Protein AF-0000000070844452 (afdb_homodimer)

Radius of gyration: 25.7 Å; Cα contacts (8 Å, |Δi|>4): 1086; chains: 2; bounding box: 73×102×68 Å

Sequence (554 aa):
MKKVPPSKQSIVRKERKPLEFRSIHCEFDVVSEASASVYGQFGDTKIIVAMYVCENMLLLLYGPKQSATSTDKGEFECIFKYAKFSSAERYIDSKDSVKRSFGHQIEQAFGDVILLDKYPKSLIEAHVYVIQCDGNVVSHSINCVGLALMDAGIDMKDMVTSSQTIRFKTPPSENKEETDNSNSTQQNEFVDYLDPDLLEENNVNKECGITLAVMTHSQKITLLQMKGSLEISQSKHVFQLCIQSCLSLAEILKKQMFERFKEQNEQSKQISQIFNSMKKVPPSKQSIVRKERKPLEFRSIHCEFDVVSEASASVYGQFGDTKIIVAMYVCENMLLLLYGPKQSATSTDKGEFECIFKYAKFSSAERYIDSKDSVKRSFGHQIEQAFGDVILLDKYPKSLIEAHVYVIQCDGNVVSHSINCVGLALMDAGIDMKDMVTSSQTIRFKTPPSENKEETDNSNSTQQNEFVDYLDPDLLEENNVNKECGITLAVMTHSQKITL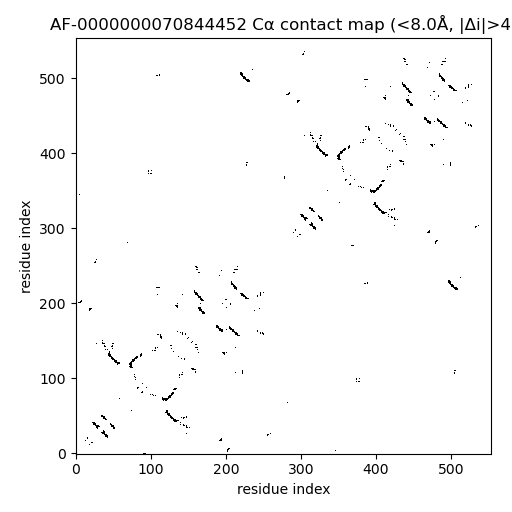LQMKGSLEISQSKHVFQLCIQSCLSLAEILKKQMFERFKEQNEQSKQISQIFNS

Secondary structure (DSSP, 8-state):
--------S----SSS-TT-PPPEEEEE---TTSSEEEEEEETTEEEEEEEEEETTHHHHHHHHHHHHHS-S--EEEEEEEE-TT-TTTTT----HHHHHHHHHHHHHHHHTTB-GGGSTT-EEEEEEEEEE--S-HHHHHHHHHHHHHHHHT--BSS-EEEEEEEEEEPP--TTS-S-----------EEEEES--HHHHT-TTEEEEEEEEEETTTTEEEEEEEEEEEEHHHHHHHHHHHHHHHHHHHHHHHHHHHHHHHHHHHHHHHHHHHHH-/--------S----SSS-TT-PPPEEEEE--STTSSEEEEEEETTEEEEEEEEEETTHHHHHHHHHHHHHS-S--EEEEEEEE-TT-TTTTT----HHHHHHHHHHHHHHHHTTB-GGGSTT-EEEEEEEEEE--S-HHHHHHHHHHHHHHHHT--BSS-EEEEEEEEEEPP--TTS-S-----------EEEEES--HHHHT-TTEEEEEEEEEETTTTEEEEEEEEEEEEHHHHHHHHHHHHHHHHHHHHHHHHHHHHHHHHHHHHHHHHHHHHH-

Nearest PDB structures (foldseek):
  2ba0-assembly1_E  TM=8.815E-01  e=3.893E-21  Archaeoglobus fulgidus
  4ba1-assembly1_B  TM=8.895E-01  e=1.825E-20  Saccharolobus solfataricus
  6d6r-assembly1_F  TM=8.662E-01  e=4.686E-21  Homo sapiens
  9g8n-assembly1_G  TM=8.925E-01  e=1.941E-20  Homo sapiens
  2c37-assembly3_P  TM=8.486E-01  e=1.492E-19  Saccharolobus solfataricus

Foldseek 3Di:
DDAPDADQDQPPPPPDDQLDFADWAKDKCPDVPALIKMWIDGPQWTKIKGKHKFALVQCVVQPDPRCVVVPQFEAEWEQFDEDPPAPCVVNCCPDPVVRVVLRVQLRQLCVQWFRRNVRGNMYMYMYMYTDYAFDPNSQVSSQRVQLRCVVSVGDTPAGKHKWKKWKFFRPDPPPPPPPDPDPPPPPGDIGMHIHHTNSRVSHPRTAKMWMWMARQPVGDTRDIDMDHDDDPVCVVVVVVSRSVSRNVVVVVSVVNSVVVVVVVVVVVVVVVVVVVD/DDQPPADQDQPPPPPDDQLDFADKAKDKCPDPPALIKMWIDGPQWTKIKGKHKFALVLCVVQPPPRCVVVPQFEAEWEQFDEDPPAPCVVNPCPDPVVRVVLRVQLRQLCVQWFRRNVRGNMYMYMYMYTDYAFDPNSQVSSQRVQLRCVVSVGDTPAGKHKWKKWKFFRPDPPPPPPPDPDPPPPPGDIGMHIHHTNSRVSHPRTAKMWMWMARQPVGDTRDIDMDHDDDPVCVVVVVVSRSVSRNVVVVVSVVNSVVVVVVVVVVVVVVVVVVVD

InterPro domains:
  IPR001247 Exoribonuclease, phosphorolytic domain 1 [PF01138] (20-154)
  IPR020568 Ribosomal protein uS5 domain 2-type superfamily [SSF54211] (15-201)
  IPR027408 PNPase/RNase PH domain superfamily [G3DSA:3.30.230.70] (2-261)
  IPR036345 Exoribonuclease, PH domain 2 superfamily [SSF55666] (193-264)
  IPR050080 Ribonuclease PH [PTHR11953] (15-255)

Structure (mmCIF, N/CA/C/O backbone):
data_AF-0000000070844452-model_v1
#
loop_
_entity.id
_entity.type
_entity.pdbx_description
1 polymer 'Exoribonuclease phosphorolytic domain-containing protein'
#
loop_
_atom_site.group_PDB
_atom_site.id
_atom_site.type_symbol
_atom_site.label_atom_id
_atom_site.label_alt_id
_atom_site.label_comp_id
_atom_site.label_asym_id
_atom_site.label_entity_id
_atom_site.label_seq_id
_atom_site.pdbx_PDB_ins_code
_atom_site.Cartn_x
_atom_site.Cartn_y
_atom_site.Cartn_z
_atom_site.occupancy
_atom_site.B_iso_or_equiv
_atom_site.auth_seq_id
_atom_site.auth_comp_id
_atom_site.auth_asym_id
_atom_site.auth_atom_id
_atom_site.pdbx_PDB_model_num
ATOM 1 N N . MET A 1 1 ? 12.68 8.555 -21.234 1 21.84 1 MET A N 1
ATOM 2 C CA . MET A 1 1 ? 12.57 8.992 -19.859 1 21.84 1 MET A CA 1
ATOM 3 C C . MET A 1 1 ? 13.688 8.398 -19 1 21.84 1 MET A C 1
ATOM 5 O O . MET A 1 1 ? 13.836 7.18 -18.922 1 21.84 1 MET A O 1
ATOM 9 N N . LYS A 1 2 ? 14.688 9.133 -18.688 1 25.28 2 LYS A N 1
ATOM 10 C CA . LYS A 1 2 ? 15.93 8.508 -18.25 1 25.28 2 LYS A CA 1
ATOM 11 C C . LYS A 1 2 ? 15.836 8.055 -16.797 1 25.28 2 LYS A C 1
ATOM 13 O O . LYS A 1 2 ? 15.461 8.844 -15.914 1 25.28 2 LYS A O 1
ATOM 18 N N . LYS A 1 3 ? 15.5 6.746 -16.562 1 35.06 3 LYS A N 1
ATOM 19 C CA . LYS A 1 3 ? 15.617 6.168 -15.227 1 35.06 3 LYS A CA 1
ATOM 20 C C . LYS A 1 3 ? 16.859 6.68 -14.508 1 35.06 3 LYS A C 1
ATOM 22 O O . LYS A 1 3 ? 17.922 6.789 -15.109 1 35.06 3 LYS A O 1
ATOM 27 N N . VAL A 1 4 ? 16.703 7.523 -13.414 1 40.47 4 VAL A N 1
ATOM 28 C CA . VAL A 1 4 ? 17.922 7.84 -12.68 1 40.47 4 VAL A CA 1
ATOM 29 C C . VAL A 1 4 ? 18.734 6.562 -12.453 1 40.47 4 VAL A C 1
ATOM 31 O O . VAL A 1 4 ? 18.203 5.555 -11.984 1 40.47 4 VAL A O 1
ATOM 34 N N . PRO A 1 5 ? 19.875 6.504 -12.906 1 45.31 5 PRO A N 1
ATOM 35 C CA . PRO A 1 5 ? 20.703 5.301 -12.75 1 45.31 5 PRO A CA 1
ATOM 36 C C . PRO A 1 5 ? 20.891 4.898 -11.297 1 45.31 5 PRO A C 1
ATOM 38 O O . PRO A 1 5 ? 20.922 5.758 -10.414 1 45.31 5 PRO A O 1
ATOM 41 N N . PRO A 1 6 ? 20.656 3.65 -10.922 1 47.19 6 PRO A N 1
ATOM 42 C CA . PRO A 1 6 ? 20.984 3.17 -9.578 1 47.19 6 PRO A CA 1
ATOM 43 C C . PRO A 1 6 ? 22.391 3.541 -9.148 1 47.19 6 PRO A C 1
ATOM 45 O O . PRO A 1 6 ? 23.328 3.486 -9.961 1 47.19 6 PRO A O 1
ATOM 48 N N . SER A 1 7 ? 22.594 4.414 -8.227 1 48.31 7 SER A N 1
ATOM 49 C CA . SER A 1 7 ? 23.906 4.809 -7.75 1 48.31 7 SER A CA 1
ATOM 50 C C . SER A 1 7 ? 24.562 3.697 -6.93 1 48.31 7 SER A C 1
ATOM 52 O O . SER A 1 7 ? 23.953 3.174 -5.996 1 48.31 7 SER A O 1
ATOM 54 N N . LYS A 1 8 ? 25.562 2.979 -7.395 1 48.38 8 LYS A N 1
ATOM 55 C CA . LYS A 1 8 ? 26.391 1.996 -6.715 1 48.38 8 LYS A CA 1
ATOM 56 C C . LYS A 1 8 ? 27.109 2.615 -5.512 1 48.38 8 LYS A C 1
ATOM 58 O O . LYS A 1 8 ? 27.984 1.99 -4.914 1 48.38 8 LYS A O 1
ATOM 63 N N . GLN A 1 9 ? 26.922 3.873 -5.203 1 49.78 9 GLN A N 1
ATOM 64 C CA . GLN A 1 9 ? 27.75 4.531 -4.195 1 49.78 9 GLN A CA 1
ATOM 65 C C . GLN A 1 9 ? 27.359 4.082 -2.789 1 49.78 9 GLN A C 1
ATOM 67 O O . GLN A 1 9 ? 26.203 3.715 -2.545 1 49.78 9 GLN A O 1
ATOM 72 N N . SER A 1 10 ? 28.391 3.693 -2.027 1 54.22 10 SER A N 1
ATOM 73 C CA . SER A 1 10 ? 28.25 3.459 -0.593 1 54.22 10 SER A CA 1
ATOM 74 C C . SER A 1 10 ? 27.266 4.43 0.039 1 54.22 10 SER A C 1
ATOM 76 O O . SER A 1 10 ? 27.328 5.637 -0.205 1 54.22 10 SER A O 1
ATOM 78 N N . ILE A 1 11 ? 26.062 4.051 0.306 1 59.22 11 ILE A N 1
ATOM 79 C CA . ILE A 1 11 ? 24.938 4.832 0.811 1 59.22 11 ILE A CA 1
ATOM 80 C C . ILE A 1 11 ? 25.312 5.488 2.135 1 59.22 11 ILE A C 1
ATOM 82 O O . ILE A 1 11 ? 25.016 4.957 3.207 1 59.22 11 ILE A O 1
ATOM 86 N N . VAL A 1 12 ? 26.609 5.879 2.283 1 62.62 12 VAL A N 1
ATOM 87 C CA . VAL A 1 12 ? 26.875 6.492 3.578 1 62.62 12 VAL A CA 1
ATOM 88 C C . VAL A 1 12 ? 26.344 7.922 3.596 1 62.62 12 VAL A C 1
ATOM 90 O O . VAL A 1 12 ? 26.734 8.758 2.779 1 62.62 12 VAL A O 1
ATOM 93 N N . ARG A 1 13 ? 25.156 7.949 4.32 1 74.81 13 ARG A N 1
ATOM 94 C CA . ARG A 1 13 ? 24.656 9.281 4.641 1 74.81 13 ARG A CA 1
ATOM 95 C C . ARG A 1 13 ? 25.766 10.148 5.25 1 74.81 13 ARG A C 1
ATOM 97 O O . ARG A 1 13 ? 26.469 9.711 6.164 1 74.81 13 ARG A O 1
ATOM 104 N N . LYS A 1 14 ? 26.266 11.141 4.594 1 64.25 14 LYS A N 1
ATOM 105 C CA . LYS A 1 14 ? 27.328 11.953 5.152 1 64.25 14 LYS A CA 1
ATOM 106 C C . LYS A 1 14 ? 26.781 13.023 6.094 1 64.25 14 LYS A C 1
ATOM 108 O O . LYS A 1 14 ? 27.391 13.32 7.121 1 64.25 14 LYS A O 1
ATOM 113 N N . GLU A 1 15 ? 25.656 13.43 5.918 1 77 15 GLU A N 1
ATOM 114 C CA . GLU A 1 15 ? 25.25 14.648 6.621 1 77 15 GLU A CA 1
ATOM 115 C C . GLU A 1 15 ? 24.234 14.336 7.707 1 77 15 GLU A C 1
ATOM 117 O O . GLU A 1 15 ? 23.844 15.219 8.477 1 77 15 GLU A O 1
ATOM 122 N N . ARG A 1 16 ? 23.906 13.078 7.797 1 86.19 16 ARG A N 1
ATOM 123 C CA . ARG A 1 16 ? 22.906 12.75 8.82 1 86.19 16 ARG A CA 1
ATOM 124 C C . ARG A 1 16 ? 23 11.273 9.211 1 86.19 16 ARG A C 1
ATOM 126 O O . ARG A 1 16 ? 23.391 10.438 8.398 1 86.19 16 ARG A O 1
ATOM 133 N N . LYS A 1 17 ? 22.703 11.086 10.539 1 90.75 17 LYS A N 1
ATOM 134 C CA . LYS A 1 17 ? 22.656 9.719 11.039 1 90.75 17 LYS A CA 1
ATOM 135 C C . LYS A 1 17 ? 21.484 8.953 10.43 1 90.75 17 LYS A C 1
ATOM 137 O O . LYS A 1 17 ? 20.531 9.555 9.938 1 90.75 17 LYS A O 1
ATOM 142 N N . PRO A 1 18 ? 21.531 7.637 10.5 1 91.38 18 PRO A N 1
ATOM 143 C CA . PRO A 1 18 ? 20.5 6.812 9.867 1 91.38 18 PRO A CA 1
ATOM 144 C C . PRO A 1 18 ? 19.109 7.094 10.406 1 91.38 18 PRO A C 1
ATOM 146 O O . PRO A 1 18 ? 18.141 7.098 9.641 1 91.38 18 PRO A O 1
ATOM 149 N N . LEU A 1 19 ? 19 7.457 11.672 1 92.12 19 LEU A N 1
ATOM 150 C CA . LEU A 1 19 ? 17.688 7.602 12.289 1 92.12 19 LEU A CA 1
ATOM 151 C C . LEU A 1 19 ? 17.344 9.07 12.508 1 92.12 19 LEU A C 1
ATOM 153 O O . LEU A 1 19 ? 16.5 9.398 13.344 1 92.12 19 LEU A O 1
ATOM 157 N N . GLU A 1 20 ? 17.953 9.961 11.688 1 93 20 GLU A N 1
ATOM 158 C CA . GLU A 1 20 ? 17.703 11.391 11.781 1 93 20 GLU A CA 1
ATOM 159 C C . GLU A 1 20 ? 16.859 11.883 10.609 1 93 20 GLU A C 1
ATOM 161 O O . GLU A 1 20 ? 17.062 11.453 9.469 1 93 20 GLU A O 1
ATOM 166 N N . PHE A 1 21 ? 15.992 12.734 11.016 1 94.69 21 PHE A N 1
ATOM 167 C CA . PHE A 1 21 ? 15.188 13.367 9.977 1 94.69 21 PHE A CA 1
ATOM 168 C C . PHE A 1 21 ? 15.969 14.477 9.281 1 94.69 21 PHE A C 1
ATOM 170 O O . PHE A 1 21 ? 16.891 15.055 9.867 1 94.69 21 PHE A O 1
ATOM 177 N N . ARG A 1 22 ? 15.547 14.727 8.086 1 94.81 22 ARG A N 1
ATOM 178 C CA . ARG A 1 22 ? 16.031 15.93 7.434 1 94.81 22 ARG A CA 1
ATOM 179 C C . ARG A 1 22 ? 15.453 17.188 8.078 1 94.81 22 ARG A C 1
ATOM 181 O O . ARG A 1 22 ? 14.531 17.094 8.898 1 94.81 22 ARG A O 1
ATOM 188 N N . SER A 1 23 ? 16.062 18.312 7.656 1 94.69 23 SER A N 1
ATOM 189 C CA . SER A 1 23 ? 15.547 19.578 8.195 1 94.69 23 SER A CA 1
ATOM 190 C C . SER A 1 23 ? 14.094 19.812 7.785 1 94.69 23 SER A C 1
ATOM 192 O O . SER A 1 23 ? 13.719 19.531 6.645 1 94.69 23 SER A O 1
ATOM 194 N N . ILE A 1 24 ? 13.336 20.328 8.742 1 95.94 24 ILE A N 1
ATOM 195 C CA . ILE A 1 24 ? 11.906 20.516 8.508 1 95.94 24 ILE A CA 1
ATOM 196 C C . ILE A 1 24 ? 11.531 21.969 8.766 1 95.94 24 ILE A C 1
ATOM 198 O O . ILE A 1 24 ? 11.93 22.562 9.773 1 95.94 24 ILE A O 1
ATOM 202 N N . HIS A 1 25 ? 10.82 22.547 7.789 1 94.94 25 HIS A N 1
ATOM 203 C CA . HIS A 1 25 ? 10.297 23.906 7.91 1 94.94 25 HIS A CA 1
ATOM 204 C C . HIS A 1 25 ? 8.891 24 7.332 1 94.94 25 HIS A C 1
ATOM 206 O O . HIS A 1 25 ? 8.633 23.531 6.223 1 94.94 25 HIS A O 1
ATOM 212 N N . CYS A 1 26 ? 8.031 24.547 8.102 1 95.75 26 CYS A N 1
ATOM 213 C CA . CYS A 1 26 ? 6.66 24.703 7.633 1 95.75 26 CYS A CA 1
ATOM 214 C C . CYS A 1 26 ? 6.203 26.156 7.746 1 95.75 26 CYS A C 1
ATOM 216 O O . CYS A 1 26 ? 6.574 26.859 8.688 1 95.75 26 CYS A O 1
ATOM 218 N N . GLU A 1 27 ? 5.469 26.594 6.73 1 94.44 27 GLU A N 1
ATOM 219 C CA . GLU A 1 27 ? 4.797 27.891 6.723 1 94.44 27 GLU A CA 1
ATOM 220 C C . GLU A 1 27 ? 3.305 27.734 6.445 1 94.44 27 GLU A C 1
ATOM 222 O O . GLU A 1 27 ? 2.896 26.844 5.688 1 94.44 27 GLU A O 1
ATOM 227 N N . PHE A 1 28 ? 2.566 28.562 7.004 1 93.94 28 PHE A N 1
ATOM 228 C CA . PHE A 1 28 ? 1.116 28.469 6.891 1 93.94 28 PHE A CA 1
ATOM 229 C C . PHE A 1 28 ? 0.552 29.672 6.133 1 93.94 28 PHE A C 1
ATOM 231 O O . PHE A 1 28 ? 1.218 30.703 6.004 1 93.94 28 PHE A O 1
ATOM 238 N N . ASP A 1 29 ? -0.672 29.438 5.559 1 93.44 29 ASP A N 1
ATOM 239 C CA . ASP A 1 29 ? -1.417 30.484 4.867 1 93.44 29 ASP A CA 1
ATOM 240 C C . ASP A 1 29 ? -0.622 31.047 3.686 1 93.44 29 ASP A C 1
ATOM 242 O O . ASP A 1 29 ? -0.46 32.25 3.551 1 93.44 29 ASP A O 1
ATOM 246 N N . VAL A 1 30 ? -0.102 30.172 2.938 1 94.12 30 VAL A N 1
ATOM 247 C CA . VAL A 1 30 ? 0.768 30.562 1.834 1 94.12 30 VAL A CA 1
ATOM 248 C C . VAL A 1 30 ? -0.059 30.75 0.564 1 94.12 30 VAL A C 1
ATOM 250 O O . VAL A 1 30 ? 0.428 31.297 -0.427 1 94.12 30 VAL A O 1
ATOM 253 N N . VAL A 1 31 ? -1.285 30.203 0.563 1 93.12 31 VAL A N 1
ATOM 254 C CA . VAL A 1 31 ? -2.232 30.406 -0.529 1 93.12 31 VAL A CA 1
ATOM 255 C C . VAL A 1 31 ? -3.455 31.172 -0.019 1 93.12 31 VAL A C 1
ATOM 257 O O . VAL A 1 31 ? -4.281 30.609 0.706 1 93.12 31 VAL A O 1
ATOM 260 N N . SER A 1 32 ? -3.682 32.281 -0.503 1 90.94 32 SER A N 1
ATOM 261 C CA . SER A 1 32 ? -4.668 33.219 0.055 1 90.94 32 SER A CA 1
ATOM 262 C C . SER A 1 32 ? -6.09 32.719 -0.212 1 90.94 32 SER A C 1
ATOM 264 O O . SER A 1 32 ? -6.977 32.906 0.625 1 90.94 32 SER A O 1
ATOM 266 N N . GLU A 1 33 ? -6.352 32.125 -1.32 1 91.5 33 GLU A N 1
ATOM 267 C CA . GLU A 1 33 ? -7.703 31.75 -1.724 1 91.5 33 GLU A CA 1
ATOM 268 C C . GLU A 1 33 ? -8.125 30.438 -1.074 1 91.5 33 GLU A C 1
ATOM 270 O O . GLU A 1 33 ? -9.305 30.078 -1.113 1 91.5 33 GLU A O 1
ATOM 275 N N . ALA A 1 34 ? -7.184 29.875 -0.4 1 93.69 34 ALA A N 1
ATOM 276 C CA . ALA A 1 34 ? -7.473 28.562 0.189 1 93.69 34 ALA A CA 1
ATOM 277 C C . ALA A 1 34 ? -8.016 28.719 1.608 1 93.69 34 ALA A C 1
ATOM 279 O O . ALA A 1 34 ? -7.75 29.719 2.279 1 93.69 34 ALA A O 1
ATOM 280 N N . SER A 1 35 ? -8.906 27.734 2.035 1 94.12 35 SER A N 1
ATOM 281 C CA . SER A 1 35 ? -9.344 27.703 3.426 1 94.12 35 SER A CA 1
ATOM 282 C C . SER A 1 35 ? -8.164 27.578 4.383 1 94.12 35 SER A C 1
ATOM 284 O O . SER A 1 35 ? -8.18 28.156 5.473 1 94.12 35 SER A O 1
ATOM 286 N N . ALA A 1 36 ? -7.207 26.875 3.977 1 95.56 36 ALA A N 1
ATOM 287 C CA . ALA A 1 36 ? -5.914 26.734 4.641 1 95.56 36 ALA A CA 1
ATOM 288 C C . ALA A 1 36 ? -4.828 26.328 3.65 1 95.56 36 ALA A C 1
ATOM 290 O O . ALA A 1 36 ? -5.129 25.766 2.59 1 95.56 36 ALA A O 1
ATOM 291 N N . SER A 1 37 ? -3.676 26.625 3.998 1 96.81 37 SER A N 1
ATOM 292 C CA . SER A 1 37 ? -2.564 26.25 3.133 1 96.81 37 SER A CA 1
ATOM 293 C C . SER A 1 37 ? -1.268 26.109 3.926 1 96.81 37 SER A C 1
ATOM 295 O O . SER A 1 37 ? -1.071 26.812 4.926 1 96.81 37 SER A O 1
ATOM 297 N N . VAL A 1 38 ? -0.458 25.219 3.434 1 97 38 VAL A N 1
ATOM 298 C CA . VAL A 1 38 ? 0.801 24.938 4.117 1 97 38 VAL A CA 1
ATOM 299 C C . VAL A 1 38 ? 1.923 24.781 3.094 1 97 38 VAL A C 1
ATOM 301 O O . VAL A 1 38 ? 1.743 24.125 2.062 1 97 38 VAL A O 1
ATOM 304 N N . TYR A 1 39 ? 2.977 25.5 3.387 1 96.88 39 TYR A N 1
ATOM 305 C CA . TYR A 1 39 ? 4.25 25.219 2.734 1 96.88 39 TYR A CA 1
ATOM 306 C C . TYR A 1 39 ? 5.141 24.359 3.625 1 96.88 39 TYR A C 1
ATOM 308 O O . TYR A 1 39 ? 5.422 24.719 4.77 1 96.88 39 TYR A O 1
ATOM 316 N N . GLY A 1 40 ? 5.527 23.203 3.145 1 97.25 40 GLY A N 1
ATOM 317 C CA . GLY A 1 40 ? 6.426 22.312 3.869 1 97.25 40 GLY A CA 1
ATOM 318 C C . GLY A 1 40 ? 7.73 22.062 3.137 1 97.25 40 GLY A C 1
ATOM 319 O O . GLY A 1 40 ? 7.727 21.781 1.937 1 97.25 40 GLY A O 1
ATOM 320 N N . GLN A 1 41 ? 8.742 22.188 3.922 1 97.44 41 GLN A N 1
ATOM 321 C CA . GLN A 1 41 ? 10.078 21.859 3.426 1 97.44 41 GLN A CA 1
ATOM 322 C C . GLN A 1 41 ? 10.727 20.766 4.262 1 97.44 41 GLN A C 1
ATOM 324 O O . GLN A 1 41 ? 10.883 20.906 5.477 1 97.44 41 GLN A O 1
ATOM 329 N N . PHE A 1 42 ? 11.07 19.688 3.68 1 96.69 42 PHE A N 1
ATOM 330 C CA . PHE A 1 42 ? 11.758 18.531 4.262 1 96.69 42 PHE A CA 1
ATOM 331 C C . PHE A 1 42 ? 13.047 18.234 3.512 1 96.69 42 PHE A C 1
ATOM 333 O O . PHE A 1 42 ? 13.039 17.516 2.52 1 96.69 42 PHE A O 1
ATOM 340 N N . GLY A 1 43 ? 14.133 18.734 4.129 1 95.12 43 GLY A N 1
ATOM 341 C CA . GLY A 1 43 ? 15.328 18.734 3.297 1 95.12 43 GLY A CA 1
ATOM 342 C C . GLY A 1 43 ? 15.141 19.5 1.997 1 95.12 43 GLY A C 1
ATOM 343 O O . GLY A 1 43 ? 14.773 20.672 2.004 1 95.12 43 GLY A O 1
ATOM 344 N N . ASP A 1 44 ? 15.266 18.812 0.867 1 94.44 44 ASP A N 1
ATOM 345 C CA . ASP A 1 44 ? 15.133 19.484 -0.424 1 94.44 44 ASP A CA 1
ATOM 346 C C . ASP A 1 44 ? 13.797 19.141 -1.083 1 94.44 44 ASP A C 1
ATOM 348 O O . ASP A 1 44 ? 13.555 19.5 -2.236 1 94.44 44 ASP A O 1
ATOM 352 N N . THR A 1 45 ? 13.008 18.422 -0.33 1 95.56 45 THR A N 1
ATOM 353 C CA . THR A 1 45 ? 11.641 18.203 -0.796 1 95.56 45 THR A CA 1
ATOM 354 C C . THR A 1 45 ? 10.734 19.359 -0.36 1 95.56 45 THR A C 1
ATOM 356 O O . THR A 1 45 ? 10.625 19.641 0.833 1 95.56 45 THR A O 1
ATOM 359 N N . LYS A 1 46 ? 10.094 20.031 -1.349 1 96.94 46 LYS A N 1
ATOM 360 C CA . LYS A 1 46 ? 9.234 21.172 -1.087 1 96.94 46 LYS A CA 1
ATOM 361 C C . LYS A 1 46 ? 7.824 20.938 -1.612 1 96.94 46 LYS A C 1
ATOM 363 O O . LYS A 1 46 ? 7.641 20.562 -2.771 1 96.94 46 LYS A O 1
ATOM 368 N N . ILE A 1 47 ? 6.883 21.156 -0.688 1 97.31 47 ILE A N 1
ATOM 369 C CA . ILE A 1 47 ? 5.496 20.844 -1.006 1 97.31 47 ILE A CA 1
ATOM 370 C C . ILE A 1 47 ? 4.594 22 -0.575 1 97.31 47 ILE A C 1
ATOM 372 O O . ILE A 1 47 ? 4.801 22.594 0.485 1 97.31 47 ILE A O 1
ATOM 376 N N . ILE A 1 48 ? 3.605 22.312 -1.459 1 97.31 48 ILE A N 1
ATOM 377 C CA . ILE A 1 48 ? 2.541 23.234 -1.081 1 97.31 48 ILE A CA 1
ATOM 378 C C . ILE A 1 48 ? 1.2 22.5 -1.082 1 97.31 48 ILE A C 1
ATOM 380 O O . ILE A 1 48 ? 0.874 21.781 -2.035 1 97.31 48 ILE A O 1
ATOM 384 N N . VAL A 1 49 ? 0.528 22.625 -0.002 1 97.94 49 VAL A N 1
ATOM 385 C CA . VAL A 1 49 ? -0.816 22.062 0.094 1 97.94 49 VAL A CA 1
ATOM 386 C C . VAL A 1 49 ? -1.836 23.188 0.246 1 97.94 49 VAL A C 1
ATOM 388 O O . VAL A 1 49 ? -1.66 24.078 1.073 1 97.94 49 VAL A O 1
ATOM 391 N N . ALA A 1 50 ? -2.848 23.203 -0.596 1 97.62 50 ALA A N 1
ATOM 392 C CA . ALA A 1 50 ? -3.994 24.094 -0.472 1 97.62 50 ALA A CA 1
ATOM 393 C C . ALA A 1 50 ? -5.273 23.312 -0.191 1 97.62 50 ALA A C 1
ATOM 395 O O . ALA A 1 50 ? -5.602 22.359 -0.911 1 97.62 50 ALA A O 1
ATOM 396 N N . MET A 1 51 ? -5.941 23.703 0.852 1 97.06 51 MET A N 1
ATOM 397 C CA . MET A 1 51 ? -7.164 23.031 1.264 1 97.06 51 MET A CA 1
ATOM 398 C C . MET A 1 51 ? -8.398 23.859 0.914 1 97.06 51 MET A C 1
ATOM 400 O O . MET A 1 51 ? -8.406 25.078 1.111 1 97.06 51 MET A O 1
ATOM 404 N N . TYR A 1 52 ? -9.43 23.141 0.366 1 95.25 52 TYR A N 1
ATOM 405 C CA . TYR A 1 52 ? -10.703 23.781 0.041 1 95.25 52 TYR A CA 1
ATOM 406 C C . TYR A 1 52 ? -11.867 23 0.639 1 95.25 52 TYR A C 1
ATOM 408 O O . TYR A 1 52 ? -11.93 21.781 0.535 1 95.25 52 TYR A O 1
ATOM 416 N N . VAL A 1 53 ? -12.648 23.719 1.279 1 93.06 53 VAL A N 1
ATOM 417 C CA . VAL A 1 53 ? -13.883 23.141 1.819 1 93.06 53 VAL A CA 1
ATOM 418 C C . VAL A 1 53 ? -15.086 23.719 1.078 1 93.06 53 VAL A C 1
ATOM 420 O O . VAL A 1 53 ? -15.398 24.891 1.209 1 93.06 53 VAL A O 1
ATOM 423 N N . CYS A 1 54 ? -15.703 22.828 0.327 1 89.5 54 CYS A N 1
ATOM 424 C CA . CYS A 1 54 ? -16.844 23.25 -0.47 1 89.5 54 CYS A CA 1
ATOM 425 C C . CYS A 1 54 ? -18.141 22.656 0.085 1 89.5 54 CYS A C 1
ATOM 427 O O . CYS A 1 54 ? -18.453 21.484 -0.137 1 89.5 54 CYS A O 1
ATOM 429 N N . GLU A 1 55 ? -18.875 23.516 0.586 1 85 55 GLU A N 1
ATOM 430 C CA . GLU A 1 55 ? -20.141 23.078 1.169 1 85 55 GLU A CA 1
ATOM 431 C C . GLU A 1 55 ? -21.172 22.75 0.086 1 85 55 GLU A C 1
ATOM 433 O O . GLU A 1 55 ? -21.25 23.453 -0.926 1 85 55 GLU A O 1
ATOM 438 N N . ASN A 1 56 ? -21.844 21.672 0.238 1 78.62 56 ASN A N 1
ATOM 439 C CA . ASN A 1 56 ? -22.953 21.25 -0.606 1 78.62 56 ASN A CA 1
ATOM 440 C C . ASN A 1 56 ? -22.484 20.922 -2.023 1 78.62 56 ASN A C 1
ATOM 442 O O . ASN A 1 56 ? -23.281 20.922 -2.959 1 78.62 56 ASN A O 1
ATOM 446 N N . MET A 1 57 ? -21.266 20.781 -2.139 1 80.12 57 MET A N 1
ATOM 447 C CA . MET A 1 57 ? -20.703 20.531 -3.463 1 80.12 57 MET A CA 1
ATOM 448 C C . MET A 1 57 ? -21.141 19.172 -3.994 1 80.12 57 MET A C 1
ATOM 450 O O . MET A 1 57 ? -21.328 19 -5.199 1 80.12 57 MET A O 1
ATOM 454 N N . LEU A 1 58 ? -21.375 18.281 -3.176 1 75.06 58 LEU A N 1
ATOM 455 C CA . LEU A 1 58 ? -21.719 16.938 -3.611 1 75.06 58 LEU A CA 1
ATOM 456 C C . LEU A 1 58 ? -23.141 16.906 -4.199 1 75.06 58 LEU A C 1
ATOM 458 O O . LEU A 1 58 ? -23.422 16.109 -5.094 1 75.06 58 LEU A O 1
ATOM 462 N N . LEU A 1 59 ? -23.906 17.797 -3.65 1 71.12 59 LEU A N 1
ATOM 463 C CA . LEU A 1 59 ? -25.25 17.938 -4.207 1 71.12 59 LEU A CA 1
ATOM 464 C C . LEU A 1 59 ? -25.188 18.422 -5.648 1 71.12 59 LEU A C 1
ATOM 466 O O . LEU A 1 59 ? -25.969 17.969 -6.496 1 71.12 59 LEU A O 1
ATOM 470 N N . LEU A 1 60 ? -24.281 19.25 -5.812 1 71.75 60 LEU A N 1
ATOM 471 C CA . LEU A 1 60 ? -24.125 19.828 -7.148 1 71.75 60 LEU A CA 1
ATOM 472 C C . LEU A 1 60 ? -23.531 18.812 -8.109 1 71.75 60 LEU A C 1
ATOM 474 O O . LEU A 1 60 ? -23.922 18.766 -9.281 1 71.75 60 LEU A O 1
ATOM 478 N N . LEU A 1 61 ? -22.672 17.984 -7.598 1 72.12 61 LEU A N 1
ATOM 479 C CA . LEU A 1 61 ? -21.938 17.031 -8.438 1 72.12 61 LEU A CA 1
ATOM 480 C C . LEU A 1 61 ? -22.797 15.812 -8.742 1 72.12 61 LEU A C 1
ATOM 482 O O . LEU A 1 61 ? -22.766 15.289 -9.859 1 72.12 61 LEU A O 1
ATOM 486 N N . TYR A 1 62 ? -23.5 15.289 -7.812 1 69.62 62 TYR A N 1
ATOM 487 C CA . TYR A 1 62 ? -24.188 14.016 -7.973 1 69.62 62 TYR A CA 1
ATOM 488 C C . TYR A 1 62 ? -25.688 14.219 -8.094 1 69.62 62 TYR A C 1
ATOM 490 O O . TYR A 1 62 ? -26.406 13.32 -8.523 1 69.62 62 TYR A O 1
ATOM 498 N N . GLY A 1 63 ? -26.188 15.367 -8.125 1 65.19 63 GLY A N 1
ATOM 499 C CA . GLY A 1 63 ? -27.609 15.648 -8.188 1 65.19 63 GLY A CA 1
ATOM 500 C C . GLY A 1 63 ? -28.359 15.227 -6.934 1 65.19 63 GLY A C 1
ATOM 501 O O . GLY A 1 63 ? -27.828 14.477 -6.113 1 65.19 63 GLY A O 1
ATOM 502 N N . PRO A 1 64 ? -29.562 15.781 -6.727 1 58.75 64 PRO A N 1
ATOM 503 C CA . PRO A 1 64 ? -30.359 15.531 -5.52 1 58.75 64 PRO A CA 1
ATOM 504 C C . PRO A 1 64 ? -30.734 14.062 -5.355 1 58.75 64 PRO A C 1
ATOM 506 O O . PRO A 1 64 ? -30.859 13.57 -4.23 1 58.75 64 PRO A O 1
ATOM 509 N N . LYS A 1 65 ? -31.047 13.406 -6.273 1 54.25 65 LYS A N 1
ATOM 510 C CA . LYS A 1 65 ? -31.578 12.047 -6.227 1 54.25 65 LYS A CA 1
ATOM 511 C C . LYS A 1 65 ? -30.484 11.039 -5.887 1 54.25 65 LYS A C 1
ATOM 513 O O . LYS A 1 65 ? -30.719 10.086 -5.145 1 54.25 65 LYS A O 1
ATOM 518 N N . GLN A 1 66 ? -29.5 11.156 -6.551 1 54.03 66 GLN A N 1
ATOM 519 C CA . GLN A 1 66 ? -28.422 10.195 -6.367 1 54.03 66 GLN A CA 1
ATOM 520 C C . GLN A 1 66 ? -27.656 10.453 -5.07 1 54.03 66 GLN A C 1
ATOM 522 O O . GLN A 1 66 ? -27 9.562 -4.539 1 54.03 66 GLN A O 1
ATOM 527 N N . SER A 1 67 ? -27.828 11.703 -4.594 1 50.62 67 SER A N 1
ATOM 528 C CA . SER A 1 67 ? -27.203 12.039 -3.318 1 50.62 67 SER A CA 1
ATOM 529 C C . SER A 1 67 ? -27.875 11.305 -2.16 1 50.62 67 SER A C 1
ATOM 531 O O . SER A 1 67 ? -27.344 11.281 -1.048 1 50.62 67 SER A O 1
ATOM 533 N N . ALA A 1 68 ? -29.094 10.906 -2.451 1 46.56 68 ALA A N 1
ATOM 534 C CA . ALA A 1 68 ? -29.844 10.234 -1.391 1 46.56 68 ALA A CA 1
ATOM 535 C C . ALA A 1 68 ? -29.141 8.953 -0.95 1 46.56 68 ALA A C 1
ATOM 537 O O . ALA A 1 68 ? -29.203 8.586 0.226 1 46.56 68 ALA A O 1
ATOM 538 N N . THR A 1 69 ? -28.875 8.227 -1.939 1 49.28 69 THR A N 1
ATOM 539 C CA . THR A 1 69 ? -28.234 6.965 -1.579 1 49.28 69 THR A CA 1
ATOM 540 C C . THR A 1 69 ? -26.844 7.211 -0.982 1 49.28 69 THR A C 1
ATOM 542 O O . THR A 1 69 ? -26.234 6.297 -0.42 1 49.28 69 THR A O 1
ATOM 545 N N . SER A 1 70 ? -26.172 8.258 -1.492 1 51.38 70 SER A N 1
ATOM 546 C CA . SER A 1 70 ? -24.891 8.711 -0.958 1 51.38 70 SER A CA 1
ATOM 547 C C . SER A 1 70 ? -25.031 9.172 0.49 1 51.38 70 SER A C 1
ATOM 549 O O . SER A 1 70 ? -25.984 9.875 0.838 1 51.38 70 SER A O 1
ATOM 551 N N . THR A 1 71 ? -24.484 8.477 1.396 1 56.22 71 THR A N 1
ATOM 552 C CA . THR A 1 71 ? -24.406 8.719 2.832 1 56.22 71 THR A CA 1
ATOM 553 C C . THR A 1 71 ? -24.281 10.219 3.117 1 56.22 71 THR A C 1
ATOM 555 O O . THR A 1 71 ? -23.672 10.953 2.342 1 56.22 71 THR A O 1
ATOM 558 N N . ASP A 1 72 ? -25.172 10.805 3.834 1 72.94 72 ASP A N 1
ATOM 559 C CA . ASP A 1 72 ? -25.219 12.07 4.562 1 72.94 72 ASP A CA 1
ATOM 560 C C . ASP A 1 72 ? -23.828 12.453 5.078 1 72.94 72 ASP A C 1
ATOM 562 O O . ASP A 1 72 ? -23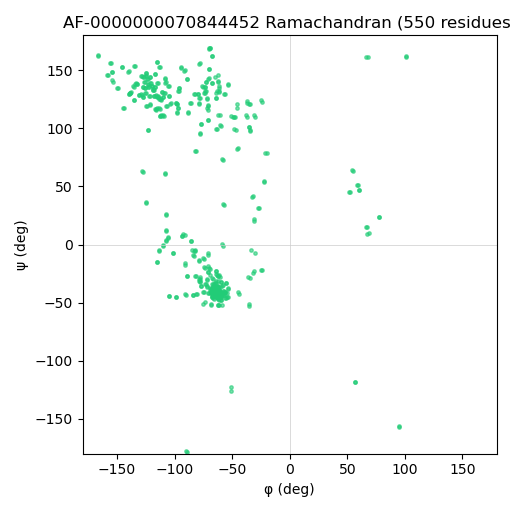.703 13.211 6.043 1 72.94 72 ASP A O 1
ATOM 566 N N . LYS A 1 73 ? -22.828 11.844 4.383 1 84.12 73 LYS A N 1
ATOM 567 C CA . LYS A 1 73 ? -21.5 12.188 4.879 1 84.12 73 LYS A CA 1
ATOM 568 C C . LYS A 1 73 ? -20.719 13.008 3.846 1 84.12 73 LYS A C 1
ATOM 570 O O . LYS A 1 73 ? -21.062 12.992 2.66 1 84.12 73 LYS A O 1
ATOM 575 N N . GLY A 1 74 ? -19.828 13.805 4.281 1 90.62 74 GLY A N 1
ATOM 576 C CA . GLY A 1 74 ? -18.906 14.508 3.414 1 90.62 74 GLY A CA 1
ATOM 577 C C . GLY A 1 74 ? -17.891 13.594 2.754 1 90.62 74 GLY A C 1
ATOM 578 O O . GLY A 1 74 ? -17.844 12.398 3.059 1 90.62 74 GLY A O 1
ATOM 579 N N . GLU A 1 75 ? -17.172 14.133 1.779 1 92 75 GLU A N 1
ATOM 580 C CA . GLU A 1 75 ? -16.125 13.391 1.095 1 92 75 GLU A CA 1
ATOM 581 C C . GLU A 1 75 ? -14.797 14.141 1.148 1 92 75 GLU A C 1
ATOM 583 O O . GLU A 1 75 ? -14.773 15.375 1.192 1 92 75 GLU A O 1
ATOM 588 N N . PHE A 1 76 ? -13.758 13.391 1.238 1 95.56 76 PHE A N 1
ATOM 589 C CA . PHE A 1 76 ? -12.398 13.93 1.19 1 95.56 76 PHE A CA 1
ATOM 590 C C . PHE A 1 76 ? -11.68 13.477 -0.072 1 95.56 76 PHE A C 1
ATOM 592 O O . PHE A 1 76 ? -11.641 12.281 -0.376 1 95.56 76 PHE A O 1
ATOM 599 N N . GLU A 1 77 ? -11.172 14.461 -0.83 1 94 77 GLU A N 1
ATOM 600 C CA . GLU A 1 77 ? -10.438 14.172 -2.059 1 94 77 GLU A CA 1
ATOM 601 C C . GLU A 1 77 ? -9.07 14.859 -2.059 1 94 77 GLU A C 1
ATOM 603 O O . GLU A 1 77 ? -8.922 15.953 -1.519 1 94 77 GLU A O 1
ATOM 608 N N . CYS A 1 78 ? -8.117 14.18 -2.619 1 96.31 78 CYS A N 1
ATOM 609 C CA . CYS A 1 78 ? -6.766 14.719 -2.709 1 96.31 78 CYS A CA 1
ATOM 610 C C . CYS A 1 78 ? -6.281 14.742 -4.152 1 96.31 78 CYS A C 1
ATOM 612 O O . CYS A 1 78 ? -6.25 13.703 -4.816 1 96.31 78 CYS A O 1
ATOM 614 N N . ILE A 1 79 ? -5.988 15.898 -4.633 1 93.81 79 ILE A N 1
ATOM 615 C CA . ILE A 1 79 ? -5.398 16.078 -5.953 1 93.81 79 ILE A CA 1
ATOM 616 C C . ILE A 1 79 ? -3.891 16.266 -5.824 1 93.81 79 ILE A C 1
ATOM 618 O O . ILE A 1 79 ? -3.436 17.219 -5.172 1 93.81 79 ILE A O 1
ATOM 622 N N . PHE A 1 80 ? -3.168 15.391 -6.473 1 93.62 80 PHE A N 1
ATOM 623 C CA . PHE A 1 80 ? -1.713 15.391 -6.379 1 93.62 80 PHE A CA 1
ATOM 624 C C . PHE A 1 80 ? -1.081 15.797 -7.703 1 93.62 80 PHE A C 1
ATOM 626 O O . PHE A 1 80 ? -1.324 15.164 -8.734 1 93.62 80 PHE A O 1
ATOM 633 N N . LYS A 1 81 ? -0.219 16.859 -7.598 1 89.38 81 LYS A N 1
ATOM 634 C CA . LYS A 1 81 ? 0.391 17.359 -8.82 1 89.38 81 LYS A CA 1
ATOM 635 C C . LYS A 1 81 ? 1.855 17.734 -8.594 1 89.38 81 LYS A C 1
ATOM 637 O O . LYS A 1 81 ? 2.246 18.094 -7.484 1 89.38 81 LYS A O 1
ATOM 642 N N . TYR A 1 82 ? 2.627 17.562 -9.664 1 86.69 82 TYR A N 1
ATOM 643 C CA . TYR A 1 82 ? 3.98 18.109 -9.68 1 86.69 82 TYR A CA 1
ATOM 644 C C . TYR A 1 82 ? 4.012 19.469 -10.375 1 86.69 82 TYR A C 1
ATOM 646 O O . TYR A 1 82 ? 3.346 19.656 -11.398 1 86.69 82 TYR A O 1
ATOM 654 N N . ALA A 1 83 ? 4.676 20.359 -9.758 1 80.12 83 ALA A N 1
ATOM 655 C CA . ALA A 1 83 ? 4.809 21.672 -10.391 1 80.12 83 ALA A CA 1
ATOM 656 C C . ALA A 1 83 ? 5.66 21.578 -11.648 1 80.12 83 ALA A C 1
ATOM 658 O O . ALA A 1 83 ? 6.523 20.703 -11.766 1 80.12 83 ALA A O 1
ATOM 659 N N . LYS A 1 84 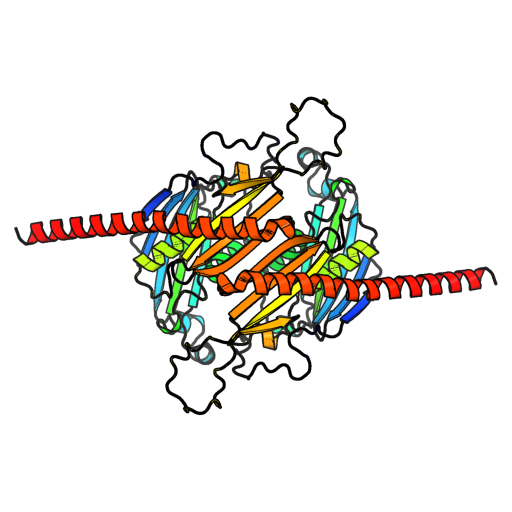? 5.262 22.312 -12.781 1 66.5 84 LYS A N 1
ATOM 660 C CA . LYS A 1 84 ? 5.914 22.344 -14.086 1 66.5 84 LYS A CA 1
ATOM 661 C C . LYS A 1 84 ? 7.426 22.484 -13.945 1 66.5 84 LYS A C 1
ATOM 663 O O . LYS A 1 84 ? 8.188 21.891 -14.719 1 66.5 84 LYS A O 1
ATOM 668 N N . PHE A 1 85 ? 7.949 23.234 -13.117 1 51.94 85 PHE A N 1
ATOM 669 C CA . PHE A 1 85 ? 9.375 23.484 -12.984 1 51.94 85 PHE A CA 1
ATOM 670 C C . PHE A 1 85 ? 10 22.531 -11.961 1 51.94 85 PHE A C 1
ATOM 672 O O . PHE A 1 85 ? 11.148 22.719 -11.555 1 51.94 85 PHE A O 1
ATOM 679 N N . SER A 1 86 ? 9.234 21.609 -11.57 1 52.25 86 SER A N 1
ATOM 680 C CA . SER A 1 86 ? 9.797 20.719 -10.562 1 52.25 86 SER A CA 1
ATOM 681 C C . SER A 1 86 ? 10.859 19.797 -11.156 1 52.25 86 SER A C 1
ATOM 683 O O . SER A 1 86 ? 10.789 19.453 -12.344 1 52.25 86 SER A O 1
ATOM 685 N N . SER A 1 87 ? 12.078 19.906 -10.703 1 49.53 87 SER A N 1
ATOM 686 C CA . SER A 1 87 ? 13.133 19.031 -11.18 1 49.53 87 SER A CA 1
ATOM 687 C C . SER A 1 87 ? 12.609 17.625 -11.445 1 49.53 87 SER A C 1
ATOM 689 O O . SER A 1 87 ? 13.219 16.859 -12.195 1 49.53 87 SER A O 1
ATOM 691 N N . ALA A 1 88 ? 11.617 17.266 -10.75 1 48.81 88 ALA A N 1
ATOM 692 C CA . ALA A 1 88 ? 11.164 15.875 -10.711 1 48.81 88 ALA A CA 1
ATOM 693 C C . ALA A 1 88 ? 10.359 15.523 -11.961 1 48.81 88 ALA A C 1
ATOM 695 O O . ALA A 1 88 ? 10.336 14.367 -12.383 1 48.81 88 ALA A O 1
ATOM 696 N N . GLU A 1 89 ? 9.633 16.562 -12.602 1 47.19 89 GLU A N 1
ATOM 697 C CA . GLU A 1 89 ? 8.844 16.234 -13.781 1 47.19 89 GLU A CA 1
ATOM 698 C C . GLU A 1 89 ? 9.695 15.516 -14.828 1 47.19 89 GLU A C 1
ATOM 700 O O . GLU A 1 89 ? 9.203 14.648 -15.547 1 47.19 89 GLU A O 1
ATOM 705 N N . ARG A 1 90 ? 10.805 15.992 -14.852 1 43.59 90 ARG A N 1
ATOM 706 C CA . ARG A 1 90 ? 11.664 15.414 -15.875 1 43.59 90 ARG A CA 1
ATOM 707 C C . ARG A 1 90 ? 11.945 13.945 -15.586 1 43.59 90 ARG A C 1
ATOM 709 O O . ARG A 1 90 ? 12.25 13.172 -16.5 1 43.59 90 ARG A O 1
ATOM 716 N N . TYR A 1 91 ? 12.148 13.773 -14.328 1 43.59 91 TYR A N 1
ATOM 717 C CA . TYR A 1 91 ? 12.672 12.43 -14.055 1 43.59 91 TYR A CA 1
ATOM 718 C C . TYR A 1 91 ? 11.531 11.445 -13.82 1 43.59 91 TYR A C 1
ATOM 720 O O . TYR A 1 91 ? 11.711 10.234 -13.984 1 43.59 91 TYR A O 1
ATOM 728 N N . ILE A 1 92 ? 10.414 12.023 -13.344 1 46.06 92 ILE A N 1
ATOM 729 C CA . ILE A 1 92 ? 9.344 11.062 -13.102 1 46.06 92 ILE A CA 1
ATOM 730 C C . ILE A 1 92 ? 8.242 11.242 -14.141 1 46.06 92 ILE A C 1
ATOM 732 O O . ILE A 1 92 ? 7.504 12.227 -14.117 1 46.06 92 ILE A O 1
ATOM 736 N N . ASP A 1 93 ? 8.555 11.055 -15.297 1 42.59 93 ASP A N 1
ATOM 737 C CA . ASP A 1 93 ? 7.379 10.867 -16.141 1 42.59 93 ASP A CA 1
ATOM 738 C C . ASP A 1 93 ? 6.254 10.18 -15.367 1 42.59 93 ASP A C 1
ATOM 740 O O . ASP A 1 93 ? 6.051 8.977 -15.5 1 42.59 93 ASP A O 1
ATOM 744 N N . SER A 1 94 ? 6.195 10.641 -14.25 1 50.97 94 SER A N 1
ATOM 745 C CA . SER A 1 94 ? 5.223 9.828 -13.531 1 50.97 94 SER A CA 1
ATOM 746 C C . SER A 1 94 ? 3.854 9.883 -14.195 1 50.97 94 SER A C 1
ATOM 748 O O . SER A 1 94 ? 3.283 10.961 -14.359 1 50.97 94 SER A O 1
ATOM 750 N N . LYS A 1 95 ? 3.627 8.859 -14.859 1 58.81 95 LYS A N 1
ATOM 751 C CA . LYS A 1 95 ? 2.332 8.578 -15.469 1 58.81 95 LYS A CA 1
ATOM 752 C C . LYS A 1 95 ? 1.188 9.031 -14.57 1 58.81 95 LYS A C 1
ATOM 754 O O . LYS A 1 95 ? 1.318 9.039 -13.344 1 58.81 95 LYS A O 1
ATOM 759 N N . ASP A 1 96 ? 0.362 9.859 -15.109 1 67.44 96 ASP A N 1
ATOM 760 C CA . ASP A 1 96 ? -0.875 10.266 -14.445 1 67.44 96 ASP A CA 1
ATOM 761 C C . ASP A 1 96 ? -1.345 9.203 -13.453 1 67.44 96 ASP A C 1
ATOM 763 O O . ASP A 1 96 ? -1.852 9.531 -12.383 1 67.44 96 ASP A O 1
ATOM 767 N N . SER A 1 97 ? -0.895 8.102 -13.703 1 70.5 97 SER A N 1
ATOM 768 C CA . SER A 1 97 ? -1.334 6.984 -12.867 1 70.5 97 SER A CA 1
ATOM 769 C C . SER A 1 97 ? -0.615 6.984 -11.523 1 70.5 97 SER A C 1
ATOM 771 O O . SER A 1 97 ? -1.222 6.695 -10.492 1 70.5 97 SER A O 1
ATOM 773 N N . VAL A 1 98 ? 0.585 7.422 -11.516 1 72 98 VAL A N 1
ATOM 774 C CA . VAL A 1 98 ? 1.367 7.426 -10.289 1 72 98 VAL A CA 1
ATOM 775 C C . VAL A 1 98 ? 0.889 8.547 -9.375 1 72 98 VAL A C 1
ATOM 777 O O . VAL A 1 98 ? 0.685 8.344 -8.172 1 72 98 VAL A O 1
ATOM 780 N N . LYS A 1 99 ? 0.625 9.641 -9.984 1 76.38 99 LYS A N 1
ATOM 781 C CA . LYS A 1 99 ? 0.12 10.781 -9.219 1 76.38 99 LYS A CA 1
ATOM 782 C C . LYS A 1 99 ? -1.217 10.453 -8.562 1 76.38 99 LYS A C 1
ATOM 784 O O . LYS A 1 99 ? -1.431 10.766 -7.387 1 76.38 99 LYS A O 1
ATOM 789 N N . ARG A 1 100 ? -1.984 9.828 -9.297 1 80 100 ARG A N 1
ATOM 790 C CA . ARG A 1 100 ? -3.291 9.438 -8.773 1 80 100 ARG A CA 1
ATOM 791 C C . ARG A 1 100 ? -3.146 8.453 -7.621 1 80 100 ARG A C 1
ATOM 793 O O . ARG A 1 100 ? -3.891 8.523 -6.641 1 80 100 ARG A O 1
ATOM 800 N N . SER A 1 101 ? -2.215 7.664 -7.832 1 83 101 SER A N 1
ATOM 801 C CA . SER A 1 101 ? -1.951 6.688 -6.777 1 83 101 SER A CA 1
ATOM 802 C C . SER A 1 101 ? -1.513 7.371 -5.488 1 83 101 SER A C 1
ATOM 804 O O . SER A 1 101 ? -1.947 6.992 -4.398 1 83 101 SER A O 1
ATOM 806 N N . PHE A 1 102 ? -0.739 8.391 -5.609 1 88.25 102 PHE A N 1
ATOM 807 C CA . PHE A 1 102 ? -0.292 9.133 -4.438 1 88.25 102 PHE A CA 1
ATOM 808 C C . PHE A 1 102 ? -1.461 9.844 -3.766 1 88.25 102 PHE A C 1
ATOM 810 O O . PHE A 1 102 ? -1.612 9.781 -2.543 1 88.25 102 PHE A O 1
ATOM 817 N N . GLY A 1 103 ? -2.246 10.438 -4.551 1 92.06 103 GLY A N 1
ATOM 818 C CA . GLY A 1 103 ? -3.451 11.055 -4.02 1 92.06 103 GLY A CA 1
ATOM 819 C C . GLY A 1 103 ? -4.332 10.086 -3.256 1 92.06 103 GLY A C 1
ATOM 820 O O . GLY A 1 103 ? -4.816 10.406 -2.168 1 92.06 103 GLY A O 1
ATOM 821 N N . HIS A 1 104 ? -4.418 8.961 -3.797 1 89.38 104 HIS A N 1
ATOM 822 C CA . HIS A 1 104 ? -5.23 7.93 -3.166 1 89.38 104 HIS A CA 1
ATOM 823 C C . HIS A 1 104 ? -4.637 7.504 -1.828 1 89.38 104 HIS A C 1
ATOM 825 O O . HIS A 1 104 ? -5.371 7.289 -0.859 1 89.38 104 HIS A O 1
ATOM 831 N N . GLN A 1 105 ? -3.391 7.375 -1.774 1 92.75 105 GLN A N 1
ATOM 832 C CA . GLN A 1 105 ? -2.734 7.008 -0.524 1 92.75 105 GLN A CA 1
ATOM 833 C C . GLN A 1 105 ? -2.996 8.047 0.561 1 92.75 105 GLN A C 1
ATOM 835 O O . GLN A 1 105 ? -3.264 7.699 1.713 1 92.75 105 GLN A O 1
ATOM 840 N N . ILE A 1 106 ? -2.922 9.25 0.137 1 96.69 106 ILE A N 1
ATOM 841 C CA . ILE A 1 106 ? -3.172 10.336 1.08 1 96.69 106 ILE A CA 1
ATOM 842 C C . ILE A 1 106 ? -4.625 10.289 1.548 1 96.69 106 ILE A C 1
ATOM 844 O O . ILE A 1 106 ? -4.902 10.43 2.74 1 96.69 106 ILE A O 1
ATOM 848 N N . GLU A 1 107 ? -5.488 10.078 0.623 1 95.56 107 GLU A N 1
ATOM 849 C CA . GLU A 1 107 ? -6.898 9.938 0.973 1 95.56 107 GLU A CA 1
ATOM 850 C C . GLU A 1 107 ? -7.109 8.797 1.963 1 95.56 107 GLU A C 1
ATOM 852 O O . GLU A 1 107 ? -7.895 8.922 2.906 1 95.56 107 GLU A O 1
ATOM 857 N N . GLN A 1 108 ? -6.41 7.773 1.733 1 92.62 108 GLN A N 1
ATOM 858 C CA . GLN A 1 108 ? -6.52 6.617 2.613 1 92.62 108 GLN A CA 1
ATOM 859 C C . GLN A 1 108 ? -6.012 6.941 4.016 1 92.62 108 GLN A C 1
ATOM 861 O O . GLN A 1 108 ? -6.617 6.535 5.008 1 92.62 108 GLN A O 1
ATOM 866 N N . ALA A 1 109 ? -4.984 7.633 4.094 1 96.75 109 ALA A N 1
ATOM 867 C CA . ALA A 1 109 ? -4.371 7.969 5.375 1 96.75 109 ALA A CA 1
ATOM 868 C C . ALA A 1 109 ? -5.324 8.773 6.25 1 96.75 109 ALA A C 1
ATOM 870 O O . ALA A 1 109 ? -5.27 8.695 7.477 1 96.75 109 ALA A O 1
ATOM 871 N N . PHE A 1 110 ? -6.238 9.484 5.594 1 97.12 110 PHE A N 1
ATOM 872 C CA . PHE A 1 110 ? -7.082 10.391 6.367 1 97.12 110 PHE A CA 1
ATOM 873 C C . PHE A 1 110 ? -8.531 9.922 6.348 1 97.12 110 PHE A C 1
ATOM 875 O O . PHE A 1 110 ? -9.383 10.508 7.016 1 97.12 110 PHE A O 1
ATOM 882 N N . GLY A 1 111 ? -8.812 8.898 5.598 1 90.62 111 GLY A N 1
ATOM 883 C CA . GLY A 1 111 ? -10.18 8.438 5.418 1 90.62 111 GLY A CA 1
ATOM 884 C C . GLY A 1 111 ? -10.898 8.164 6.727 1 90.62 111 GLY A C 1
ATOM 885 O O . GLY A 1 111 ? -12.023 8.617 6.93 1 90.62 111 GLY A O 1
ATOM 886 N N . ASP A 1 112 ? -10.203 7.496 7.59 1 89.12 112 ASP A N 1
ATOM 887 C CA . ASP A 1 112 ? -10.789 7.133 8.875 1 89.12 112 ASP A CA 1
ATOM 888 C C . ASP A 1 112 ? -10.453 8.164 9.945 1 89.12 112 ASP A C 1
ATOM 890 O O . ASP A 1 112 ? -10.711 7.945 11.133 1 89.12 112 ASP A O 1
ATOM 894 N N . VAL A 1 113 ? -9.883 9.195 9.547 1 96.38 113 VAL A N 1
ATOM 895 C CA . VAL A 1 113 ? -9.398 10.172 10.516 1 96.38 113 VAL A CA 1
ATOM 896 C C . VAL A 1 113 ? -10.312 11.391 10.531 1 96.38 113 VAL A C 1
ATOM 898 O O . VAL A 1 113 ? -10.688 11.883 11.59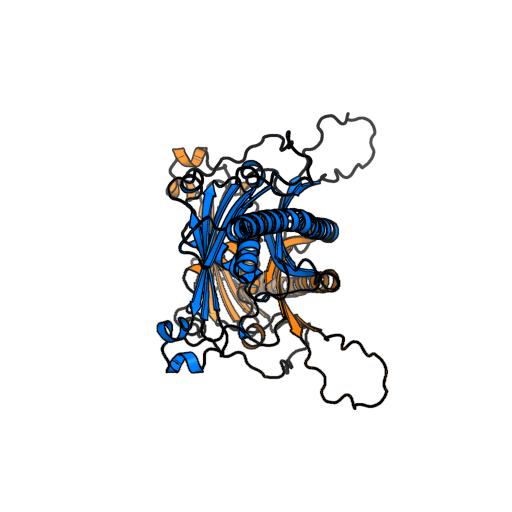4 1 96.38 113 VAL A O 1
ATOM 901 N N . ILE A 1 114 ? -10.68 11.844 9.344 1 96.69 114 ILE A N 1
ATOM 902 C CA . ILE A 1 114 ? -11.547 13.008 9.219 1 96.69 114 ILE A CA 1
ATOM 903 C C . ILE A 1 114 ? -12.977 12.641 9.617 1 96.69 114 ILE A C 1
ATOM 905 O O . ILE A 1 114 ? -13.484 11.594 9.211 1 96.69 114 ILE A O 1
ATOM 909 N N . LEU A 1 115 ? -13.602 13.422 10.438 1 95.56 115 LEU A N 1
ATOM 910 C CA . LEU A 1 115 ? -14.992 13.195 10.812 1 95.56 115 LEU A CA 1
ATOM 911 C C . LEU A 1 115 ? -15.938 13.742 9.75 1 95.56 115 LEU A C 1
ATOM 913 O O . LEU A 1 115 ? -16.609 14.75 9.977 1 95.56 115 LEU A O 1
ATOM 917 N N . LEU A 1 116 ? -16.078 12.961 8.75 1 92.94 116 LEU A N 1
ATOM 918 C CA . LEU A 1 116 ? -16.797 13.406 7.555 1 92.94 116 LEU A CA 1
ATOM 919 C C . LEU A 1 116 ? -18.297 13.531 7.836 1 92.94 116 LEU A C 1
ATOM 921 O O . LEU A 1 116 ? -19.016 14.211 7.098 1 92.94 116 LEU A O 1
ATOM 925 N N . ASP A 1 117 ? -18.812 12.891 8.914 1 91.25 117 ASP A N 1
ATOM 926 C CA . ASP A 1 117 ? -20.219 12.992 9.312 1 91.25 117 ASP A CA 1
ATOM 927 C C . ASP A 1 117 ? -20.562 14.422 9.719 1 91.25 117 ASP A C 1
ATOM 929 O O . ASP A 1 117 ? -21.719 14.828 9.656 1 91.25 117 ASP A O 1
ATOM 933 N N . LYS A 1 118 ? -19.578 15.148 10.094 1 92.69 118 LYS A N 1
ATOM 934 C CA . LYS A 1 118 ? -19.781 16.516 10.547 1 92.69 118 LYS A CA 1
ATOM 935 C C . LYS A 1 118 ? -19.828 17.484 9.367 1 92.69 118 LYS A C 1
ATOM 937 O O . LYS A 1 118 ? -20.156 18.656 9.531 1 92.69 118 LYS A O 1
ATOM 942 N N . TYR A 1 119 ? -19.594 17 8.188 1 92.25 119 TYR A N 1
ATOM 943 C CA . TYR A 1 119 ? -19.594 17.828 6.996 1 92.25 119 TYR A CA 1
ATOM 944 C C . TYR A 1 119 ? -20.5 17.25 5.918 1 92.25 119 TYR A C 1
ATOM 946 O O . TYR A 1 119 ? -20.047 16.969 4.805 1 92.25 119 TYR A O 1
ATOM 954 N N . PRO A 1 120 ? -21.719 17.203 6.238 1 88.56 120 PRO A N 1
ATOM 955 C CA . PRO A 1 120 ? -22.641 16.547 5.301 1 88.56 120 PRO A CA 1
ATOM 956 C C . PRO A 1 120 ? -22.688 17.25 3.943 1 88.56 120 PRO A C 1
ATOM 958 O O . PRO A 1 120 ? -22.703 18.469 3.877 1 88.56 120 PRO A O 1
ATOM 961 N N . LYS A 1 121 ? -22.562 16.484 2.893 1 87.94 121 LYS A N 1
ATOM 962 C CA . LYS A 1 121 ? -22.703 16.891 1.499 1 87.94 121 LYS A CA 1
ATOM 963 C C . LYS A 1 121 ? -21.562 17.812 1.087 1 87.94 121 LYS A C 1
ATOM 965 O O . LYS A 1 121 ? -21.625 18.469 0.046 1 87.94 121 LYS A O 1
ATOM 970 N N . SER A 1 122 ? -20.594 17.922 1.925 1 91 122 SER A N 1
ATOM 971 C CA . SER A 1 122 ? -19.453 18.797 1.636 1 91 122 SER A CA 1
ATOM 972 C C . SER A 1 122 ? -18.312 18.016 0.988 1 91 122 SER A C 1
ATOM 974 O O . SER A 1 122 ? -18.203 16.812 1.159 1 91 122 SER A O 1
ATOM 976 N N . LEU A 1 123 ? -17.641 18.781 0.246 1 93.69 123 LEU A N 1
ATOM 977 C CA . LEU A 1 123 ? -16.406 18.25 -0.328 1 93.69 123 LEU A CA 1
ATOM 978 C C . LEU A 1 123 ? -15.188 18.953 0.252 1 93.69 123 LEU A C 1
ATOM 980 O O . LEU A 1 123 ? -15.086 20.172 0.2 1 93.69 123 LEU A O 1
ATOM 984 N N . ILE A 1 124 ? -14.383 18.188 0.922 1 95.44 124 ILE A N 1
ATOM 985 C CA . ILE A 1 124 ? -13.086 18.672 1.389 1 95.44 124 ILE A CA 1
ATOM 986 C C . ILE A 1 124 ? -12 18.25 0.408 1 95.44 124 ILE A C 1
ATOM 988 O O . ILE A 1 124 ? -11.773 17.062 0.193 1 95.44 124 ILE A O 1
ATOM 992 N N . GLU A 1 125 ? -11.375 19.25 -0.163 1 96 125 GLU A N 1
ATOM 993 C CA . GLU A 1 125 ? -10.383 18.969 -1.199 1 96 125 GLU A CA 1
ATOM 994 C C . GLU A 1 125 ? -9 19.453 -0.792 1 96 125 GLU A C 1
ATOM 996 O O . GLU A 1 125 ? -8.836 20.609 -0.393 1 96 125 GLU A O 1
ATOM 1001 N N . ALA A 1 126 ? -8.047 18.578 -0.87 1 97.56 126 ALA A N 1
ATOM 1002 C CA . ALA A 1 126 ? -6.641 18.938 -0.677 1 97.56 126 ALA A CA 1
ATOM 1003 C C . ALA A 1 126 ? -5.883 18.922 -2.002 1 97.56 126 ALA A C 1
ATOM 1005 O O . ALA A 1 126 ? -5.848 17.906 -2.693 1 97.56 126 ALA A O 1
ATOM 1006 N N . HIS A 1 127 ? -5.359 20.078 -2.361 1 96.69 127 HIS A N 1
ATOM 1007 C CA . HIS A 1 127 ? -4.488 20.188 -3.525 1 96.69 127 HIS A CA 1
ATOM 1008 C C . HIS A 1 127 ? -3.018 20.172 -3.117 1 96.69 127 HIS A C 1
ATOM 1010 O O . HIS A 1 127 ? -2.533 21.109 -2.486 1 96.69 127 HIS A O 1
ATOM 1016 N N . VAL A 1 128 ? -2.344 19.109 -3.508 1 97.06 128 VAL A N 1
ATOM 1017 C CA . VAL A 1 128 ? -0.935 18.938 -3.164 1 97.06 128 VAL A CA 1
ATOM 1018 C C . VAL A 1 128 ? -0.065 19.266 -4.375 1 97.06 128 VAL A C 1
ATOM 1020 O O . VAL A 1 128 ? -0.192 18.625 -5.426 1 97.06 128 VAL A O 1
ATOM 1023 N N . TYR A 1 129 ? 0.807 20.219 -4.184 1 94.38 129 TYR A N 1
ATOM 1024 C CA . TYR A 1 129 ? 1.751 20.609 -5.223 1 94.38 129 TYR A CA 1
ATOM 1025 C C . TYR A 1 129 ? 3.188 20.359 -4.785 1 94.38 129 TYR A C 1
ATOM 1027 O O . TYR A 1 129 ? 3.68 20.984 -3.846 1 94.38 129 TYR A O 1
ATOM 1035 N N . VAL A 1 130 ? 3.822 19.469 -5.508 1 94.88 130 VAL A N 1
ATOM 1036 C CA . VAL A 1 130 ? 5.238 19.234 -5.242 1 94.88 130 VAL A CA 1
ATOM 1037 C C . VAL A 1 130 ? 6.086 20.203 -6.062 1 94.88 130 VAL A C 1
ATOM 1039 O O . VAL A 1 130 ? 6.141 20.109 -7.289 1 94.88 130 VAL A O 1
ATOM 1042 N N . ILE A 1 131 ? 6.734 21.062 -5.375 1 93.31 131 ILE A N 1
ATOM 1043 C CA . ILE A 1 131 ? 7.551 22.094 -6.008 1 93.31 131 ILE A CA 1
ATOM 1044 C C . ILE A 1 131 ? 8.93 21.531 -6.328 1 93.31 131 ILE A C 1
ATOM 1046 O O . ILE A 1 131 ? 9.5 21.828 -7.383 1 93.31 131 ILE A O 1
ATOM 1050 N N . GLN A 1 132 ? 9.461 20.828 -5.422 1 93.38 132 GLN A N 1
ATOM 1051 C CA . GLN A 1 132 ? 10.758 20.172 -5.531 1 93.38 132 GLN A CA 1
ATOM 1052 C C . GLN A 1 132 ? 10.719 18.766 -4.926 1 93.38 132 GLN A C 1
ATOM 1054 O O . GLN A 1 132 ? 10.234 18.578 -3.805 1 93.38 132 GLN A O 1
ATOM 1059 N N . CYS A 1 133 ? 11.211 17.859 -5.691 1 92.06 133 CYS A N 1
ATOM 1060 C CA . CYS A 1 133 ? 11.164 16.484 -5.238 1 92.06 133 CYS A CA 1
ATOM 1061 C C . CYS A 1 133 ? 12.562 15.953 -4.953 1 92.06 133 CYS A C 1
ATOM 1063 O O . CYS A 1 133 ? 13.375 15.789 -5.871 1 92.06 133 CYS A O 1
ATOM 1065 N N . ASP A 1 134 ? 12.797 15.758 -3.736 1 93.25 134 ASP A N 1
ATOM 1066 C CA . ASP A 1 134 ? 14.031 15.102 -3.324 1 93.25 134 ASP A CA 1
ATOM 1067 C C . ASP A 1 134 ? 13.75 13.875 -2.459 1 93.25 134 ASP A C 1
ATOM 1069 O O . ASP A 1 134 ? 14.375 13.688 -1.414 1 93.25 134 ASP A O 1
ATOM 1073 N N . GLY A 1 135 ? 12.672 13.141 -2.779 1 93.25 135 GLY A N 1
ATOM 1074 C CA . GLY A 1 135 ? 12.383 11.891 -2.09 1 93.25 135 GLY A CA 1
ATOM 1075 C C . GLY A 1 135 ? 11.312 12.031 -1.023 1 93.25 135 GLY A C 1
ATOM 1076 O O . GLY A 1 135 ? 10.969 13.148 -0.629 1 93.25 135 GLY A O 1
ATOM 1077 N N . ASN A 1 136 ? 10.758 10.852 -0.639 1 95.62 136 ASN A N 1
ATOM 1078 C CA . ASN A 1 136 ? 9.789 10.742 0.446 1 95.62 136 ASN A CA 1
ATOM 1079 C C . ASN A 1 136 ? 8.633 11.719 0.269 1 95.62 136 ASN A C 1
ATOM 1081 O O . ASN A 1 136 ? 8.18 12.328 1.237 1 95.62 136 ASN A O 1
ATOM 1085 N N . VAL A 1 137 ? 8.109 11.82 -0.844 1 94.69 137 VAL A N 1
ATOM 1086 C CA . VAL A 1 137 ? 7.133 12.852 -1.191 1 94.69 137 VAL A CA 1
ATOM 1087 C C . VAL A 1 137 ? 5.77 12.484 -0.61 1 94.69 137 VAL A C 1
ATOM 1089 O O . VAL A 1 137 ? 5.047 13.352 -0.115 1 94.69 137 VAL A O 1
ATOM 1092 N N . VAL A 1 138 ? 5.473 11.219 -0.598 1 95.5 138 VAL A N 1
ATOM 1093 C CA . VAL A 1 138 ? 4.148 10.789 -0.164 1 95.5 138 VAL A CA 1
ATOM 1094 C C . VAL A 1 138 ? 3.982 11.055 1.331 1 95.5 138 VAL A C 1
ATOM 1096 O O . VAL A 1 138 ? 3.018 11.695 1.752 1 95.5 138 VAL A O 1
ATOM 1099 N N . SER A 1 139 ? 4.902 10.609 2.092 1 97.75 139 SER A N 1
ATOM 1100 C CA . SER A 1 139 ? 4.824 10.797 3.537 1 97.75 139 SER A CA 1
ATOM 1101 C C . SER A 1 139 ? 4.797 12.281 3.902 1 97.75 139 SER A C 1
ATOM 1103 O O . SER A 1 139 ? 4.004 12.703 4.746 1 97.75 139 SER A O 1
ATOM 1105 N N . HIS A 1 140 ? 5.637 13.023 3.271 1 97.88 140 HIS A N 1
ATOM 1106 C CA . HIS A 1 140 ? 5.688 14.445 3.57 1 97.88 140 HIS A CA 1
ATOM 1107 C C . HIS A 1 140 ? 4.402 15.148 3.135 1 97.88 140 HIS A C 1
ATOM 1109 O O . HIS A 1 140 ? 3.961 16.094 3.781 1 97.88 140 HIS A O 1
ATOM 1115 N N . SER A 1 141 ? 3.857 14.68 2.076 1 98 141 SER A N 1
ATOM 1116 C CA . SER A 1 141 ? 2.566 15.211 1.658 1 98 141 SER A CA 1
ATOM 1117 C C . SER A 1 141 ? 1.486 14.922 2.697 1 98 141 SER A C 1
ATOM 1119 O O . SER A 1 141 ? 0.659 15.789 2.996 1 98 141 SER A O 1
ATOM 1121 N N . ILE A 1 142 ? 1.498 13.719 3.197 1 98.38 142 ILE A N 1
ATOM 1122 C CA . ILE A 1 142 ? 0.548 13.359 4.242 1 98.38 142 ILE A CA 1
ATOM 1123 C C . ILE A 1 142 ? 0.709 14.297 5.438 1 98.38 142 ILE A C 1
ATOM 1125 O O . ILE A 1 142 ? -0.28 14.789 5.98 1 98.38 142 ILE A O 1
ATOM 1129 N N . ASN A 1 143 ? 1.903 14.562 5.793 1 98.12 143 ASN A N 1
ATOM 1130 C CA . ASN A 1 143 ? 2.176 15.453 6.918 1 98.12 143 ASN A CA 1
ATOM 1131 C C . ASN A 1 143 ? 1.663 16.859 6.66 1 98.12 143 ASN A C 1
ATOM 1133 O O . ASN A 1 143 ? 1.022 17.469 7.523 1 98.12 143 ASN A O 1
ATOM 1137 N N . CYS A 1 144 ? 1.917 17.375 5.477 1 97.94 144 CYS A N 1
ATOM 1138 C CA . CYS A 1 144 ? 1.468 18.719 5.129 1 97.94 144 CYS A CA 1
ATOM 1139 C C . CYS A 1 144 ? -0.054 18.797 5.086 1 97.94 144 CYS A C 1
ATOM 1141 O O . CYS A 1 144 ? -0.645 19.781 5.535 1 97.94 144 CYS A O 1
ATOM 1143 N N . VAL A 1 145 ? -0.626 17.781 4.543 1 98.12 145 VAL A N 1
ATOM 1144 C CA . VAL A 1 145 ? -2.084 17.734 4.496 1 98.12 145 VAL A CA 1
ATOM 1145 C C . VAL A 1 145 ? -2.646 17.719 5.918 1 98.12 145 VAL A C 1
ATOM 1147 O O . VAL A 1 145 ? -3.619 18.422 6.211 1 98.12 145 VAL A O 1
ATOM 1150 N N . GLY A 1 146 ? -2.035 16.922 6.758 1 97.25 146 GLY A N 1
ATOM 1151 C CA . GLY A 1 146 ? -2.439 16.906 8.156 1 97.25 146 GLY A CA 1
ATOM 1152 C C . GLY A 1 146 ? -2.379 18.266 8.812 1 97.25 146 GLY A C 1
ATOM 1153 O O . GLY A 1 146 ? -3.32 18.672 9.5 1 97.25 146 GLY A O 1
ATOM 1154 N N . LEU A 1 147 ? -1.337 18.953 8.602 1 96.12 147 LEU A N 1
ATOM 1155 C CA . LEU A 1 147 ? -1.175 20.297 9.141 1 96.12 147 LEU A CA 1
ATOM 1156 C C . LEU A 1 147 ? -2.234 21.25 8.586 1 96.12 147 LEU A C 1
ATOM 1158 O O . LEU A 1 147 ? -2.805 22.047 9.32 1 96.12 147 LEU A O 1
ATOM 1162 N N . ALA A 1 148 ? -2.463 21.141 7.281 1 96.38 148 ALA A N 1
ATOM 1163 C CA . ALA A 1 148 ? -3.451 22 6.637 1 96.38 148 ALA A CA 1
ATOM 1164 C C . ALA A 1 148 ? -4.852 21.734 7.184 1 96.38 148 ALA A C 1
ATOM 1166 O O . ALA A 1 148 ? -5.621 22.672 7.418 1 96.38 148 ALA A O 1
ATOM 1167 N N . LEU A 1 149 ? -5.164 20.5 7.371 1 96.25 149 LEU A N 1
ATOM 1168 C CA . LEU A 1 149 ? -6.457 20.125 7.945 1 96.25 149 LEU A CA 1
ATOM 1169 C C . LEU A 1 149 ? -6.621 20.734 9.336 1 96.25 149 LEU A C 1
ATOM 1171 O O . LEU A 1 149 ? -7.672 21.297 9.656 1 96.25 149 LEU A O 1
ATOM 1175 N N . MET A 1 150 ? -5.617 20.641 10.094 1 94.25 150 MET A N 1
ATOM 1176 C CA . MET A 1 150 ? -5.637 21.188 11.445 1 94.25 150 MET A CA 1
ATOM 1177 C C . MET A 1 150 ? -5.781 22.703 11.406 1 94.25 150 MET A C 1
ATOM 1179 O O . MET A 1 150 ? -6.578 23.281 12.148 1 94.25 150 MET A O 1
ATOM 1183 N N . ASP A 1 151 ? -5.02 23.297 10.555 1 92.56 151 ASP A N 1
ATOM 1184 C CA . ASP A 1 151 ? -5.055 24.75 10.422 1 92.56 151 ASP A CA 1
ATOM 1185 C C . ASP A 1 151 ? -6.43 25.219 9.961 1 92.56 151 ASP A C 1
ATOM 1187 O O . ASP A 1 151 ? -6.875 26.297 10.336 1 92.56 151 ASP A O 1
ATOM 1191 N N . ALA A 1 152 ? -7.078 24.453 9.109 1 93.62 152 ALA A N 1
ATOM 1192 C CA . ALA A 1 152 ? -8.398 24.781 8.578 1 93.62 152 ALA A CA 1
ATOM 1193 C C . ALA A 1 152 ? -9.484 24.562 9.633 1 93.62 152 ALA A C 1
ATOM 1195 O O . ALA A 1 152 ? -10.641 24.953 9.43 1 93.62 152 ALA A O 1
ATOM 1196 N N . GLY A 1 153 ? -9.133 23.922 10.664 1 93 153 GLY A N 1
ATOM 1197 C CA . GLY A 1 153 ? -10.102 23.641 11.711 1 93 153 GLY A CA 1
ATOM 1198 C C . GLY A 1 153 ? -11.039 22.5 11.375 1 93 153 GLY A C 1
ATOM 1199 O O . GLY A 1 153 ? -12.18 22.469 11.836 1 93 153 GLY A O 1
ATOM 1200 N N . ILE A 1 154 ? -10.625 21.672 10.539 1 95.25 154 ILE A N 1
ATOM 1201 C CA . ILE A 1 154 ? -11.43 20.516 10.195 1 95.25 154 ILE A CA 1
ATOM 1202 C C . ILE A 1 154 ? -11.398 19.5 11.344 1 95.25 154 ILE A C 1
ATOM 1204 O O . ILE A 1 154 ? -10.336 19.219 11.906 1 95.25 154 ILE A O 1
ATOM 1208 N N . ASP A 1 155 ? -12.539 18.953 11.68 1 96.06 155 ASP A N 1
ATOM 1209 C CA . ASP A 1 155 ? -12.633 17.984 12.781 1 96.06 155 ASP A CA 1
ATOM 1210 C C . ASP A 1 155 ? -12 16.656 12.398 1 96.06 155 ASP A C 1
ATOM 1212 O O . ASP A 1 155 ? -12.383 16.047 11.398 1 96.06 155 ASP A O 1
ATOM 1216 N N . MET A 1 156 ? -11.094 16.219 13.211 1 96.56 156 MET A N 1
ATOM 1217 C CA . MET A 1 156 ? -10.383 14.961 13.023 1 96.56 156 MET A CA 1
ATOM 1218 C C . MET A 1 156 ? -10.305 14.18 14.336 1 96.56 156 MET A C 1
ATOM 1220 O O . MET A 1 156 ? -10.344 14.766 15.414 1 96.56 156 MET A O 1
ATOM 1224 N N . LYS A 1 157 ? -10.195 12.859 14.211 1 96.12 157 LYS A N 1
ATOM 1225 C CA . LYS A 1 157 ? -10.047 12.023 15.398 1 96.12 157 LYS A CA 1
ATOM 1226 C C . LYS A 1 157 ? -8.719 12.281 16.094 1 96.12 157 LYS A C 1
ATOM 1228 O O . LYS A 1 157 ? -8.641 12.219 17.328 1 96.12 157 LYS A O 1
ATOM 1233 N N . ASP A 1 158 ? -7.734 12.531 15.328 1 96.25 158 ASP A N 1
ATOM 1234 C CA . ASP A 1 158 ? -6.363 12.641 15.828 1 96.25 158 ASP A CA 1
ATOM 1235 C C . ASP A 1 158 ? -5.449 13.258 14.773 1 96.25 158 ASP A C 1
ATOM 1237 O O . ASP A 1 158 ? -5.836 13.414 13.617 1 96.25 158 ASP A O 1
ATOM 1241 N N . MET A 1 159 ? -4.297 13.727 15.273 1 95.5 159 MET A N 1
ATOM 1242 C CA . MET A 1 159 ? -3.262 14.141 14.328 1 95.5 159 MET A CA 1
ATOM 1243 C C . MET A 1 159 ? -2.619 12.93 13.664 1 95.5 159 MET A C 1
ATOM 1245 O O . MET A 1 159 ? -2.398 11.898 14.312 1 95.5 159 MET A O 1
ATOM 1249 N N . VAL A 1 160 ? -2.367 13.094 12.367 1 97.62 160 VAL A N 1
ATOM 1250 C CA . VAL A 1 160 ? -1.737 12.008 11.625 1 97.62 160 VAL A CA 1
ATOM 1251 C C . VAL A 1 160 ? -0.315 12.398 11.234 1 97.62 160 VAL A C 1
ATOM 1253 O O . VAL A 1 160 ? -0.08 13.523 10.773 1 97.62 160 VAL A O 1
ATOM 1256 N N . THR A 1 161 ? 0.603 11.555 11.484 1 98 161 THR A N 1
ATOM 1257 C CA . THR A 1 161 ? 1.979 11.727 11.031 1 98 161 THR A CA 1
ATOM 1258 C C . THR A 1 161 ? 2.428 10.531 10.195 1 98 161 THR A C 1
ATOM 1260 O O . THR A 1 161 ? 2.039 9.391 10.469 1 98 161 THR A O 1
ATOM 1263 N N . SER A 1 162 ? 3.186 10.805 9.195 1 98.44 162 SER A N 1
ATOM 1264 C CA . SER A 1 162 ? 3.66 9.766 8.289 1 98.44 162 SER A CA 1
ATOM 1265 C C . SER A 1 162 ? 5.172 9.836 8.109 1 98.44 162 SER A C 1
ATOM 1267 O O . SER A 1 162 ? 5.75 10.922 8.086 1 98.44 162 SER A O 1
ATOM 1269 N N . SER A 1 163 ? 5.75 8.734 7.973 1 97.19 163 SER A N 1
ATOM 1270 C CA . SER A 1 163 ? 7.188 8.641 7.742 1 97.19 163 SER A CA 1
ATOM 1271 C C . SER A 1 163 ? 7.527 7.473 6.828 1 97.19 163 SER A C 1
ATOM 1273 O O . SER A 1 163 ? 6.77 6.5 6.746 1 97.19 163 SER A O 1
ATOM 1275 N N . GLN A 1 164 ? 8.586 7.617 6.156 1 97.31 164 GLN A N 1
ATOM 1276 C CA . GLN A 1 164 ? 9.117 6.547 5.32 1 97.31 164 GLN A CA 1
ATOM 1277 C C . GLN A 1 164 ? 10.469 6.059 5.844 1 97.31 164 GLN A C 1
ATOM 1279 O O . GLN A 1 164 ? 11.297 6.863 6.281 1 97.31 164 GLN A O 1
ATOM 1284 N N . THR A 1 165 ? 10.656 4.805 5.828 1 97.31 165 THR A N 1
ATOM 1285 C CA . THR A 1 165 ? 11.914 4.152 6.195 1 97.31 165 THR A CA 1
ATOM 1286 C C . THR A 1 165 ? 12.375 3.211 5.09 1 97.31 165 THR A C 1
ATOM 1288 O O . THR A 1 165 ? 11.57 2.492 4.5 1 97.31 165 THR A O 1
ATOM 1291 N N . ILE A 1 166 ? 13.656 3.285 4.793 1 96.44 166 ILE A N 1
ATOM 1292 C CA . ILE A 1 166 ? 14.219 2.359 3.814 1 96.44 166 ILE A CA 1
ATOM 1293 C C . ILE A 1 166 ? 15.305 1.511 4.469 1 96.44 166 ILE A C 1
ATOM 1295 O O . ILE A 1 166 ? 16.156 2.033 5.191 1 96.44 166 ILE A O 1
ATOM 1299 N N . ARG A 1 167 ? 15.227 0.283 4.223 1 95.5 167 ARG A N 1
ATOM 1300 C CA . ARG A 1 167 ? 16.234 -0.661 4.68 1 95.5 167 ARG A CA 1
ATOM 1301 C C . ARG A 1 167 ? 17.25 -0.944 3.576 1 95.5 167 ARG A C 1
ATOM 1303 O O . ARG A 1 167 ? 16.875 -1.249 2.443 1 95.5 167 ARG A O 1
ATOM 1310 N N . PHE A 1 168 ? 18.484 -0.876 3.965 1 93.44 168 PHE A N 1
ATOM 1311 C CA . PHE A 1 168 ? 19.578 -1.14 3.025 1 93.44 168 PHE A CA 1
ATOM 1312 C C . PHE A 1 168 ? 20.391 -2.355 3.461 1 93.44 168 PHE A C 1
ATOM 1314 O O . PHE A 1 168 ? 20.578 -2.58 4.656 1 93.44 168 PHE A O 1
ATOM 1321 N N . LYS A 1 169 ? 20.875 -3.057 2.438 1 89.19 169 LYS A N 1
ATOM 1322 C CA . LYS A 1 169 ? 21.859 -4.094 2.689 1 89.19 169 LYS A CA 1
ATOM 1323 C C . LYS A 1 169 ? 23.25 -3.488 2.896 1 89.19 169 LYS A C 1
ATOM 1325 O O . LYS A 1 169 ? 23.672 -2.607 2.141 1 89.19 169 LYS A O 1
ATOM 1330 N N . THR A 1 170 ? 23.891 -3.828 4.027 1 81.25 170 THR A N 1
ATOM 1331 C CA . THR A 1 170 ? 25.234 -3.322 4.254 1 81.25 170 THR A CA 1
ATOM 1332 C C . THR A 1 170 ? 26.266 -4.125 3.451 1 81.25 170 THR A C 1
ATOM 1334 O O . THR A 1 170 ? 26.203 -5.359 3.426 1 81.25 170 THR A O 1
ATOM 1337 N N . PRO A 1 171 ? 26.984 -3.428 2.611 1 65.12 171 PRO A N 1
ATOM 1338 C CA . PRO A 1 171 ? 28 -4.172 1.874 1 65.12 171 PRO A CA 1
ATOM 1339 C C . PRO A 1 171 ? 28.938 -4.957 2.791 1 65.12 171 PRO A C 1
ATOM 1341 O O . PRO A 1 171 ? 29.156 -4.559 3.938 1 65.12 171 PRO A O 1
ATOM 1344 N N . PRO A 1 172 ? 29.281 -6.215 2.408 1 56.31 172 PRO A N 1
ATOM 1345 C CA . PRO A 1 172 ? 30.234 -6.984 3.203 1 56.31 172 PRO A CA 1
ATOM 1346 C C . PRO A 1 172 ? 31.484 -6.184 3.549 1 56.31 172 PRO A C 1
ATOM 1348 O O . PRO A 1 172 ? 31.953 -5.383 2.736 1 56.31 172 PRO A O 1
ATOM 1351 N N . SER A 1 173 ? 31.547 -5.664 4.676 1 49.25 173 SER A N 1
ATOM 1352 C CA . SER A 1 173 ? 32.812 -5.008 5.039 1 49.25 173 SER A CA 1
ATOM 1353 C C . SER A 1 173 ? 34 -5.734 4.434 1 49.25 173 SER A C 1
ATOM 1355 O O . SER A 1 173 ? 34.156 -6.945 4.605 1 49.25 173 SER A O 1
ATOM 1357 N N . GLU A 1 174 ? 34.469 -5.258 3.342 1 43.38 174 GLU A N 1
ATOM 1358 C CA . GLU A 1 174 ? 35.719 -5.789 2.807 1 43.38 174 GLU A CA 1
ATOM 1359 C C . GLU A 1 174 ? 36.688 -6.156 3.928 1 43.38 174 GLU A C 1
ATOM 1361 O O . GLU A 1 174 ? 37.562 -7.031 3.76 1 43.38 174 GLU A O 1
ATOM 1366 N N . ASN A 1 175 ? 36.938 -5.195 4.836 1 41.34 175 ASN A N 1
ATOM 1367 C CA . ASN A 1 175 ? 38.125 -5.297 5.684 1 41.34 175 ASN A CA 1
ATOM 1368 C C . ASN A 1 175 ? 37.969 -6.41 6.715 1 41.34 175 ASN A C 1
ATOM 1370 O O . ASN A 1 175 ? 38.719 -6.469 7.684 1 41.34 175 ASN A O 1
ATOM 1374 N N . LYS A 1 176 ? 37 -7.051 6.953 1 38.5 176 LYS A N 1
ATOM 1375 C CA . LYS A 1 176 ? 37.344 -8.047 7.965 1 38.5 176 LYS A CA 1
ATOM 1376 C C . LYS A 1 176 ? 38.375 -9.039 7.438 1 38.5 176 LYS A C 1
ATOM 1378 O O . LYS A 1 176 ? 38.125 -9.688 6.418 1 38.5 176 LYS A O 1
ATOM 1383 N N . GLU A 1 177 ? 39.531 -8.922 7.699 1 37.03 177 GLU A N 1
ATOM 1384 C CA . GLU A 1 177 ? 40.625 -9.898 7.617 1 37.03 177 GLU A CA 1
ATOM 1385 C C . GLU A 1 177 ? 40.094 -11.32 7.719 1 37.03 177 GLU A C 1
ATOM 1387 O O . GLU A 1 177 ? 39.219 -11.609 8.531 1 37.03 177 GLU A O 1
ATOM 1392 N N . GLU A 1 178 ? 40.344 -12.195 6.793 1 37.41 178 GLU A N 1
ATOM 1393 C CA . GLU A 1 178 ? 40.25 -13.648 6.723 1 37.41 178 GLU A CA 1
ATOM 1394 C C . GLU A 1 178 ? 40.562 -14.281 8.078 1 37.41 178 GLU A C 1
ATOM 1396 O O . GLU A 1 178 ? 40.938 -15.445 8.156 1 37.41 178 GLU A O 1
ATOM 1401 N N . THR A 1 179 ? 40.969 -13.617 9.164 1 34.53 179 THR A N 1
ATOM 1402 C CA . THR A 1 179 ? 41.531 -14.57 10.109 1 34.53 179 THR A CA 1
ATOM 1403 C C . THR A 1 179 ? 40.562 -15.734 10.344 1 34.53 179 THR A C 1
ATOM 1405 O O . THR A 1 179 ? 40.969 -16.906 10.258 1 34.53 179 THR A O 1
ATOM 1408 N N . ASP A 1 180 ? 40.156 -16.094 11.703 1 34.94 180 ASP A N 1
ATOM 1409 C CA . ASP A 1 180 ? 39.812 -17.438 12.172 1 34.94 180 ASP A CA 1
ATOM 1410 C C . ASP A 1 180 ? 38.594 -17.984 11.445 1 34.94 180 ASP A C 1
ATOM 1412 O O . ASP A 1 180 ? 37.75 -17.219 10.945 1 34.94 180 ASP A O 1
ATOM 1416 N N . ASN A 1 181 ? 38.438 -19.391 11.133 1 35.03 181 ASN A N 1
ATOM 1417 C CA . ASN A 1 181 ? 37.656 -20.531 10.656 1 35.03 181 ASN A CA 1
ATOM 1418 C C . ASN A 1 181 ? 36.188 -20.359 10.984 1 35.03 181 ASN A C 1
ATOM 1420 O O . ASN A 1 181 ? 35.406 -21.328 10.938 1 35.03 181 ASN A O 1
ATOM 1424 N N . SER A 1 182 ? 35.844 -19.594 11.977 1 35.06 182 SER A N 1
ATOM 1425 C CA . SER A 1 182 ? 34.531 -19.875 12.516 1 35.06 182 SER A CA 1
ATOM 1426 C C . SER A 1 182 ? 33.438 -19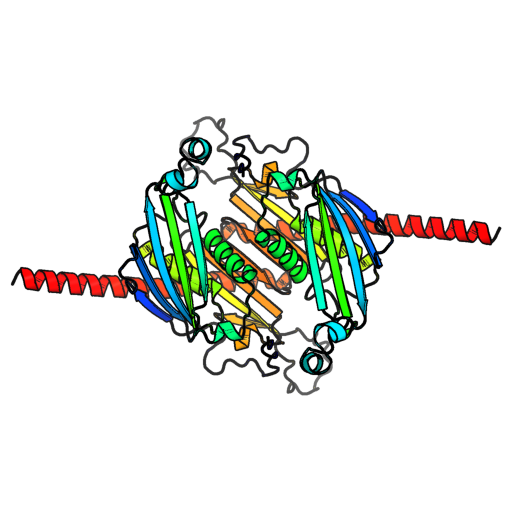.609 11.492 1 35.06 182 SER A C 1
ATOM 1428 O O . SER A 1 182 ? 33.625 -18.797 10.578 1 35.06 182 SER A O 1
ATOM 1430 N N . ASN A 1 183 ? 32.438 -20.531 11.211 1 36.25 183 ASN A N 1
ATOM 1431 C CA . ASN A 1 183 ? 31.125 -20.641 10.555 1 36.25 183 ASN A CA 1
ATOM 1432 C C . ASN A 1 183 ? 30.391 -19.297 10.562 1 36.25 183 ASN A C 1
ATOM 1434 O O . ASN A 1 183 ? 29.516 -19.078 11.398 1 36.25 183 ASN A O 1
ATOM 1438 N N . SER A 1 184 ? 31.047 -18.219 10.516 1 36.62 184 SER A N 1
ATOM 1439 C CA . SER A 1 184 ? 30.328 -16.953 10.609 1 36.62 184 SER A CA 1
ATOM 1440 C C . SER A 1 184 ? 29.281 -16.828 9.492 1 36.62 184 SER A C 1
ATOM 1442 O O . SER A 1 184 ? 29.641 -16.766 8.32 1 36.62 184 SER A O 1
ATOM 1444 N N . THR A 1 185 ? 28.172 -17.5 9.477 1 39.66 185 THR A N 1
ATOM 1445 C CA . THR A 1 185 ? 26.938 -17.203 8.758 1 39.66 185 THR A CA 1
ATOM 1446 C C . THR A 1 185 ? 26.875 -15.734 8.367 1 39.66 185 THR A C 1
ATOM 1448 O O . THR A 1 185 ? 26.906 -14.859 9.234 1 39.66 185 THR A O 1
ATOM 1451 N N . GLN A 1 186 ? 27.531 -15.281 7.348 1 43.19 186 GLN A N 1
ATOM 1452 C CA . GLN A 1 186 ? 27.469 -13.969 6.715 1 43.19 186 GLN A CA 1
ATOM 1453 C C . GLN A 1 186 ? 26.141 -13.273 7.02 1 43.19 186 GLN A C 1
ATOM 1455 O O . GLN A 1 186 ? 25.125 -13.57 6.387 1 43.19 186 GLN A O 1
ATOM 1460 N N . GLN A 1 187 ? 25.734 -13.117 8.188 1 49.53 187 GLN A N 1
ATOM 1461 C CA . GLN A 1 187 ? 24.531 -12.375 8.555 1 49.53 187 GLN A CA 1
ATOM 1462 C C . GLN A 1 187 ? 24.438 -11.055 7.805 1 49.53 187 GLN A C 1
ATOM 1464 O O . GLN A 1 187 ? 25.344 -10.211 7.91 1 49.53 187 GLN A O 1
ATOM 1469 N N . ASN A 1 188 ? 23.953 -11.008 6.578 1 58.19 188 ASN A N 1
ATOM 1470 C CA . ASN A 1 188 ? 23.656 -9.742 5.914 1 58.19 188 ASN A CA 1
ATOM 1471 C C . ASN A 1 188 ? 23.234 -8.672 6.918 1 58.19 188 ASN A C 1
ATOM 1473 O O . ASN A 1 188 ? 22.344 -8.898 7.734 1 58.19 188 ASN A O 1
ATOM 1477 N N . GLU A 1 189 ? 24.125 -7.68 7.066 1 81.06 189 GLU A N 1
ATOM 1478 C CA . GLU A 1 189 ? 23.812 -6.566 7.953 1 81.06 189 GLU A CA 1
ATOM 1479 C C . GLU A 1 189 ? 22.953 -5.527 7.25 1 81.06 189 GLU A C 1
ATOM 1481 O O . GLU A 1 189 ? 23.047 -5.352 6.031 1 81.06 189 GLU A O 1
ATOM 1486 N N . PHE A 1 190 ? 21.891 -5.18 7.895 1 90.12 190 PHE A N 1
ATOM 1487 C CA . PHE A 1 190 ? 20.953 -4.188 7.387 1 90.12 190 PHE A CA 1
ATOM 1488 C C . PHE A 1 190 ? 21.047 -2.891 8.18 1 90.12 190 PHE A C 1
ATOM 1490 O O . PHE A 1 190 ? 21.453 -2.896 9.344 1 90.12 190 PHE A O 1
ATOM 1497 N N . VAL A 1 191 ? 20.906 -1.824 7.426 1 91.62 191 VAL A N 1
ATOM 1498 C CA . VAL A 1 191 ? 20.781 -0.522 8.07 1 91.62 191 VAL A CA 1
ATOM 1499 C C . VAL A 1 191 ? 19.484 0.149 7.625 1 91.62 191 VAL A C 1
ATOM 1501 O O . VAL A 1 191 ? 19.109 0.075 6.453 1 91.62 191 VAL A O 1
ATOM 1504 N N . ASP A 1 192 ? 18.812 0.746 8.586 1 94.62 192 ASP A N 1
ATOM 1505 C CA . ASP A 1 192 ? 17.547 1.424 8.297 1 94.62 192 ASP A CA 1
ATOM 1506 C C . ASP A 1 192 ? 17.734 2.939 8.289 1 94.62 192 ASP A C 1
ATOM 1508 O O . ASP A 1 192 ? 18.297 3.508 9.219 1 94.62 192 ASP A O 1
ATOM 1512 N N . TYR A 1 193 ? 17.281 3.574 7.199 1 94.81 193 TYR A N 1
ATOM 1513 C CA . TYR A 1 193 ? 17.328 5.027 7.086 1 94.81 193 TYR A CA 1
ATOM 1514 C C . TYR A 1 193 ? 15.945 5.641 7.184 1 94.81 193 TYR A C 1
ATOM 1516 O O . TYR A 1 193 ? 15.016 5.191 6.512 1 94.81 193 TYR A O 1
ATOM 1524 N N . LEU A 1 194 ? 15.883 6.621 8.047 1 95.5 194 LEU A N 1
ATOM 1525 C CA . LEU A 1 194 ? 14.641 7.391 8.148 1 95.5 194 LEU A CA 1
ATOM 1526 C C . LEU A 1 194 ? 14.656 8.562 7.172 1 95.5 194 LEU A C 1
ATOM 1528 O O . LEU A 1 194 ? 15.703 9.164 6.926 1 95.5 194 LEU A O 1
ATOM 1532 N N . ASP A 1 195 ? 13.492 8.867 6.57 1 95.94 195 ASP A N 1
ATOM 1533 C CA . ASP A 1 195 ? 13.305 10.047 5.738 1 95.94 195 ASP A CA 1
ATOM 1534 C C . ASP A 1 195 ? 14.344 10.102 4.617 1 95.94 195 ASP A C 1
ATOM 1536 O O . ASP A 1 195 ? 15.102 11.062 4.516 1 95.94 195 ASP A O 1
ATOM 1540 N N . PRO A 1 196 ? 14.258 9.125 3.779 1 95.44 196 PRO A N 1
ATOM 1541 C CA . PRO A 1 196 ? 15.266 9.047 2.713 1 95.44 196 PRO A CA 1
ATOM 1542 C C . PRO A 1 196 ? 15.109 10.156 1.674 1 95.44 196 PRO A C 1
ATOM 1544 O O . PRO A 1 196 ? 14 10.648 1.449 1 95.44 196 PRO A O 1
ATOM 1547 N N . ASP A 1 197 ? 16.234 10.539 1.073 1 93.56 197 ASP A N 1
ATOM 1548 C CA . ASP A 1 197 ? 16.188 11.438 -0.08 1 93.56 197 ASP A CA 1
ATOM 1549 C C . ASP A 1 197 ? 16.078 10.648 -1.383 1 93.56 197 ASP A C 1
ATOM 1551 O O . ASP A 1 197 ? 15.961 9.414 -1.362 1 93.56 197 ASP A O 1
ATOM 1555 N N . LEU A 1 198 ? 16.062 11.375 -2.43 1 91.38 198 LEU A N 1
ATOM 1556 C CA . LEU A 1 198 ? 15.812 10.758 -3.729 1 91.38 198 LEU A CA 1
ATOM 1557 C C . LEU A 1 198 ? 16.938 9.789 -4.094 1 91.38 198 LEU A C 1
ATOM 1559 O O . LEU A 1 198 ? 16.688 8.711 -4.633 1 91.38 198 LEU A O 1
ATOM 1563 N N . LEU A 1 199 ? 18.156 10.117 -3.828 1 89.56 199 LEU A N 1
ATOM 1564 C CA . LEU A 1 199 ? 19.297 9.266 -4.121 1 89.56 199 LEU A CA 1
ATOM 1565 C C . LEU A 1 199 ? 19.234 7.969 -3.326 1 89.56 199 LEU A C 1
ATOM 1567 O O . LEU A 1 199 ? 19.5 6.891 -3.861 1 89.56 199 LEU A O 1
ATOM 1571 N N . GLU A 1 200 ? 18.859 8.125 -2.127 1 91.12 200 GLU A N 1
ATOM 1572 C CA . GLU A 1 200 ? 18.703 6.953 -1.266 1 91.12 200 GLU A CA 1
ATOM 1573 C C . GLU A 1 200 ? 17.562 6.062 -1.734 1 91.12 200 GLU A C 1
ATOM 1575 O O . GLU A 1 200 ? 17.672 4.832 -1.722 1 91.12 200 GLU A O 1
ATOM 1580 N N . GLU A 1 201 ? 16.484 6.633 -2.148 1 90.44 201 GLU A N 1
ATOM 1581 C CA . GLU A 1 201 ? 15.32 5.898 -2.629 1 90.44 201 GLU A CA 1
ATOM 1582 C C . GLU A 1 201 ? 15.656 5.07 -3.865 1 90.44 201 GLU A C 1
ATOM 1584 O O . GLU A 1 201 ? 15.062 4.02 -4.098 1 90.44 201 GLU A O 1
ATOM 1589 N N . ASN A 1 202 ? 16.609 5.504 -4.582 1 87.25 202 ASN A N 1
ATOM 1590 C CA . ASN A 1 202 ? 16.938 4.848 -5.844 1 87.25 202 ASN A CA 1
ATOM 1591 C C . ASN A 1 202 ? 18.234 4.059 -5.742 1 87.25 202 ASN A C 1
ATOM 1593 O O . ASN A 1 202 ? 18.781 3.611 -6.758 1 87.25 202 ASN A O 1
ATOM 1597 N N . ASN A 1 203 ? 18.656 3.926 -4.57 1 88.25 203 ASN A N 1
ATOM 1598 C CA . ASN A 1 203 ? 19.922 3.213 -4.375 1 88.25 203 ASN A CA 1
ATOM 1599 C C . ASN A 1 203 ? 19.766 1.722 -4.668 1 88.25 203 ASN A C 1
ATOM 1601 O O . ASN A 1 203 ? 18.766 1.11 -4.297 1 88.25 203 ASN A O 1
ATOM 1605 N N . VAL A 1 204 ? 20.75 1.093 -5.246 1 83 204 VAL A N 1
ATOM 1606 C CA . VAL A 1 204 ? 20.703 -0.292 -5.703 1 83 204 VAL A CA 1
ATOM 1607 C C . VAL A 1 204 ? 20.703 -1.233 -4.504 1 83 204 VAL A C 1
ATOM 1609 O O . VAL A 1 204 ? 20.234 -2.371 -4.598 1 83 204 VAL A O 1
ATOM 1612 N N . ASN A 1 205 ? 21.219 -0.772 -3.377 1 88.25 205 ASN A N 1
ATOM 1613 C CA . ASN A 1 205 ? 21.312 -1.622 -2.195 1 88.25 205 ASN A CA 1
ATOM 1614 C C . ASN A 1 205 ? 20.016 -1.599 -1.379 1 88.25 205 ASN A C 1
ATOM 1616 O O . ASN A 1 205 ? 19.938 -2.211 -0.312 1 88.25 205 ASN A O 1
ATOM 1620 N N . LYS A 1 206 ? 19.078 -0.893 -1.905 1 91.38 206 LYS A N 1
ATOM 1621 C CA . LYS A 1 206 ? 17.781 -0.837 -1.235 1 91.38 206 LYS A CA 1
ATOM 1622 C C . LYS A 1 206 ? 17.125 -2.213 -1.199 1 91.38 206 LYS A C 1
ATOM 1624 O O . LYS A 1 206 ? 17.016 -2.881 -2.229 1 91.38 206 LYS A O 1
ATOM 1629 N N . GLU A 1 207 ? 16.766 -2.615 0.024 1 91.62 207 GLU A N 1
ATOM 1630 C CA . GLU A 1 207 ? 16.109 -3.908 0.2 1 91.62 207 GLU A CA 1
ATOM 1631 C C . GLU A 1 207 ? 14.594 -3.746 0.322 1 91.62 207 GLU A C 1
ATOM 1633 O O . GLU A 1 207 ? 13.836 -4.504 -0.283 1 91.62 207 GLU A O 1
ATOM 1638 N N . CYS A 1 208 ? 14.25 -2.791 1.117 1 94.56 208 CYS A N 1
ATOM 1639 C CA . CYS A 1 208 ? 12.828 -2.627 1.405 1 94.56 208 CYS A CA 1
ATOM 1640 C C . CYS A 1 208 ? 12.508 -1.184 1.781 1 94.56 208 CYS A C 1
ATOM 1642 O O . CYS A 1 208 ? 13.328 -0.507 2.408 1 94.56 208 CYS A O 1
ATOM 1644 N N . GLY A 1 209 ? 11.391 -0.665 1.316 1 96 209 GLY A N 1
ATOM 1645 C CA . GLY A 1 209 ? 10.859 0.622 1.734 1 96 209 GLY A CA 1
ATOM 1646 C C . GLY A 1 209 ? 9.484 0.521 2.373 1 96 209 GLY A C 1
ATOM 1647 O O . GLY A 1 209 ? 8.625 -0.214 1.89 1 96 209 GLY A O 1
ATOM 1648 N N . ILE A 1 210 ? 9.312 1.263 3.498 1 97.5 210 ILE A N 1
ATOM 1649 C CA . ILE A 1 210 ? 8.047 1.223 4.223 1 97.5 210 ILE A CA 1
ATOM 1650 C C . ILE A 1 210 ? 7.535 2.645 4.438 1 97.5 210 ILE A C 1
ATOM 1652 O O . ILE A 1 210 ? 8.281 3.52 4.887 1 97.5 210 ILE A O 1
ATOM 1656 N N . THR A 1 211 ? 6.34 2.881 4.043 1 97.44 211 THR A N 1
ATOM 1657 C CA . THR A 1 211 ? 5.629 4.117 4.348 1 97.44 211 THR A CA 1
ATOM 1658 C C . THR A 1 211 ? 4.5 3.861 5.34 1 97.44 211 THR A C 1
ATOM 1660 O O . THR A 1 211 ? 3.654 2.992 5.117 1 97.44 211 THR A O 1
ATOM 1663 N N . LEU A 1 212 ? 4.543 4.617 6.371 1 97.69 212 LEU A N 1
ATOM 1664 C CA . LEU A 1 212 ? 3.596 4.41 7.461 1 97.69 212 LEU A CA 1
ATOM 1665 C C . LEU A 1 212 ? 2.965 5.73 7.891 1 97.69 212 LEU A C 1
ATOM 1667 O O . LEU A 1 212 ? 3.631 6.766 7.906 1 97.69 212 LEU A O 1
ATOM 1671 N N . ALA A 1 213 ? 1.677 5.715 8.141 1 98.19 213 ALA A N 1
ATOM 1672 C CA . ALA A 1 213 ? 0.986 6.832 8.773 1 98.19 213 ALA A CA 1
ATOM 1673 C C . ALA A 1 213 ? 0.307 6.391 10.07 1 98.19 213 ALA A C 1
ATOM 1675 O O . ALA A 1 213 ? -0.274 5.305 10.133 1 98.19 213 ALA A O 1
ATOM 1676 N N . VAL A 1 214 ? 0.398 7.238 11.078 1 97.75 214 VAL A N 1
ATOM 1677 C CA . VAL A 1 214 ? -0.1 6.879 12.398 1 97.75 214 VAL A CA 1
ATOM 1678 C C . VAL A 1 214 ? -0.879 8.055 12.992 1 97.75 214 VAL A C 1
ATOM 1680 O O . VAL A 1 214 ? -0.482 9.211 12.836 1 97.75 214 VAL A O 1
ATOM 1683 N N . MET A 1 215 ? -2.006 7.676 13.57 1 97.06 215 MET A N 1
ATOM 1684 C CA . MET A 1 215 ? -2.629 8.625 14.484 1 97.06 215 MET A CA 1
ATOM 1685 C C . MET A 1 215 ? -1.811 8.758 15.766 1 97.06 215 MET A C 1
ATOM 1687 O O . MET A 1 215 ? -1.678 7.797 16.531 1 97.06 215 MET A O 1
ATOM 1691 N N . THR A 1 216 ? -1.35 9.922 16.016 1 93.69 216 THR A N 1
ATOM 1692 C CA . THR A 1 216 ? -0.268 10.156 16.969 1 93.69 216 THR A CA 1
ATOM 1693 C C . THR A 1 216 ? -0.719 9.852 18.391 1 93.69 216 THR A C 1
ATOM 1695 O O . THR A 1 216 ? 0.017 9.227 19.156 1 93.69 216 THR A O 1
ATOM 1698 N N . HIS A 1 217 ? -1.85 10.195 18.766 1 93.81 217 HIS A N 1
ATOM 1699 C CA . HIS A 1 217 ? -2.307 10.023 20.141 1 93.81 217 HIS A CA 1
ATOM 1700 C C . HIS A 1 217 ? -2.992 8.68 20.328 1 93.81 217 HIS A C 1
ATOM 1702 O O . HIS A 1 217 ? -2.709 7.961 21.281 1 93.81 217 HIS A O 1
ATOM 1708 N N . SER A 1 218 ? -3.818 8.289 19.391 1 94.69 218 SER A N 1
ATOM 1709 C CA . SER A 1 218 ? -4.594 7.059 19.516 1 94.69 218 SER A CA 1
ATOM 1710 C C . SER A 1 218 ? -3.742 5.836 19.188 1 94.69 218 SER A C 1
ATOM 1712 O O . SER A 1 218 ? -4.145 4.703 19.469 1 94.69 218 SER A O 1
ATOM 1714 N N . GLN A 1 219 ? -2.637 6.086 18.625 1 94.75 219 GLN A N 1
ATOM 1715 C CA . GLN A 1 219 ? -1.695 5.02 18.297 1 94.75 219 GLN A CA 1
ATOM 1716 C C . GLN A 1 219 ? -2.332 3.988 17.375 1 94.75 219 GLN A C 1
ATOM 1718 O O . GLN A 1 219 ? -2.293 2.789 17.641 1 94.75 219 GLN A O 1
ATOM 1723 N N . LYS A 1 220 ? -2.9 4.449 16.328 1 96.81 220 LYS A N 1
ATOM 1724 C CA . LYS A 1 220 ? -3.486 3.621 15.281 1 96.81 220 LYS A CA 1
ATOM 1725 C C . LYS A 1 220 ? -2.764 3.826 13.953 1 96.81 220 LYS A C 1
ATOM 1727 O O . LYS A 1 220 ? -2.416 4.953 13.602 1 96.81 220 LYS A O 1
ATOM 1732 N N . ILE A 1 221 ? -2.504 2.744 13.312 1 97.56 221 ILE A N 1
ATOM 1733 C CA . ILE A 1 221 ? -1.96 2.807 11.961 1 97.56 221 ILE A CA 1
ATOM 1734 C C . ILE A 1 221 ? -3.084 3.084 10.961 1 97.56 221 ILE A C 1
ATOM 1736 O O . ILE A 1 221 ? -4.121 2.418 10.984 1 97.56 221 ILE A O 1
ATOM 1740 N N . THR A 1 222 ? -2.889 4.086 10.094 1 97.38 222 THR A N 1
ATOM 1741 C CA . THR A 1 222 ? -3.941 4.426 9.141 1 97.38 222 THR A CA 1
ATOM 1742 C C . THR A 1 222 ? -3.477 4.172 7.711 1 97.38 222 THR A C 1
ATOM 1744 O O . THR A 1 222 ? -4.289 4.148 6.785 1 97.38 222 THR A O 1
ATOM 1747 N N . LEU A 1 223 ? -2.229 4.004 7.535 1 97 223 LEU A N 1
ATOM 1748 C CA . LEU A 1 223 ? -1.648 3.625 6.25 1 97 223 LEU A CA 1
ATOM 1749 C C . LEU A 1 223 ? -0.377 2.805 6.449 1 97 223 LEU A C 1
ATOM 1751 O O . LEU A 1 223 ? 0.456 3.139 7.293 1 97 223 LEU A O 1
ATOM 1755 N N . LEU A 1 224 ? -0.235 1.763 5.746 1 97 224 LEU A N 1
ATOM 1756 C CA . LEU A 1 224 ? 0.98 0.956 5.727 1 97 224 LEU A CA 1
ATOM 1757 C C . LEU A 1 224 ? 1.236 0.39 4.336 1 97 224 LEU A C 1
ATOM 1759 O O . LEU A 1 224 ? 0.412 -0.355 3.801 1 97 224 LEU A O 1
ATOM 1763 N N . GLN A 1 225 ? 2.316 0.79 3.781 1 95.5 225 GLN A N 1
ATOM 1764 C CA . GLN A 1 225 ? 2.736 0.309 2.471 1 95.5 225 GLN A CA 1
ATOM 1765 C C . GLN A 1 225 ? 4.195 -0.142 2.49 1 95.5 225 GLN A C 1
ATOM 1767 O O . GLN A 1 225 ? 5.07 0.597 2.939 1 95.5 225 GLN A O 1
ATOM 1772 N N . MET A 1 226 ? 4.375 -1.305 2.018 1 95.81 226 MET A N 1
ATOM 1773 C CA . MET A 1 226 ? 5.742 -1.813 1.938 1 95.81 226 MET A CA 1
ATOM 1774 C C . MET A 1 226 ? 6.07 -2.273 0.522 1 95.81 226 MET A C 1
ATOM 1776 O O . MET A 1 226 ? 5.266 -2.955 -0.116 1 95.81 226 MET A O 1
ATOM 1780 N N . LYS A 1 227 ? 7.219 -1.882 0.081 1 91.12 227 LYS A N 1
ATOM 1781 C CA . LYS A 1 227 ? 7.773 -2.338 -1.191 1 91.12 227 LYS A CA 1
ATOM 1782 C C . LYS A 1 227 ? 9.117 -3.027 -0.988 1 91.12 227 LYS A C 1
ATOM 1784 O O . LYS A 1 227 ? 9.914 -2.615 -0.14 1 91.12 227 LYS A O 1
ATOM 1789 N N . GLY A 1 228 ? 9.375 -4.047 -1.778 1 93.69 228 GLY A N 1
ATOM 1790 C CA . GLY A 1 228 ? 10.594 -4.824 -1.612 1 93.69 228 GLY A CA 1
ATOM 1791 C C . GLY A 1 228 ? 10.406 -6.059 -0.753 1 93.69 228 GLY A C 1
ATOM 1792 O O . GLY A 1 228 ? 9.297 -6.602 -0.672 1 93.69 228 GLY A O 1
ATOM 1793 N N . SER A 1 229 ? 11.523 -6.516 -0.181 1 94.69 229 SER A N 1
ATOM 1794 C CA . SER A 1 229 ? 11.469 -7.754 0.591 1 94.69 229 SER A CA 1
ATOM 1795 C C . SER A 1 229 ? 11.945 -7.535 2.021 1 94.69 229 SER A C 1
ATOM 1797 O O . SER A 1 229 ? 12.906 -6.797 2.254 1 94.69 229 SER A O 1
ATOM 1799 N N . LEU A 1 230 ? 11.211 -8.094 2.91 1 96.31 230 LEU A N 1
ATOM 1800 C CA . LEU A 1 230 ? 11.539 -7.98 4.328 1 96.31 230 LEU A CA 1
ATOM 1801 C C . LEU A 1 230 ? 11.398 -9.328 5.023 1 96.31 230 LEU A C 1
ATOM 1803 O O . LEU A 1 230 ? 10.336 -9.961 4.965 1 96.31 230 LEU A O 1
ATOM 1807 N N . GLU A 1 231 ? 12.477 -9.742 5.652 1 95.56 231 GLU A N 1
ATOM 1808 C CA . GLU A 1 231 ? 12.414 -10.984 6.422 1 95.56 231 GLU A CA 1
ATOM 1809 C C . GLU A 1 231 ? 11.398 -10.883 7.555 1 95.56 231 GLU A C 1
ATOM 1811 O O . GLU A 1 231 ? 11.406 -9.914 8.32 1 95.56 231 GLU A O 1
ATOM 1816 N N . ILE A 1 232 ? 10.656 -11.922 7.68 1 95.5 232 ILE A N 1
ATOM 1817 C CA . ILE A 1 232 ? 9.617 -11.953 8.711 1 95.5 232 ILE A CA 1
ATOM 1818 C C . ILE A 1 232 ? 10.266 -11.836 10.086 1 95.5 232 ILE A C 1
ATOM 1820 O O . ILE A 1 232 ? 9.742 -11.141 10.969 1 95.5 232 ILE A O 1
ATOM 1824 N N . SER A 1 233 ? 11.367 -12.398 10.305 1 94.38 233 SER A N 1
ATOM 1825 C CA . SER A 1 233 ? 12.062 -12.391 11.586 1 94.38 233 SER A CA 1
ATOM 1826 C C . SER A 1 233 ? 12.469 -10.977 11.984 1 94.38 233 SER A C 1
ATOM 1828 O O . SER A 1 233 ? 12.602 -10.672 13.172 1 94.38 233 SER A O 1
ATOM 1830 N N . GLN A 1 234 ? 12.648 -10.109 11.016 1 94.62 234 GLN A N 1
ATOM 1831 C CA . GLN A 1 234 ? 13.102 -8.75 11.266 1 94.62 234 GLN A CA 1
ATOM 1832 C C . GLN A 1 234 ? 11.938 -7.762 11.219 1 94.62 234 GLN A C 1
ATOM 1834 O O . GLN A 1 234 ? 12.109 -6.578 11.531 1 94.62 234 GLN A O 1
ATOM 1839 N N . SER A 1 235 ? 10.844 -8.211 10.844 1 94.69 235 SER A N 1
ATOM 1840 C CA . SER A 1 235 ? 9.727 -7.328 10.531 1 94.69 235 SER A CA 1
ATOM 1841 C C . SER A 1 235 ? 9.266 -6.559 11.766 1 94.69 235 SER A C 1
ATOM 1843 O O . SER A 1 235 ? 8.953 -5.371 11.688 1 94.69 235 SER A O 1
ATOM 1845 N N . LYS A 1 236 ? 9.25 -7.242 12.891 1 92.5 236 LYS A N 1
ATOM 1846 C CA . LYS A 1 236 ? 8.805 -6.602 14.125 1 92.5 236 LYS A CA 1
ATOM 1847 C C . LYS A 1 236 ? 9.672 -5.395 14.461 1 92.5 236 LYS A C 1
ATOM 1849 O O . LYS A 1 236 ? 9.148 -4.316 14.758 1 92.5 236 LYS A O 1
ATOM 1854 N N . HIS A 1 237 ? 10.867 -5.609 14.391 1 93.56 237 HIS A N 1
ATOM 1855 C CA . HIS A 1 237 ? 11.812 -4.547 14.711 1 93.56 237 HIS A CA 1
ATOM 1856 C C . HIS A 1 237 ? 11.664 -3.367 13.758 1 93.56 237 HIS A C 1
ATOM 1858 O O . HIS A 1 237 ? 11.609 -2.215 14.195 1 93.56 237 HIS A O 1
ATOM 1864 N N . VAL A 1 238 ? 11.602 -3.639 12.547 1 94.94 238 VAL A N 1
ATOM 1865 C CA . VAL A 1 238 ? 11.523 -2.59 11.539 1 94.94 238 VAL A CA 1
ATOM 1866 C C . VAL A 1 238 ? 10.219 -1.815 11.695 1 94.94 238 VAL A C 1
ATOM 1868 O O . VAL A 1 238 ? 10.203 -0.585 11.625 1 94.94 238 VAL A O 1
ATOM 1871 N N . PHE A 1 239 ? 9.164 -2.508 11.969 1 94.94 239 PHE A N 1
ATOM 1872 C CA . PHE A 1 239 ? 7.871 -1.858 12.133 1 94.94 239 PHE A CA 1
ATOM 1873 C C . PHE A 1 239 ? 7.871 -0.961 13.367 1 94.94 239 PHE A C 1
ATOM 1875 O O . PHE A 1 239 ? 7.32 0.14 13.336 1 94.94 239 PHE A O 1
ATOM 1882 N N . GLN A 1 240 ? 8.461 -1.436 14.352 1 94.69 240 GLN A N 1
ATOM 1883 C CA . GLN A 1 240 ? 8.562 -0.623 15.562 1 94.69 240 GLN A CA 1
ATOM 1884 C C . GLN A 1 240 ? 9.359 0.652 15.305 1 94.69 240 GLN A C 1
ATOM 1886 O O . GLN A 1 240 ? 9.008 1.723 15.805 1 94.69 240 GLN A O 1
ATOM 1891 N N . LEU A 1 241 ? 10.383 0.5 14.57 1 95.81 241 LEU A N 1
ATOM 1892 C CA . LEU A 1 241 ? 11.188 1.66 14.195 1 95.81 241 LEU A CA 1
ATOM 1893 C C . LEU A 1 241 ? 10.352 2.664 13.406 1 95.81 241 LEU A C 1
ATOM 1895 O O . LEU A 1 241 ? 10.438 3.871 13.641 1 95.81 241 LEU A O 1
ATOM 1899 N N . CYS A 1 242 ? 9.57 2.158 12.508 1 96.31 242 CYS A N 1
ATOM 1900 C CA . CYS A 1 242 ? 8.711 3.012 11.695 1 96.31 242 CYS A CA 1
ATOM 1901 C C . CYS A 1 242 ? 7.707 3.758 12.57 1 96.31 242 CYS A C 1
ATOM 1903 O O . CYS A 1 242 ? 7.484 4.957 12.383 1 96.31 242 CYS A O 1
ATOM 1905 N N . ILE A 1 243 ? 7.121 3.047 13.477 1 96 243 ILE A N 1
A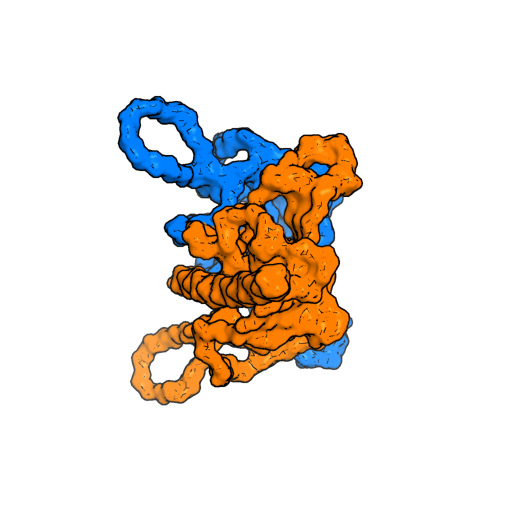TOM 1906 C CA . ILE A 1 243 ? 6.133 3.637 14.375 1 96 243 ILE A CA 1
ATOM 1907 C C . ILE A 1 243 ? 6.789 4.734 15.211 1 96 243 ILE A C 1
ATOM 1909 O O . ILE A 1 243 ? 6.262 5.844 15.312 1 96 243 ILE A O 1
ATOM 1913 N N . GLN A 1 244 ? 7.879 4.434 15.711 1 95.5 244 GLN A N 1
ATOM 1914 C CA . GLN A 1 244 ? 8.594 5.402 16.531 1 95.5 244 GLN A CA 1
ATOM 1915 C C . GLN A 1 244 ? 8.977 6.637 15.719 1 95.5 244 GLN A C 1
ATOM 1917 O O . GLN A 1 244 ? 8.969 7.754 16.234 1 95.5 244 GLN A O 1
ATOM 1922 N N . SER A 1 245 ? 9.367 6.406 14.547 1 96.44 245 SER A N 1
ATOM 1923 C CA . SER A 1 245 ? 9.703 7.516 13.656 1 96.44 245 SER A CA 1
ATOM 1924 C C . SER A 1 245 ? 8.516 8.453 13.477 1 96.44 245 SER A C 1
ATOM 1926 O O . SER A 1 245 ? 8.68 9.68 13.469 1 96.44 245 SER A O 1
ATOM 1928 N N . CYS A 1 246 ? 7.391 7.934 13.328 1 96.94 246 CYS A N 1
ATOM 1929 C CA . CYS A 1 246 ? 6.184 8.742 13.18 1 96.94 246 CYS A CA 1
ATOM 1930 C C . CYS A 1 246 ? 5.91 9.547 14.445 1 96.94 246 CYS A C 1
ATOM 1932 O O . CYS A 1 246 ? 5.574 10.734 14.375 1 96.94 246 CYS A O 1
ATOM 1934 N N . LEU A 1 247 ? 6.055 8.914 15.562 1 95 247 LEU A N 1
ATOM 1935 C CA . LEU A 1 247 ? 5.789 9.57 16.828 1 95 247 LEU A CA 1
ATOM 1936 C C . LEU A 1 247 ? 6.793 10.695 17.078 1 95 247 LEU A C 1
ATOM 1938 O O . LEU A 1 247 ? 6.422 11.773 17.547 1 95 247 LEU A O 1
ATOM 1942 N N . SER A 1 248 ? 8.031 10.438 16.766 1 95.25 248 SER A N 1
ATOM 1943 C CA . SER A 1 248 ? 9.055 11.469 16.891 1 95.25 248 SER A CA 1
ATOM 1944 C C . SER A 1 248 ? 8.781 12.641 15.961 1 95.25 248 SER A C 1
ATOM 1946 O O . SER A 1 248 ? 8.961 13.797 16.344 1 95.25 248 SER A O 1
ATOM 1948 N N . LEU A 1 249 ? 8.383 12.336 14.781 1 96.56 249 LEU A N 1
ATOM 1949 C CA . LEU A 1 249 ? 8.062 13.375 13.805 1 96.56 249 LEU A CA 1
ATOM 1950 C C . LEU A 1 249 ? 6.887 14.219 14.273 1 96.56 249 LEU A C 1
ATOM 1952 O O . LEU A 1 249 ? 6.852 15.43 14.023 1 96.56 249 LEU A O 1
ATOM 1956 N N . ALA A 1 250 ? 5.957 13.602 14.898 1 95.5 250 ALA A N 1
ATOM 1957 C CA . ALA A 1 250 ? 4.793 14.312 15.422 1 95.5 250 ALA A CA 1
ATOM 1958 C C . ALA A 1 250 ? 5.219 15.445 16.359 1 95.5 250 ALA A C 1
ATOM 1960 O O . ALA A 1 250 ? 4.672 16.547 16.281 1 95.5 250 ALA A O 1
ATOM 1961 N N . GLU A 1 251 ? 6.141 15.172 17.125 1 93.56 251 GLU A N 1
ATOM 1962 C CA . GLU A 1 251 ? 6.633 16.188 18.047 1 93.56 251 GLU A CA 1
ATOM 1963 C C . GLU A 1 251 ? 7.258 17.359 17.297 1 93.56 251 GLU A C 1
ATOM 1965 O O . GLU A 1 251 ? 7.062 18.516 17.672 1 93.56 251 GLU A O 1
ATOM 1970 N N . ILE A 1 252 ? 7.934 17.062 16.328 1 92.75 252 ILE A N 1
ATOM 1971 C CA . ILE A 1 252 ? 8.586 18.078 15.531 1 92.75 252 ILE A CA 1
ATOM 1972 C C . ILE A 1 252 ? 7.535 18.938 14.836 1 92.75 252 ILE A C 1
ATOM 1974 O O . ILE A 1 252 ? 7.617 20.172 14.859 1 92.75 252 ILE A O 1
ATOM 1978 N N . LEU A 1 253 ? 6.555 18.312 14.227 1 93.62 253 LEU A N 1
ATOM 1979 C CA . LEU A 1 253 ? 5.523 19.016 13.477 1 93.62 253 LEU A CA 1
ATOM 1980 C C . LEU A 1 253 ? 4.645 19.844 14.406 1 93.62 253 LEU A C 1
ATOM 1982 O O . LEU A 1 253 ? 4.223 20.953 14.055 1 93.62 253 LEU A O 1
ATOM 1986 N N . LYS A 1 254 ? 4.363 19.344 15.555 1 90.62 254 LYS A N 1
ATOM 1987 C CA . LYS A 1 254 ? 3.598 20.094 16.547 1 90.62 254 LYS A CA 1
ATOM 1988 C C . LYS A 1 254 ? 4.312 21.391 16.938 1 90.62 254 LYS A C 1
ATOM 1990 O O . LYS A 1 254 ? 3.676 22.438 17.078 1 90.62 254 LYS A O 1
ATOM 1995 N N . LYS A 1 255 ? 5.559 21.234 17.094 1 88.69 255 LYS A N 1
ATOM 1996 C CA . LYS A 1 255 ? 6.355 22.422 17.422 1 88.69 255 LYS A CA 1
ATOM 1997 C C . LYS A 1 255 ? 6.262 23.469 16.312 1 88.69 255 LYS A C 1
ATOM 1999 O O . LYS A 1 255 ? 6.164 24.656 16.594 1 88.69 255 LYS A O 1
ATOM 2004 N N . GLN A 1 256 ? 6.266 22.984 15.125 1 84.88 256 GLN A N 1
ATOM 2005 C CA . GLN A 1 256 ? 6.129 23.891 13.992 1 84.88 256 GLN A CA 1
ATOM 2006 C C . GLN A 1 256 ? 4.77 24.594 14.008 1 84.88 256 GLN A C 1
ATOM 2008 O O . GLN A 1 256 ? 4.672 25.781 13.688 1 84.88 256 GLN A O 1
ATOM 2013 N N . MET A 1 257 ? 3.773 23.891 14.297 1 86.25 257 MET A N 1
ATOM 2014 C CA . MET A 1 257 ? 2.412 24.422 14.336 1 86.25 257 MET A CA 1
ATOM 2015 C C . MET A 1 257 ? 2.242 25.422 15.469 1 86.25 257 MET A C 1
ATOM 2017 O O . MET A 1 257 ? 1.564 26.438 15.312 1 86.25 257 MET A O 1
ATOM 2021 N N . PHE A 1 258 ? 2.818 25.094 16.594 1 83.25 258 PHE A N 1
ATOM 2022 C CA . PHE A 1 258 ? 2.701 25.969 17.75 1 83.25 258 PHE A CA 1
ATOM 2023 C C . PHE A 1 258 ? 3.424 27.281 17.516 1 83.25 258 PHE A C 1
ATOM 2025 O O . PHE A 1 258 ? 2.963 28.344 17.969 1 83.25 258 PHE A O 1
ATOM 2032 N N . GLU A 1 259 ? 4.551 27.188 16.938 1 77.81 259 GLU A N 1
ATOM 2033 C CA . GLU A 1 259 ? 5.281 28.406 16.625 1 77.81 259 GLU A CA 1
ATOM 2034 C C . GLU A 1 259 ? 4.43 29.359 15.797 1 77.81 259 GLU A C 1
ATOM 2036 O O . GLU A 1 259 ? 4.5 30.578 15.977 1 77.81 259 GLU A O 1
ATOM 2041 N N . ARG A 1 260 ? 3.6 28.875 14.969 1 71.38 260 ARG A N 1
ATOM 2042 C CA . ARG A 1 260 ? 2.635 29.656 14.203 1 71.38 260 ARG A CA 1
ATOM 2043 C C . ARG A 1 260 ? 1.65 30.359 15.125 1 71.38 260 ARG A C 1
ATOM 2045 O O . ARG A 1 260 ? 1.393 31.562 14.961 1 71.38 260 ARG A O 1
ATOM 2052 N N . PHE A 1 261 ? 1.08 29.531 15.984 1 65.12 261 PHE A N 1
ATOM 2053 C CA . PHE A 1 261 ? 0.039 30.078 16.844 1 65.12 261 PHE A CA 1
ATOM 2054 C C . PHE A 1 261 ? 0.604 31.172 17.75 1 65.12 261 PHE A C 1
ATOM 2056 O O . PHE A 1 261 ? -0.084 32.156 18.062 1 65.12 261 PHE A O 1
ATOM 2063 N N . LYS A 1 262 ? 1.825 30.969 18.062 1 62.59 262 LYS A N 1
ATOM 2064 C CA . LYS A 1 262 ? 2.469 32 18.859 1 62.59 262 LYS A CA 1
ATOM 2065 C C . LYS A 1 262 ? 2.664 33.281 18.062 1 62.59 262 LYS A C 1
ATOM 2067 O O . LYS A 1 262 ? 2.443 34.375 18.578 1 62.59 262 LYS A O 1
ATOM 2072 N N . GLU A 1 263 ? 3.053 33.094 16.891 1 60.66 263 GLU A N 1
ATOM 2073 C CA . GLU A 1 263 ? 3.271 34.25 16.031 1 60.66 263 GLU A CA 1
ATOM 2074 C C . GLU A 1 263 ? 1.958 34.938 15.703 1 60.66 263 GLU A C 1
ATOM 2076 O O . GLU A 1 263 ? 1.901 36.156 15.648 1 60.66 263 GLU A O 1
ATOM 2081 N N . GLN A 1 264 ? 0.935 34.188 15.484 1 61.38 264 GLN A N 1
ATOM 2082 C CA . GLN A 1 264 ? -0.372 34.75 15.188 1 61.38 264 GLN A CA 1
ATOM 2083 C C . GLN A 1 264 ? -0.942 35.5 16.406 1 61.38 264 GLN A C 1
ATOM 2085 O O . GLN A 1 264 ? -1.57 36.531 16.266 1 61.38 264 GLN A O 1
ATOM 2090 N N . ASN A 1 265 ? -0.73 34.781 17.562 1 56.19 265 ASN A N 1
ATOM 2091 C CA . ASN A 1 265 ? -1.179 35.438 18.797 1 56.19 265 ASN A CA 1
ATOM 2092 C C . ASN A 1 265 ? -0.377 36.688 19.078 1 56.19 265 ASN A C 1
ATOM 2094 O O . ASN A 1 265 ? -0.929 37.688 19.547 1 56.19 265 ASN A O 1
ATOM 2098 N N . GLU A 1 266 ? 0.889 36.531 18.797 1 52.47 266 GLU A N 1
ATOM 2099 C CA . GLU A 1 266 ? 1.697 37.719 19 1 52.47 266 GLU A CA 1
ATOM 2100 C C . GLU A 1 266 ? 1.303 38.812 18 1 52.47 266 GLU A C 1
ATOM 2102 O O . GLU A 1 266 ? 1.259 40 18.359 1 52.47 266 GLU A O 1
ATOM 2107 N N . GLN A 1 267 ? 1.022 38.25 16.859 1 48.22 267 GLN A N 1
ATOM 2108 C CA . GLN A 1 267 ? 0.577 39.25 15.883 1 48.22 267 GLN A CA 1
ATOM 2109 C C . GLN A 1 267 ? -0.805 39.781 16.234 1 48.22 267 GLN A C 1
ATOM 2111 O O . GLN A 1 267 ? -1.079 40.969 16.047 1 48.22 267 GLN A O 1
ATOM 2116 N N . SER A 1 268 ? -1.612 38.875 16.625 1 47.78 268 SER A N 1
ATOM 2117 C CA . SER A 1 268 ? -2.926 39.344 17.062 1 47.78 268 SER A CA 1
ATOM 2118 C C . SER A 1 268 ? -2.814 40.25 18.266 1 47.78 268 SER A C 1
ATOM 2120 O O . SER A 1 268 ? -3.57 41.219 18.391 1 47.78 268 SER A O 1
ATOM 2122 N N . LYS A 1 269 ? -1.969 40 19.219 1 50.62 269 LYS A N 1
ATOM 2123 C CA . LYS A 1 269 ? -1.75 40.906 20.359 1 50.62 269 LYS A CA 1
ATOM 2124 C C . LYS A 1 269 ? -1.219 42.25 19.906 1 50.62 269 LYS A C 1
ATOM 2126 O O . LYS A 1 269 ? -1.6 43.281 20.453 1 50.62 269 LYS A O 1
ATOM 2131 N N . GLN A 1 270 ? -0.332 42.062 19.031 1 45.16 270 GLN A N 1
ATOM 2132 C CA . GLN A 1 270 ? 0.191 43.344 18.531 1 45.16 270 GLN A CA 1
ATOM 2133 C C . GLN A 1 270 ? -0.901 44.156 17.859 1 45.16 270 GLN A C 1
ATOM 2135 O O . GLN A 1 270 ? -0.959 45.375 18.016 1 45.16 270 GLN A O 1
ATOM 2140 N N . ILE A 1 271 ? -1.689 43.406 17.203 1 42.53 271 ILE A N 1
ATOM 2141 C CA . ILE A 1 271 ? -2.793 44.094 16.547 1 42.53 271 ILE A CA 1
ATOM 2142 C C . ILE A 1 271 ? -3.748 44.656 17.609 1 42.53 271 ILE A C 1
ATOM 2144 O O . ILE A 1 271 ? -4.215 45.781 17.516 1 42.53 271 ILE A O 1
ATOM 2148 N N . SER A 1 272 ? -3.986 43.812 18.516 1 45.78 272 SER A N 1
ATOM 2149 C CA . SER A 1 272 ? -4.836 44.281 19.594 1 45.78 272 SER A CA 1
ATOM 2150 C C . SER A 1 272 ? -4.199 45.469 20.312 1 45.78 272 SER A C 1
ATOM 2152 O O . SER A 1 272 ? -4.895 46.375 20.766 1 45.78 272 SER A O 1
ATOM 2154 N N . GLN A 1 273 ? -2.943 45.406 20.516 1 48.72 273 GLN A N 1
ATOM 2155 C CA . GLN A 1 273 ? -2.264 46.5 21.172 1 48.72 273 GLN A CA 1
ATOM 2156 C C . GLN A 1 273 ? -2.32 47.781 20.312 1 48.72 273 GLN A C 1
ATOM 2158 O O . GLN A 1 273 ? -2.41 48.875 20.828 1 48.72 273 GLN A O 1
ATOM 2163 N N . ILE A 1 274 ? -2.293 47.531 19.078 1 42.19 274 ILE A N 1
ATOM 2164 C CA . ILE A 1 274 ? -2.361 48.656 18.188 1 42.19 274 ILE A CA 1
ATOM 2165 C C . ILE A 1 274 ? -3.75 49.312 18.25 1 42.19 274 ILE A C 1
ATOM 2167 O O . ILE A 1 274 ? -3.881 50.531 18.25 1 42.19 274 ILE A O 1
ATOM 2171 N N . PHE A 1 275 ? -4.68 48.438 18.359 1 42.75 275 PHE A N 1
ATOM 2172 C CA . PHE A 1 275 ? -6.02 49 18.422 1 42.75 275 PHE A CA 1
ATOM 2173 C C . PHE A 1 275 ? -6.324 49.531 19.812 1 42.75 275 PHE A C 1
ATOM 2175 O O . PHE A 1 275 ? -7.18 50.406 19.984 1 42.75 275 PHE A O 1
ATOM 2182 N N . ASN A 1 276 ? -5.746 48.906 20.766 1 44.31 276 ASN A N 1
ATOM 2183 C CA . ASN A 1 276 ? -5.996 49.406 22.109 1 44.31 276 ASN A CA 1
ATOM 2184 C C . ASN A 1 276 ? -5.074 50.594 22.453 1 44.31 276 ASN A C 1
ATOM 2186 O O . ASN A 1 276 ? -5.125 51.125 23.562 1 44.31 276 ASN A O 1
ATOM 2190 N N . SER A 1 277 ? -4.148 50.781 21.578 1 35.66 277 SER A N 1
ATOM 2191 C CA . SER A 1 277 ? -3.436 52.031 21.781 1 35.66 277 SER A CA 1
ATOM 2192 C C . SER A 1 277 ? -4.141 53.188 21.078 1 35.66 277 SER A C 1
ATOM 2194 O O . SER A 1 277 ? -4.688 53.031 20 1 35.66 277 SER A O 1
ATOM 2196 N N . MET B 1 1 ? -22.703 5.516 -11.352 1 22.28 1 MET B N 1
ATOM 2197 C CA . MET B 1 1 ? -22 4.277 -11 1 22.28 1 MET B CA 1
ATOM 2198 C C . MET B 1 1 ? -22.359 3.83 -9.594 1 22.28 1 MET B C 1
ATOM 2200 O O . MET B 1 1 ? -22.156 4.57 -8.625 1 22.28 1 MET B O 1
ATOM 2204 N N . LYS B 1 2 ? -23.203 2.898 -9.414 1 25.98 2 LYS B N 1
ATOM 2205 C CA . LYS B 1 2 ? -23.891 2.752 -8.133 1 25.98 2 LYS B CA 1
ATOM 2206 C C . LYS B 1 2 ? -22.969 2.102 -7.098 1 25.98 2 LYS B C 1
ATOM 2208 O O . LYS B 1 2 ? -22.391 1.041 -7.352 1 25.98 2 LYS B O 1
ATOM 2213 N N . LYS B 1 3 ? -22.266 2.93 -6.254 1 35.06 3 LYS B N 1
ATOM 2214 C CA . LYS B 1 3 ? -21.578 2.408 -5.074 1 35.06 3 LYS B CA 1
ATOM 2215 C C . LYS B 1 3 ? -22.391 1.295 -4.418 1 35.06 3 LYS B C 1
ATOM 2217 O O . LYS B 1 3 ? -23.594 1.418 -4.254 1 35.06 3 LYS B O 1
ATOM 2222 N N . VAL B 1 4 ? -21.906 -0.029 -4.508 1 40.5 4 VAL B N 1
ATOM 2223 C CA . VAL B 1 4 ? -22.641 -1.026 -3.729 1 40.5 4 VAL B CA 1
ATOM 2224 C C . VAL B 1 4 ? -22.906 -0.492 -2.322 1 40.5 4 VAL B C 1
ATOM 2226 O O . VAL B 1 4 ? -21.984 -0.002 -1.656 1 40.5 4 VAL B O 1
ATOM 2229 N N . PRO B 1 5 ? -24.047 -0.336 -1.953 1 46.31 5 PRO B N 1
ATOM 2230 C CA . PRO B 1 5 ? -24.375 0.2 -0.631 1 46.31 5 PRO B CA 1
ATOM 2231 C C . PRO B 1 5 ? -23.75 -0.596 0.504 1 46.31 5 PRO B C 1
ATOM 2233 O O . PRO B 1 5 ? -23.531 -1.805 0.374 1 46.31 5 PRO B O 1
ATOM 2236 N N . PRO B 1 6 ? -23.062 0.035 1.445 1 47.5 6 PRO B N 1
ATOM 2237 C CA . PRO B 1 6 ? -22.562 -0.648 2.643 1 47.5 6 PRO B CA 1
ATOM 2238 C C . PRO B 1 6 ? -23.625 -1.517 3.309 1 47.5 6 PRO B C 1
ATOM 2240 O O . PRO B 1 6 ? -24.797 -1.122 3.383 1 47.5 6 PRO B O 1
ATOM 2243 N N . SER B 1 7 ? -23.531 -2.793 3.27 1 48.22 7 SER B N 1
ATOM 2244 C CA . SER B 1 7 ? -24.5 -3.693 3.891 1 48.22 7 SER B CA 1
ATOM 2245 C C . SER B 1 7 ? -24.391 -3.656 5.41 1 48.22 7 SER B C 1
ATOM 2247 O O . SER B 1 7 ? -23.297 -3.814 5.965 1 48.22 7 SER B O 1
ATOM 2249 N N . LYS B 1 8 ? -25.297 -3.066 6.129 1 49.16 8 LYS B N 1
ATOM 2250 C CA . LYS B 1 8 ? -25.453 -3.055 7.582 1 49.16 8 LYS B CA 1
ATOM 2251 C C . LYS B 1 8 ? -25.594 -4.473 8.133 1 49.16 8 LYS B C 1
ATOM 2253 O O . LYS B 1 8 ? -25.875 -4.656 9.312 1 49.16 8 LYS B O 1
ATOM 2258 N N . GLN B 1 9 ? -25.594 -5.5 7.332 1 50.09 9 GLN B N 1
ATOM 2259 C CA . GLN B 1 9 ? -25.938 -6.836 7.812 1 50.09 9 GLN B CA 1
ATOM 2260 C C . GLN B 1 9 ? -24.812 -7.426 8.664 1 50.09 9 GLN B C 1
ATOM 2262 O O . GLN B 1 9 ? -23.641 -7.098 8.461 1 50.09 9 GLN B O 1
ATOM 2267 N N . SER B 1 10 ? -25.219 -7.926 9.828 1 54.53 10 SER B N 1
ATOM 2268 C CA . SER B 1 10 ? -24.359 -8.734 10.68 1 54.53 10 SER B CA 1
ATOM 2269 C C . SER B 1 10 ? -23.438 -9.617 9.852 1 54.53 10 SER B C 1
ATOM 2271 O O . SER B 1 10 ? -23.875 -10.273 8.906 1 54.53 10 SER B O 1
ATOM 2273 N N . ILE B 1 11 ? -22.203 -9.281 9.672 1 59.47 11 ILE B N 1
ATOM 2274 C CA . ILE B 1 11 ? -21.188 -9.93 8.836 1 59.47 11 ILE B CA 1
ATOM 2275 C C . ILE B 1 11 ? -21.016 -11.383 9.266 1 59.47 11 ILE B C 1
ATOM 2277 O O . ILE B 1 11 ? -20.125 -11.703 10.055 1 59.47 11 ILE B O 1
ATOM 2281 N N . VAL B 1 12 ? -22.125 -12.039 9.703 1 62.66 12 VAL B N 1
ATOM 2282 C CA . VAL B 1 12 ? -21.859 -13.43 10.086 1 62.66 12 VAL B CA 1
ATOM 2283 C C . VAL B 1 12 ? -21.734 -14.289 8.828 1 62.66 12 VAL B C 1
ATOM 2285 O O . VAL B 1 12 ? -22.656 -14.367 8.023 1 62.66 12 VAL B O 1
ATOM 2288 N N . ARG B 1 13 ? -20.406 -14.562 8.602 1 74.62 13 ARG B N 1
ATOM 2289 C CA . ARG B 1 13 ? -20.141 -15.57 7.578 1 74.62 13 ARG B CA 1
ATOM 2290 C C . ARG B 1 13 ? -20.953 -16.828 7.828 1 74.62 13 ARG B C 1
ATOM 2292 O O . ARG B 1 13 ? -21 -17.344 8.953 1 74.62 13 ARG B O 1
ATOM 2299 N N . LYS B 1 14 ? -21.922 -17.141 7.035 1 64.19 14 LYS B N 1
ATOM 2300 C CA . LYS B 1 14 ? -22.734 -18.328 7.277 1 64.19 14 LYS B CA 1
ATOM 2301 C C . LYS B 1 14 ? -22.047 -19.594 6.762 1 64.19 14 LYS B C 1
ATOM 2303 O O . LYS B 1 14 ? -22.141 -20.656 7.379 1 64.19 14 LYS B O 1
ATOM 2308 N N . GLU B 1 15 ? -21.266 -19.5 5.836 1 76.81 15 GLU B N 1
ATOM 2309 C CA . GLU B 1 15 ? -20.844 -20.719 5.156 1 76.81 15 GLU B CA 1
ATOM 2310 C C . GLU B 1 15 ? -19.391 -21.031 5.441 1 76.81 15 GLU B C 1
ATOM 2312 O O . GLU B 1 15 ? -18.875 -22.078 5.027 1 76.81 15 GLU B O 1
ATOM 2317 N N . ARG B 1 16 ? -18.797 -20.172 6.215 1 86 16 ARG B N 1
ATOM 2318 C CA . ARG B 1 16 ? -17.391 -20.438 6.496 1 86 16 ARG B CA 1
ATOM 2319 C C . ARG B 1 16 ? -16.938 -19.734 7.773 1 86 16 ARG B C 1
ATOM 2321 O O . ARG B 1 16 ? -17.484 -18.688 8.133 1 86 16 ARG B O 1
ATOM 2328 N N . LYS B 1 17 ? -16 -20.453 8.461 1 90.62 17 LYS B N 1
ATOM 2329 C CA . LYS B 1 17 ? -15.414 -19.859 9.656 1 90.62 17 LYS B CA 1
ATOM 2330 C C . LYS B 1 17 ? -14.547 -18.656 9.305 1 90.62 17 LYS B C 1
ATOM 2332 O O . LYS B 1 17 ? -14.117 -18.516 8.156 1 90.62 17 LYS B O 1
ATOM 2337 N N . PRO B 1 18 ? -14.258 -17.828 10.273 1 91.31 18 PRO B N 1
ATOM 2338 C CA . PRO B 1 18 ? -13.516 -16.594 10.016 1 91.31 18 PRO B CA 1
ATOM 2339 C C . PRO B 1 18 ? -12.133 -16.844 9.406 1 91.31 18 PRO B C 1
ATOM 2341 O O . PRO B 1 18 ? -11.688 -16.094 8.539 1 91.31 18 PRO B O 1
ATOM 2344 N N . LEU B 1 19 ? -11.516 -17.969 9.773 1 92.06 19 LEU B N 1
ATOM 2345 C CA . LEU B 1 19 ? -10.141 -18.203 9.352 1 92.06 19 LEU B CA 1
ATOM 2346 C C . LEU B 1 19 ? -10.078 -19.281 8.273 1 92.06 19 LEU B C 1
ATOM 2348 O O . LEU B 1 19 ? -9.031 -19.906 8.07 1 92.06 19 LEU B O 1
ATOM 2352 N N . GLU B 1 20 ? -11.18 -19.438 7.523 1 92.94 20 GLU B N 1
ATOM 2353 C CA . GLU B 1 20 ? -11.242 -20.438 6.449 1 92.94 20 GLU B CA 1
ATOM 2354 C C . GLU B 1 20 ? -11.211 -19.75 5.078 1 92.94 20 GLU B C 1
ATOM 2356 O O . GLU B 1 20 ? -11.844 -18.719 4.883 1 92.94 20 GLU B O 1
ATOM 2361 N N . PHE B 1 21 ? -10.461 -20.422 4.281 1 94.69 21 PHE B N 1
ATOM 2362 C CA . PHE B 1 21 ? -10.422 -19.938 2.904 1 94.69 21 PHE B CA 1
ATOM 2363 C C . PHE B 1 21 ? -11.672 -20.375 2.145 1 94.69 21 PHE B C 1
ATOM 2365 O O . PHE B 1 21 ? -12.297 -21.391 2.494 1 94.69 21 PHE B O 1
ATOM 2372 N N . ARG B 1 22 ? -11.969 -19.625 1.128 1 94.69 22 ARG B N 1
ATOM 2373 C CA . ARG B 1 22 ? -12.969 -20.094 0.178 1 94.69 22 ARG B CA 1
ATOM 2374 C C . ARG B 1 22 ? -12.438 -21.266 -0.642 1 94.69 22 ARG B C 1
ATOM 2376 O O . ARG B 1 22 ? -11.242 -21.578 -0.599 1 94.69 22 ARG B O 1
ATOM 2383 N N . SER B 1 23 ? -13.398 -21.891 -1.352 1 94.69 23 SER B N 1
ATOM 2384 C CA . SER B 1 23 ? -12.992 -23 -2.197 1 94.69 23 SER B CA 1
ATOM 2385 C C . SER B 1 23 ? -12.016 -22.547 -3.281 1 94.69 23 SER B C 1
ATOM 2387 O O . SER B 1 23 ? -12.195 -21.484 -3.873 1 94.69 23 SER B O 1
ATOM 2389 N N . ILE B 1 24 ? -11.039 -23.406 -3.518 1 95.88 24 ILE B N 1
ATOM 2390 C CA . ILE B 1 24 ? -9.992 -23.047 -4.469 1 95.88 24 ILE B CA 1
ATOM 2391 C C . ILE B 1 24 ? -9.867 -24.125 -5.539 1 95.88 24 ILE B C 1
ATOM 2393 O O . ILE B 1 24 ? -9.852 -25.312 -5.223 1 95.88 24 ILE B O 1
ATOM 2397 N N . HIS B 1 25 ? -9.867 -23.688 -6.797 1 94.94 25 HIS B N 1
ATOM 2398 C CA . HIS B 1 25 ? -9.672 -24.578 -7.938 1 94.94 25 HIS B CA 1
ATOM 2399 C C . HIS B 1 25 ? -8.781 -23.922 -8.992 1 94.94 25 HIS B C 1
ATOM 2401 O O . HIS B 1 25 ? -9.008 -22.766 -9.367 1 94.94 25 HIS B O 1
ATOM 2407 N N . CYS B 1 26 ? -7.809 -24.641 -9.391 1 95.69 26 CYS B N 1
ATOM 2408 C CA . CYS B 1 26 ? -6.91 -24.109 -10.414 1 95.69 26 CYS B CA 1
ATOM 2409 C C . CYS B 1 26 ? -6.797 -25.078 -11.594 1 95.69 26 CYS B C 1
ATOM 2411 O O . CYS B 1 26 ? -6.805 -26.297 -11.406 1 95.69 26 CYS B O 1
ATOM 2413 N N . GLU B 1 27 ? -6.77 -24.5 -12.781 1 94.38 27 GLU B N 1
ATOM 2414 C CA . GLU B 1 27 ? -6.496 -25.219 -14.023 1 94.38 27 GLU B CA 1
ATOM 2415 C C . GLU B 1 27 ? -5.336 -24.594 -14.781 1 94.38 27 GLU B C 1
ATOM 2417 O O . GLU B 1 27 ? -5.164 -23.375 -14.766 1 94.38 27 GLU B O 1
ATOM 2422 N N . PHE B 1 28 ? -4.633 -25.375 -15.43 1 93.88 28 PHE B N 1
ATOM 2423 C CA . PHE B 1 28 ? -3.443 -24.906 -16.125 1 93.88 28 PHE B CA 1
ATOM 2424 C C . PHE B 1 28 ? -3.605 -25.062 -17.641 1 93.88 28 PHE B C 1
ATOM 2426 O O . PHE B 1 28 ? -4.461 -25.828 -18.094 1 93.88 28 PHE B O 1
ATOM 2433 N N . ASP B 1 29 ? -2.805 -24.234 -18.391 1 93.38 29 ASP B N 1
ATOM 2434 C CA . ASP B 1 29 ? -2.748 -24.297 -19.844 1 93.38 29 ASP B CA 1
ATOM 2435 C C . ASP B 1 29 ? -4.117 -24.031 -20.453 1 93.38 29 ASP B C 1
ATOM 2437 O O . ASP B 1 29 ? -4.594 -24.797 -21.297 1 93.38 29 ASP B O 1
ATOM 2441 N N . VAL B 1 30 ? -4.727 -23.031 -19.984 1 94.19 30 VAL B N 1
ATOM 2442 C CA . VAL B 1 30 ? -6.086 -22.719 -20.422 1 94.19 30 VAL B CA 1
ATOM 2443 C C . VAL B 1 30 ? -6.047 -21.766 -21.609 1 94.19 30 VAL B C 1
ATOM 2445 O O . VAL B 1 30 ? -7.062 -21.562 -22.281 1 94.19 30 VAL B O 1
ATOM 2448 N N . VAL B 1 31 ? -4.883 -21.125 -21.828 1 93.12 31 VAL B N 1
ATOM 2449 C CA . VAL B 1 31 ? -4.66 -20.297 -23 1 93.12 31 VAL B CA 1
ATOM 2450 C C . VAL B 1 31 ? -3.547 -20.891 -23.859 1 93.12 31 VAL B C 1
ATOM 2452 O O . VAL B 1 31 ? -2.371 -20.844 -23.5 1 93.12 31 VAL B O 1
ATOM 2455 N N . SER B 1 32 ? -3.85 -21.266 -25 1 90.81 32 SER B N 1
ATOM 2456 C CA . SER B 1 32 ? -2.951 -22.062 -25.828 1 90.81 32 SER B CA 1
ATOM 2457 C C . SER B 1 32 ? -1.771 -21.234 -26.328 1 90.81 32 SER B C 1
ATOM 2459 O O . SER B 1 32 ? -0.653 -21.734 -26.438 1 90.81 32 SER B O 1
ATOM 2461 N N . GLU B 1 33 ? -1.954 -20 -26.625 1 91.56 33 GLU B N 1
ATOM 2462 C CA . GLU B 1 33 ? -0.922 -19.172 -27.234 1 91.56 33 GLU B CA 1
ATOM 2463 C C . GLU B 1 33 ? 0.043 -18.625 -26.172 1 91.56 33 GLU B C 1
ATOM 2465 O O . GLU B 1 33 ? 1.096 -18.078 -26.516 1 91.56 33 GLU B O 1
ATOM 2470 N N . ALA B 1 34 ? -0.298 -18.922 -24.969 1 93.81 34 ALA B N 1
ATOM 2471 C CA . ALA B 1 34 ? 0.523 -18.391 -23.891 1 93.81 34 ALA B CA 1
ATOM 2472 C C . ALA B 1 34 ? 1.639 -19.359 -23.516 1 93.81 34 ALA B C 1
ATOM 2474 O O . ALA B 1 34 ? 1.524 -20.562 -23.734 1 93.81 34 ALA B O 1
ATOM 2475 N N . SER B 1 35 ? 2.811 -18.781 -23.031 1 94.12 35 SER B N 1
ATOM 2476 C CA . SER B 1 35 ? 3.869 -19.641 -22.5 1 94.12 35 SER B CA 1
ATOM 2477 C C . SER B 1 35 ? 3.365 -20.484 -21.344 1 94.12 35 SER B C 1
ATOM 2479 O O . SER B 1 35 ? 3.779 -21.6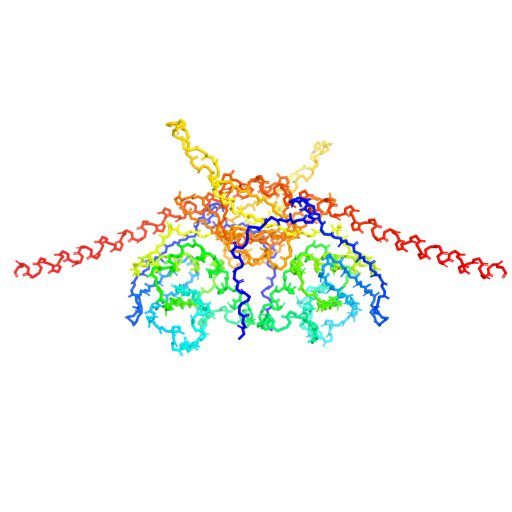41 -21.188 1 94.12 35 SER B O 1
ATOM 2481 N N . ALA B 1 36 ? 2.521 -19.938 -20.578 1 95.5 36 ALA B N 1
ATOM 2482 C CA . ALA B 1 36 ? 1.78 -20.594 -19.516 1 95.5 36 ALA B CA 1
ATOM 2483 C C . ALA B 1 36 ? 0.476 -19.859 -19.219 1 95.5 36 ALA B C 1
ATOM 2485 O O . ALA B 1 36 ? 0.336 -18.688 -19.531 1 95.5 36 ALA B O 1
ATOM 2486 N N . SER B 1 37 ? -0.404 -20.578 -18.688 1 96.81 37 SER B N 1
ATOM 2487 C CA . SER B 1 37 ? -1.677 -19.953 -18.328 1 96.81 37 SER B CA 1
ATOM 2488 C C . SER B 1 37 ? -2.357 -20.703 -17.203 1 96.81 37 SER B C 1
ATOM 2490 O O . SER B 1 37 ? -2.201 -21.922 -17.062 1 96.81 37 SER B O 1
ATOM 2492 N N . VAL B 1 38 ? -3.07 -19.938 -16.422 1 97 38 VAL B N 1
ATOM 2493 C CA . VAL B 1 38 ? -3.736 -20.516 -15.258 1 97 38 VAL B CA 1
ATOM 2494 C C . VAL B 1 38 ? -5.148 -19.938 -15.141 1 97 38 VAL B C 1
ATOM 2496 O O . VAL B 1 38 ? -5.352 -18.734 -15.305 1 97 38 VAL B O 1
ATOM 2499 N N . TYR B 1 39 ? -6.062 -20.844 -14.977 1 96.81 39 TYR B N 1
ATOM 2500 C CA . TYR B 1 39 ? -7.391 -20.484 -14.5 1 96.81 39 TYR B CA 1
ATOM 2501 C C . TYR B 1 39 ? -7.52 -20.734 -13 1 96.81 39 TYR B C 1
ATOM 2503 O O . TYR B 1 39 ? -7.273 -21.844 -12.523 1 96.81 39 TYR B O 1
ATOM 2511 N N . GLY B 1 40 ? -7.824 -19.703 -12.25 1 97.25 40 GLY B N 1
ATOM 2512 C CA . GLY B 1 40 ? -8.031 -19.812 -10.82 1 97.25 40 GLY B CA 1
ATOM 2513 C C . GLY B 1 40 ? -9.43 -19.422 -10.383 1 97.25 40 GLY B C 1
ATOM 2514 O O . GLY B 1 40 ? -9.945 -18.391 -10.82 1 97.25 40 GLY B O 1
ATOM 2515 N N . GLN B 1 41 ? -9.93 -20.266 -9.57 1 97.44 41 GLN B N 1
ATOM 2516 C CA . GLN B 1 41 ? -11.219 -20 -8.953 1 97.44 41 GLN B CA 1
ATOM 2517 C C . GLN B 1 41 ? -11.117 -19.984 -7.43 1 97.44 41 GLN B C 1
ATOM 2519 O O . GLN B 1 41 ? -10.68 -20.969 -6.82 1 97.44 41 GLN B O 1
ATOM 2524 N N . PHE B 1 42 ? -11.445 -18.922 -6.805 1 96.69 42 PHE B N 1
ATOM 2525 C CA . PHE B 1 42 ? -11.477 -18.703 -5.363 1 96.69 42 PHE B CA 1
ATOM 2526 C C . PHE B 1 42 ? -12.867 -18.266 -4.922 1 96.69 42 PHE B C 1
ATOM 2528 O O . PHE B 1 42 ? -13.18 -17.062 -4.934 1 96.69 42 PHE B O 1
ATOM 2535 N N . GLY B 1 43 ? -13.602 -19.266 -4.422 1 95.12 43 GLY B N 1
ATOM 2536 C CA . GLY B 1 43 ? -15.016 -18.953 -4.281 1 95.12 43 GLY B CA 1
ATOM 2537 C C . GLY B 1 43 ? -15.664 -18.516 -5.582 1 95.12 43 GLY B C 1
ATOM 2538 O O . GLY B 1 43 ? -15.609 -19.234 -6.582 1 95.12 43 GLY B O 1
ATOM 2539 N N . ASP B 1 44 ? -16.172 -17.297 -5.637 1 94.44 44 ASP B N 1
ATOM 2540 C CA . ASP B 1 44 ? -16.828 -16.828 -6.844 1 94.44 44 ASP B CA 1
ATOM 2541 C C . ASP B 1 44 ? -15.945 -15.828 -7.598 1 94.44 44 ASP B C 1
ATOM 2543 O O . ASP B 1 44 ? -16.391 -15.219 -8.57 1 94.44 44 ASP B O 1
ATOM 2547 N N . THR B 1 45 ? -14.75 -15.695 -7.098 1 95.5 45 THR B N 1
ATOM 2548 C CA . THR B 1 45 ? -13.773 -14.922 -7.859 1 95.5 45 THR B CA 1
ATOM 2549 C C . THR B 1 45 ? -13.055 -15.805 -8.875 1 95.5 45 THR B C 1
ATOM 2551 O O . THR B 1 45 ? -12.445 -16.812 -8.508 1 95.5 45 THR B O 1
ATOM 2554 N N . LYS B 1 46 ? -13.141 -15.438 -10.164 1 96.94 46 LYS B N 1
ATOM 2555 C CA . LYS B 1 46 ? -12.539 -16.203 -11.25 1 96.94 46 LYS B CA 1
ATOM 2556 C C . LYS B 1 46 ? -11.555 -15.359 -12.039 1 96.94 46 LYS B C 1
ATOM 2558 O O . LYS B 1 46 ? -11.883 -14.25 -12.477 1 96.94 46 LYS B O 1
ATOM 2563 N N . ILE B 1 47 ? -10.359 -15.938 -12.172 1 97.25 47 ILE B N 1
ATOM 2564 C CA . ILE B 1 47 ? -9.273 -15.188 -12.797 1 97.25 47 ILE B CA 1
ATOM 2565 C C . ILE B 1 47 ? -8.555 -16.078 -13.812 1 97.25 47 ILE B C 1
ATOM 2567 O O . ILE B 1 47 ? -8.352 -17.266 -13.57 1 97.25 47 ILE B O 1
ATOM 2571 N N . ILE B 1 48 ? -8.227 -15.453 -14.977 1 97.31 48 ILE B N 1
ATOM 2572 C CA . ILE B 1 48 ? -7.348 -16.109 -15.938 1 97.31 48 ILE B CA 1
ATOM 2573 C C . ILE B 1 48 ? -6.055 -15.305 -16.078 1 97.31 48 ILE B C 1
ATOM 2575 O O . ILE B 1 48 ? -6.086 -14.086 -16.25 1 97.31 48 ILE B O 1
ATOM 2579 N N . VAL B 1 49 ? -4.992 -15.992 -15.938 1 97.94 49 VAL B N 1
ATOM 2580 C CA . VAL B 1 49 ? -3.688 -15.375 -16.141 1 97.94 49 VAL B CA 1
ATOM 2581 C C . VAL B 1 49 ? -3.002 -16.016 -17.359 1 97.94 49 VAL B C 1
ATOM 2583 O O . VAL B 1 49 ? -2.951 -17.25 -17.469 1 97.94 49 VAL B O 1
ATOM 2586 N N . ALA B 1 50 ? -2.559 -15.211 -18.281 1 97.69 50 ALA B N 1
ATOM 2587 C CA . ALA B 1 50 ? -1.73 -15.648 -19.406 1 97.69 50 ALA B CA 1
ATOM 2588 C C . ALA B 1 50 ? -0.339 -15.023 -19.344 1 97.69 50 ALA B C 1
ATOM 2590 O O . ALA B 1 50 ? -0.202 -13.805 -19.219 1 97.69 50 ALA B O 1
ATOM 2591 N N . MET B 1 51 ? 0.643 -15.883 -19.406 1 97.06 51 MET B N 1
ATOM 2592 C CA . MET B 1 51 ? 2.029 -15.43 -19.312 1 97.06 51 MET B CA 1
ATOM 2593 C C . MET B 1 51 ? 2.711 -15.469 -20.672 1 97.06 51 MET B C 1
ATOM 2595 O O . MET B 1 51 ? 2.543 -16.438 -21.422 1 97.06 51 MET B O 1
ATOM 2599 N N . TYR B 1 52 ? 3.471 -14.375 -20.969 1 95.25 52 TYR B N 1
ATOM 2600 C CA . TYR B 1 52 ? 4.238 -14.297 -22.203 1 95.25 52 TYR B CA 1
ATOM 2601 C C . TYR B 1 52 ? 5.691 -13.93 -21.922 1 95.25 52 TYR B C 1
ATOM 2603 O O . TYR B 1 52 ? 5.965 -13 -21.156 1 95.25 52 TYR B O 1
ATOM 2611 N N . VAL B 1 53 ? 6.508 -14.688 -22.453 1 93 53 VAL B N 1
ATOM 2612 C CA . VAL B 1 53 ? 7.938 -14.406 -22.359 1 93 53 VAL B CA 1
ATOM 2613 C C . VAL B 1 53 ? 8.469 -14.008 -23.734 1 93 53 VAL B C 1
ATOM 2615 O O . VAL B 1 53 ? 8.531 -14.828 -24.656 1 93 53 VAL B O 1
ATOM 2618 N N . CYS B 1 54 ? 8.82 -12.734 -23.812 1 89.56 54 CYS B N 1
ATOM 2619 C CA . CYS B 1 54 ? 9.312 -12.211 -25.078 1 89.56 54 CYS B CA 1
ATOM 2620 C C . CYS B 1 54 ? 10.805 -11.914 -25.016 1 89.56 54 CYS B C 1
ATOM 2622 O O . CYS B 1 54 ? 11.211 -10.891 -24.453 1 89.56 54 CYS B O 1
ATOM 2624 N N . GLU B 1 55 ? 11.484 -12.688 -25.703 1 85 55 GLU B N 1
ATOM 2625 C CA . GLU B 1 55 ? 12.938 -12.508 -25.688 1 85 55 GLU B CA 1
ATOM 2626 C C . GLU B 1 55 ? 13.344 -11.305 -26.547 1 85 55 GLU B C 1
ATOM 2628 O O . GLU B 1 55 ? 12.766 -11.062 -27.594 1 85 55 GLU B O 1
ATOM 2633 N N . ASN B 1 56 ? 14.219 -10.531 -26.047 1 78.75 56 ASN B N 1
ATOM 2634 C CA . ASN B 1 56 ? 14.836 -9.398 -26.734 1 78.75 56 ASN B CA 1
ATOM 2635 C C . ASN B 1 56 ? 13.828 -8.297 -27.016 1 78.75 56 ASN B C 1
ATOM 2637 O O . ASN B 1 56 ? 14.047 -7.457 -27.891 1 78.75 56 ASN B O 1
ATOM 2641 N N . MET B 1 57 ? 12.781 -8.383 -26.391 1 80.38 57 MET B N 1
ATOM 2642 C CA . MET B 1 57 ? 11.711 -7.414 -26.641 1 80.38 57 MET B CA 1
ATOM 2643 C C . MET B 1 57 ? 12.125 -6.02 -26.172 1 80.38 57 MET B C 1
ATOM 2645 O O . MET B 1 57 ? 11.727 -5.02 -26.781 1 80.38 57 MET B O 1
ATOM 2649 N N . LEU B 1 58 ? 12.922 -5.945 -25.234 1 75.44 58 LEU B N 1
ATOM 2650 C CA . LEU B 1 58 ? 13.312 -4.645 -24.703 1 75.44 58 LEU B CA 1
ATOM 2651 C C . LEU B 1 58 ? 14.219 -3.9 -25.672 1 75.44 58 LEU B C 1
ATOM 2653 O O . LEU B 1 58 ? 14.203 -2.668 -25.734 1 75.44 58 LEU B O 1
ATOM 2657 N N . LEU B 1 59 ? 14.93 -4.723 -26.391 1 71.56 59 LEU B N 1
ATOM 2658 C CA . LEU B 1 59 ? 15.758 -4.129 -27.438 1 71.56 59 LEU B CA 1
ATOM 2659 C C . LEU B 1 59 ? 14.891 -3.463 -28.5 1 71.56 59 LEU B C 1
ATOM 2661 O O . LEU B 1 59 ? 15.234 -2.391 -29.016 1 71.56 59 LEU B O 1
ATOM 2665 N N . LEU B 1 60 ? 13.852 -4.109 -28.719 1 72.25 60 LEU B N 1
ATOM 2666 C CA . LEU B 1 60 ? 12.945 -3.598 -29.75 1 72.25 60 LEU B CA 1
ATOM 2667 C C . LEU B 1 60 ? 12.203 -2.365 -29.25 1 72.25 60 LEU B C 1
ATOM 2669 O O . LEU B 1 60 ? 11.969 -1.424 -30.016 1 72.25 60 LEU B O 1
ATOM 2673 N N . LEU B 1 61 ? 11.906 -2.357 -27.984 1 72.5 61 LEU B N 1
ATOM 2674 C CA . LEU B 1 61 ? 11.102 -1.291 -27.406 1 72.5 61 LEU B CA 1
ATOM 2675 C C . LEU B 1 61 ? 11.945 -0.056 -27.125 1 72.5 61 LEU B C 1
ATOM 2677 O O . LEU B 1 61 ? 11.5 1.072 -27.328 1 72.5 61 LEU B O 1
ATOM 2681 N N . TYR B 1 62 ? 13.125 -0.194 -26.609 1 69.94 62 TYR B N 1
ATOM 2682 C CA . TYR B 1 62 ? 13.914 0.939 -26.141 1 69.94 62 TYR B CA 1
ATOM 2683 C C . TYR B 1 62 ? 15.078 1.219 -27.094 1 69.94 62 TYR B C 1
ATOM 2685 O O . TYR B 1 62 ? 15.68 2.291 -27.031 1 69.94 62 TYR B O 1
ATOM 2693 N N . GLY B 1 63 ? 15.227 0.562 -28.141 1 65.75 63 GLY B N 1
ATOM 2694 C CA . GLY B 1 63 ? 16.328 0.731 -29.078 1 65.75 63 GLY B CA 1
ATOM 2695 C C . GLY B 1 63 ? 17.672 0.303 -28.5 1 65.75 63 GLY B C 1
ATOM 2696 O O . GLY B 1 63 ? 17.797 0.115 -27.281 1 65.75 63 GLY B O 1
ATOM 2697 N N . PRO B 1 64 ? 18.688 0.049 -29.344 1 58.97 64 PRO B N 1
ATOM 2698 C CA . PRO B 1 64 ? 20 -0.441 -28.922 1 58.97 64 PRO B CA 1
ATOM 2699 C C . PRO B 1 64 ? 20.719 0.538 -28.016 1 58.97 64 PRO B C 1
ATOM 2701 O O . PRO B 1 64 ? 21.484 0.118 -27.125 1 58.97 64 PRO B O 1
ATOM 2704 N N . LYS B 1 65 ? 20.656 1.711 -28.172 1 54.72 65 LYS B N 1
ATOM 2705 C CA . LYS B 1 65 ? 21.422 2.723 -27.453 1 54.72 65 LYS B CA 1
ATOM 2706 C C . LYS B 1 65 ? 20.891 2.916 -26.047 1 54.72 65 LYS B C 1
ATOM 2708 O O . LYS B 1 65 ? 21.672 3.111 -25.094 1 54.72 65 LYS B O 1
ATOM 2713 N N . GLN B 1 66 ? 19.719 3.098 -25.969 1 53.28 66 GLN B N 1
ATOM 2714 C CA . GLN B 1 66 ? 19.094 3.373 -24.688 1 53.28 66 GLN B CA 1
ATOM 2715 C C . GLN B 1 66 ? 19.016 2.113 -23.828 1 53.28 66 GLN B C 1
ATOM 2717 O O . GLN B 1 66 ? 18.938 2.193 -22.594 1 53.28 66 GLN B O 1
ATOM 2722 N N . SER B 1 67 ? 19.109 0.946 -24.484 1 50.38 67 SER B N 1
ATOM 2723 C CA . SER B 1 67 ? 19.125 -0.338 -23.797 1 50.38 67 SER B CA 1
ATOM 2724 C C . SER B 1 67 ? 20.406 -0.536 -23.016 1 50.38 67 SER B C 1
ATOM 2726 O O . SER B 1 67 ? 20.484 -1.383 -22.109 1 50.38 67 SER B O 1
ATOM 2728 N N . ALA B 1 68 ? 21.438 0.157 -23.531 1 46.34 68 ALA B N 1
ATOM 2729 C CA . ALA B 1 68 ? 22.734 0.032 -22.875 1 46.34 68 ALA B CA 1
ATOM 2730 C C . ALA B 1 68 ? 22.672 0.461 -21.406 1 46.34 68 ALA B C 1
ATOM 2732 O O . ALA B 1 68 ? 23.375 -0.086 -20.562 1 46.34 68 ALA B O 1
ATOM 2733 N N . THR B 1 69 ? 22.156 1.601 -21.297 1 48.22 69 THR B N 1
ATOM 2734 C CA . THR B 1 69 ? 22.078 2.09 -19.922 1 48.22 69 THR B CA 1
ATOM 2735 C C . THR B 1 69 ? 21.141 1.225 -19.094 1 48.22 69 THR B C 1
ATOM 2737 O O . THR B 1 69 ? 21.125 1.318 -17.859 1 48.22 69 THR B O 1
ATOM 2740 N N . SER B 1 70 ? 20.047 0.772 -19.75 1 51.12 70 SER B N 1
ATOM 2741 C CA . SER B 1 70 ? 19.094 -0.167 -19.156 1 51.12 70 SER B CA 1
ATOM 2742 C C . SER B 1 70 ? 19.781 -1.481 -18.781 1 51.12 70 SER B C 1
ATOM 2744 O O . SER B 1 70 ? 20.578 -2.014 -19.562 1 51.12 70 SER B O 1
ATOM 2746 N N . THR B 1 71 ? 19.906 -1.764 -17.547 1 56.09 71 THR B N 1
ATOM 2747 C CA . THR B 1 71 ? 20.484 -2.949 -16.922 1 56.09 71 THR B CA 1
ATOM 2748 C C . THR B 1 71 ? 20.203 -4.195 -17.75 1 56.09 71 THR B C 1
ATOM 2750 O O . THR B 1 71 ? 19.156 -4.293 -18.391 1 56.09 71 THR B O 1
ATOM 2753 N N . ASP B 1 72 ? 21.188 -4.91 -18.203 1 72.88 72 ASP B N 1
ATOM 2754 C CA . ASP B 1 72 ? 21.312 -6.27 -18.719 1 72.88 72 ASP B CA 1
ATOM 2755 C C . ASP B 1 72 ? 20.297 -7.199 -18.047 1 72.88 72 ASP B C 1
ATOM 2757 O O . ASP B 1 72 ? 20.5 -8.414 -18.016 1 72.88 72 ASP B O 1
ATOM 2761 N N . LYS B 1 73 ? 19.266 -6.512 -17.5 1 84.12 73 LYS B N 1
ATOM 2762 C CA . LYS B 1 73 ? 18.297 -7.395 -16.828 1 84.12 73 LYS B CA 1
ATOM 2763 C C . LYS B 1 73 ? 16.969 -7.402 -17.562 1 84.12 73 LYS B C 1
ATOM 2765 O O . LYS B 1 73 ? 16.672 -6.488 -18.344 1 84.12 73 LYS B O 1
ATOM 2770 N N . GLY B 1 74 ? 16.25 -8.445 -17.453 1 90.56 74 GLY B N 1
ATOM 2771 C CA . GLY B 1 74 ? 14.883 -8.523 -17.953 1 90.56 74 GLY B CA 1
ATOM 2772 C C . GLY B 1 74 ? 13.914 -7.664 -17.156 1 90.56 74 GLY B C 1
ATOM 2773 O O . GLY B 1 74 ? 14.281 -7.078 -16.141 1 90.56 74 GLY B O 1
ATOM 2774 N N . GLU B 1 75 ? 12.711 -7.512 -17.703 1 92 75 GLU B N 1
ATOM 2775 C CA . GLU B 1 75 ? 11.656 -6.766 -17.031 1 92 75 GLU B CA 1
ATOM 2776 C C . GLU B 1 75 ? 10.391 -7.609 -16.875 1 92 75 GLU B C 1
ATOM 2778 O O . GLU B 1 75 ? 10.125 -8.484 -17.703 1 92 75 GLU B O 1
ATOM 2783 N N . PHE B 1 76 ? 9.727 -7.387 -15.805 1 95.56 76 PHE B N 1
ATOM 2784 C CA . PHE B 1 76 ? 8.438 -8.023 -15.547 1 95.56 76 PHE B CA 1
ATOM 2785 C C . PHE B 1 76 ? 7.316 -6.996 -15.539 1 95.56 76 PHE B C 1
ATOM 2787 O O . PHE B 1 76 ? 7.406 -5.98 -14.844 1 95.56 76 PHE B O 1
ATOM 2794 N N . GLU B 1 77 ? 6.301 -7.258 -16.375 1 94.06 77 GLU B N 1
ATOM 2795 C CA . GLU B 1 77 ? 5.145 -6.367 -16.453 1 94.06 77 GLU B CA 1
ATOM 2796 C C . GLU B 1 77 ? 3.84 -7.133 -16.266 1 94.06 77 GLU B C 1
ATOM 2798 O O . GLU B 1 77 ? 3.73 -8.289 -16.672 1 94.06 77 GLU B O 1
ATOM 2803 N N . CYS B 1 78 ? 2.914 -6.492 -15.625 1 96.38 78 CYS B N 1
ATOM 2804 C CA . CYS B 1 78 ? 1.609 -7.102 -15.391 1 96.38 78 CYS B CA 1
ATOM 2805 C C . CYS B 1 78 ? 0.491 -6.215 -15.93 1 96.38 78 CYS B C 1
ATOM 2807 O O . CYS B 1 78 ? 0.373 -5.055 -15.531 1 96.38 78 CYS B O 1
ATOM 2809 N N . ILE B 1 79 ? -0.25 -6.73 -16.844 1 93.81 79 ILE B N 1
ATOM 2810 C CA . ILE B 1 79 ? -1.432 -6.059 -17.375 1 93.81 79 ILE B CA 1
ATOM 2811 C C . ILE B 1 79 ? -2.686 -6.617 -16.703 1 93.81 79 ILE B C 1
ATOM 2813 O O . ILE B 1 79 ? -2.965 -7.816 -16.797 1 93.81 79 ILE B O 1
ATOM 2817 N N . PHE B 1 80 ? -3.424 -5.734 -16.078 1 93.75 80 PHE B N 1
ATOM 2818 C CA . PHE B 1 80 ? -4.605 -6.125 -15.312 1 93.75 80 PHE B CA 1
ATOM 2819 C C . PHE B 1 80 ? -5.875 -5.613 -15.984 1 93.75 80 PHE B C 1
ATOM 2821 O O . PHE B 1 80 ? -6.031 -4.41 -16.203 1 93.75 80 PHE B O 1
ATOM 2828 N N . LYS B 1 81 ? -6.781 -6.602 -16.25 1 89.44 81 LYS B N 1
ATOM 2829 C CA . LYS B 1 81 ? -8.008 -6.23 -16.953 1 89.44 81 LYS B CA 1
ATOM 2830 C C . LYS B 1 81 ? -9.219 -6.965 -16.375 1 89.44 81 LYS B C 1
ATOM 2832 O O . LYS B 1 81 ? -9.086 -8.07 -15.852 1 89.44 81 LYS B O 1
ATOM 2837 N N . TYR B 1 82 ? -10.359 -6.289 -16.453 1 86.75 82 TYR B N 1
ATOM 2838 C CA . TYR B 1 82 ? -11.633 -6.949 -16.188 1 86.75 82 TYR B CA 1
ATOM 2839 C C . TYR B 1 82 ? -12.297 -7.395 -17.469 1 86.75 82 TYR B C 1
ATOM 2841 O O . TYR B 1 82 ? -12.281 -6.672 -18.469 1 86.75 82 TYR B O 1
ATOM 2849 N N . ALA B 1 83 ? -12.766 -8.578 -17.438 1 79.88 83 ALA B N 1
ATOM 2850 C CA . ALA B 1 83 ? -13.484 -9.055 -18.625 1 79.88 83 ALA B CA 1
ATOM 2851 C C . ALA B 1 83 ? -14.797 -8.297 -18.812 1 79.88 83 ALA B C 1
ATOM 2853 O O . ALA B 1 83 ? -15.383 -7.812 -17.844 1 79.88 83 ALA B O 1
ATOM 2854 N N . LYS B 1 84 ? -15.164 -7.914 -20.109 1 66.12 84 LYS B N 1
ATOM 2855 C CA . LYS B 1 84 ? -16.359 -7.168 -20.5 1 66.12 84 LYS B CA 1
ATOM 2856 C C . LYS B 1 84 ? -17.594 -7.699 -19.781 1 66.12 84 LYS B C 1
ATOM 2858 O O . LYS B 1 84 ? -18.484 -6.93 -19.406 1 66.12 84 LYS B O 1
ATOM 2863 N N . PHE B 1 85 ? -17.828 -8.898 -19.625 1 51.84 85 PHE B N 1
ATOM 2864 C CA . PHE B 1 85 ? -19.016 -9.484 -19.031 1 51.84 85 PHE B CA 1
ATOM 2865 C C . PHE B 1 85 ? -18.828 -9.688 -17.531 1 51.84 85 PHE B C 1
ATOM 2867 O O . PHE B 1 85 ? -19.641 -10.344 -16.875 1 51.84 85 PHE B O 1
ATOM 2874 N N . SER B 1 86 ? -17.781 -9.172 -17.047 1 52.62 86 SER B N 1
ATOM 2875 C CA . SER B 1 86 ? -17.562 -9.383 -15.617 1 52.62 86 SER B CA 1
ATOM 2876 C C . SER B 1 86 ? -18.547 -8.578 -14.781 1 52.62 86 SER B C 1
ATOM 2878 O O . SER B 1 86 ? -18.984 -7.5 -15.195 1 52.62 86 SER B O 1
ATOM 2880 N N . SER B 1 87 ? -19.391 -9.25 -14.047 1 49.22 87 SER B N 1
ATOM 2881 C CA . SER B 1 87 ? -20.328 -8.555 -13.164 1 49.22 87 SER B CA 1
ATOM 2882 C C . SER B 1 87 ? -19.703 -7.293 -12.578 1 49.22 87 SER B C 1
ATOM 2884 O O . SER B 1 87 ? -20.406 -6.391 -12.125 1 49.22 87 SER B O 1
ATOM 2886 N N . ALA B 1 88 ? -18.438 -7.324 -12.445 1 48.66 88 ALA B N 1
ATOM 2887 C CA . ALA B 1 88 ? -17.719 -6.312 -11.672 1 48.66 88 ALA B CA 1
ATOM 2888 C C . ALA B 1 88 ? -17.578 -5.02 -12.469 1 48.66 88 ALA B C 1
ATOM 2890 O O . ALA B 1 88 ? -17.484 -3.934 -11.891 1 48.66 88 ALA B O 1
ATOM 2891 N N . GLU B 1 89 ? -17.547 -5.129 -13.898 1 46.91 89 GLU B N 1
ATOM 2892 C CA . GLU B 1 89 ? -17.391 -3.895 -14.664 1 46.91 89 GLU B CA 1
ATOM 2893 C C . GLU B 1 89 ? -18.438 -2.865 -14.273 1 46.91 89 GLU B C 1
ATOM 2895 O O . GLU B 1 89 ? -18.172 -1.661 -14.281 1 46.91 89 GLU B O 1
ATOM 2900 N N . ARG B 1 90 ? -19.484 -3.42 -14.055 1 43.72 90 ARG B N 1
ATOM 2901 C CA . ARG B 1 90 ? -20.578 -2.49 -13.758 1 43.72 90 ARG B CA 1
ATOM 2902 C C . ARG B 1 90 ? -20.312 -1.754 -12.445 1 43.72 90 ARG B C 1
ATOM 2904 O O . ARG B 1 90 ? -20.828 -0.656 -12.227 1 43.72 90 ARG B O 1
ATOM 2911 N N . TYR B 1 91 ? -19.844 -2.564 -11.57 1 43.31 91 TYR B N 1
ATOM 2912 C CA . TYR B 1 91 ? -19.844 -1.949 -10.25 1 43.31 91 TYR B CA 1
ATOM 2913 C C . TYR B 1 91 ? -18.531 -1.191 -10.016 1 43.31 91 TYR B C 1
ATOM 2915 O O . TYR B 1 91 ? -18.484 -0.29 -9.172 1 43.31 91 TYR B O 1
ATOM 2923 N N . ILE B 1 92 ? -17.484 -1.673 -10.711 1 45.84 92 ILE B N 1
ATOM 2924 C CA . ILE B 1 92 ? -16.25 -0.949 -10.445 1 45.84 92 ILE B CA 1
ATOM 2925 C C . ILE B 1 92 ? -15.867 -0.102 -11.664 1 45.84 92 ILE B C 1
ATOM 2927 O O . ILE B 1 92 ? -15.453 -0.634 -12.695 1 45.84 92 ILE B O 1
ATOM 2931 N N . ASP B 1 93 ? -16.656 0.75 -12.016 1 42.59 93 ASP B N 1
ATOM 2932 C CA . ASP B 1 93 ? -16.016 1.725 -12.898 1 42.59 93 ASP B CA 1
ATOM 2933 C C . ASP B 1 93 ? -14.547 1.915 -12.547 1 42.59 93 ASP B C 1
ATOM 2935 O O . ASP B 1 93 ? -14.18 2.891 -11.891 1 42.59 93 ASP B O 1
ATOM 2939 N N . SER B 1 94 ? -14.055 0.851 -12.305 1 50.91 94 SER B N 1
ATOM 2940 C CA . SER B 1 94 ? -12.711 1.124 -11.812 1 50.91 94 SER B CA 1
ATOM 2941 C C . SER B 1 94 ? -11.875 1.855 -12.859 1 50.91 94 SER B C 1
ATOM 2943 O O . SER B 1 94 ? -11.703 1.36 -13.977 1 50.91 94 SER B O 1
ATOM 2945 N N . LYS B 1 95 ? -11.789 3.061 -12.594 1 58.81 95 LYS B N 1
ATOM 2946 C CA . LYS B 1 95 ? -10.93 3.973 -13.336 1 58.81 95 LYS B CA 1
ATOM 2947 C C . LYS B 1 95 ? -9.625 3.291 -13.742 1 58.81 95 LYS B C 1
ATOM 2949 O O . LYS B 1 95 ? -9.141 2.404 -13.039 1 58.81 95 LYS B O 1
ATOM 2954 N N . ASP B 1 96 ? -9.383 3.271 -15 1 68.25 96 ASP B N 1
ATOM 2955 C CA . ASP B 1 96 ? -8.109 2.807 -15.547 1 68.25 96 ASP B CA 1
ATOM 2956 C C . ASP B 1 96 ? -6.992 2.947 -14.516 1 68.25 96 ASP B C 1
ATOM 2958 O O . ASP B 1 96 ? -6.109 2.088 -14.43 1 68.25 96 ASP B O 1
ATOM 2962 N N . SER B 1 97 ? -7.246 3.775 -13.656 1 70.75 97 SER B N 1
ATOM 2963 C CA . SER B 1 97 ? -6.219 4.051 -12.656 1 70.75 97 SER B CA 1
ATOM 2964 C C . SER B 1 97 ? -6.168 2.955 -11.602 1 70.75 97 SER B C 1
ATOM 2966 O O . SER B 1 97 ? -5.086 2.566 -11.148 1 70.75 97 SER B O 1
ATOM 2968 N N . VAL B 1 98 ? -7.273 2.375 -11.328 1 72.38 98 VAL B N 1
ATOM 2969 C CA . VAL B 1 98 ? -7.328 1.341 -10.305 1 72.38 98 VAL B CA 1
ATOM 2970 C C . VAL B 1 98 ? -6.73 0.043 -10.844 1 72.38 98 VAL B C 1
ATOM 2972 O O . VAL B 1 98 ? -5.926 -0.603 -10.164 1 72.38 98 VAL B O 1
ATOM 2975 N N . LYS B 1 99 ? -7.047 -0.221 -12.047 1 76.62 99 LYS B N 1
ATOM 2976 C CA . LYS B 1 99 ? -6.5 -1.415 -12.688 1 76.62 99 LYS B CA 1
ATOM 2977 C C . LYS B 1 99 ? -4.977 -1.351 -12.766 1 76.62 99 LYS B C 1
ATOM 2979 O O . LYS B 1 99 ? -4.293 -2.334 -12.477 1 76.62 99 LYS B O 1
ATOM 2984 N N . ARG B 1 100 ? -4.559 -0.235 -13.094 1 80.38 100 ARG B N 1
ATOM 2985 C CA . ARG B 1 100 ? -3.115 -0.042 -13.188 1 80.38 100 ARG B CA 1
ATOM 2986 C C . ARG B 1 100 ? -2.451 -0.208 -11.82 1 80.38 100 ARG B C 1
ATOM 2988 O O . ARG B 1 100 ? -1.358 -0.77 -11.727 1 80.38 100 ARG B O 1
ATOM 2995 N N . SER B 1 101 ? -3.164 0.262 -10.922 1 83.19 101 SER B N 1
ATOM 2996 C CA . SER B 1 101 ? -2.652 0.132 -9.562 1 83.19 101 SER B CA 1
ATOM 2997 C C . SER B 1 101 ? -2.547 -1.332 -9.148 1 83.19 101 SER B C 1
ATOM 2999 O O . SER B 1 101 ? -1.564 -1.736 -8.523 1 83.19 101 SER B O 1
ATOM 3001 N N . PHE B 1 102 ? -3.482 -2.111 -9.555 1 88.31 102 PHE B N 1
ATOM 3002 C CA . PHE B 1 102 ? -3.451 -3.533 -9.234 1 88.31 102 PHE B CA 1
ATOM 3003 C C . PHE B 1 102 ? -2.297 -4.223 -9.945 1 88.31 102 PHE B C 1
ATOM 3005 O O . PHE B 1 102 ? -1.559 -5 -9.336 1 88.31 102 PHE B O 1
ATOM 3012 N N . GLY B 1 103 ? -2.143 -3.908 -11.156 1 92.06 103 GLY B N 1
ATOM 3013 C CA . GLY B 1 103 ? -1.006 -4.43 -11.898 1 92.06 103 GLY B CA 1
ATOM 3014 C C . GLY B 1 103 ? 0.327 -4.105 -11.25 1 92.06 103 GLY B C 1
ATOM 3015 O O . GLY B 1 103 ? 1.197 -4.973 -11.141 1 92.06 103 GLY B O 1
ATOM 3016 N N . HIS B 1 104 ? 0.38 -2.943 -10.789 1 89.38 104 HIS B N 1
ATOM 3017 C CA . HIS B 1 104 ? 1.604 -2.5 -10.133 1 89.38 104 HIS B CA 1
ATOM 3018 C C . HIS B 1 104 ? 1.853 -3.275 -8.844 1 89.38 104 HIS B C 1
ATOM 3020 O O . HIS B 1 104 ? 2.99 -3.639 -8.547 1 89.38 104 HIS B O 1
ATOM 3026 N N . GLN B 1 105 ? 0.85 -3.514 -8.125 1 92.75 105 GLN B N 1
ATOM 3027 C CA . GLN B 1 105 ? 0.988 -4.285 -6.891 1 92.75 105 GLN B CA 1
ATOM 3028 C C . GLN B 1 105 ? 1.506 -5.691 -7.18 1 92.75 105 GLN B C 1
ATOM 3030 O O . GLN B 1 105 ? 2.367 -6.199 -6.461 1 92.75 105 GLN B O 1
ATOM 3035 N N . ILE B 1 106 ? 0.975 -6.227 -8.203 1 96.75 106 ILE B N 1
ATOM 3036 C CA . ILE B 1 106 ? 1.403 -7.566 -8.586 1 96.75 106 ILE B CA 1
ATOM 3037 C C . ILE B 1 106 ? 2.869 -7.535 -9.016 1 96.75 106 ILE B C 1
ATOM 3039 O O . ILE B 1 106 ? 3.654 -8.406 -8.625 1 96.75 106 ILE B O 1
ATOM 3043 N N . GLU B 1 107 ? 3.189 -6.559 -9.781 1 95.62 107 GLU B N 1
ATOM 3044 C CA . GLU B 1 107 ? 4.582 -6.391 -10.188 1 95.62 107 GLU B CA 1
ATOM 3045 C C . GLU B 1 107 ? 5.5 -6.258 -8.977 1 95.62 107 GLU B C 1
ATOM 3047 O O . GLU B 1 107 ? 6.59 -6.828 -8.953 1 95.62 107 GLU B O 1
ATOM 3052 N N . GLN B 1 108 ? 5.027 -5.555 -8.039 1 92.69 108 GLN B N 1
ATOM 3053 C CA . GLN B 1 108 ? 5.809 -5.359 -6.824 1 92.69 108 GLN B CA 1
ATOM 3054 C C . GLN B 1 108 ? 5.992 -6.672 -6.07 1 92.69 108 GLN B C 1
ATOM 3056 O O . GLN B 1 108 ? 7.078 -6.953 -5.562 1 92.69 108 GLN B O 1
ATOM 3061 N N . ALA B 1 109 ? 5.012 -7.422 -6.008 1 96.81 109 ALA B N 1
ATOM 3062 C CA . ALA B 1 109 ? 5.039 -8.688 -5.273 1 96.81 109 ALA B CA 1
ATOM 3063 C C . ALA B 1 109 ? 6.094 -9.625 -5.844 1 96.81 109 ALA B C 1
ATOM 3065 O O . ALA B 1 109 ? 6.664 -10.445 -5.117 1 96.81 109 ALA B O 1
ATOM 3066 N N . PHE B 1 110 ? 6.383 -9.461 -7.133 1 97.19 110 PHE B N 1
ATOM 3067 C CA . PHE B 1 110 ? 7.27 -10.43 -7.77 1 97.19 110 PHE B CA 1
ATOM 3068 C C . PHE B 1 110 ? 8.586 -9.773 -8.164 1 97.19 110 PHE B C 1
ATOM 3070 O O . PHE B 1 110 ? 9.5 -10.445 -8.648 1 97.19 110 PHE B O 1
ATOM 3077 N N . GLY B 1 111 ? 8.688 -8.492 -7.984 1 90.88 111 GLY B N 1
ATOM 3078 C CA . GLY B 1 111 ? 9.852 -7.75 -8.43 1 90.88 111 GLY B CA 1
ATOM 3079 C C . GLY B 1 111 ? 11.156 -8.312 -7.898 1 90.88 111 GLY B C 1
ATOM 3080 O O . GLY B 1 111 ? 12.109 -8.508 -8.656 1 90.88 111 GLY B O 1
ATOM 3081 N N . ASP B 1 112 ? 11.148 -8.609 -6.637 1 89.25 112 ASP B N 1
ATOM 3082 C CA . ASP B 1 112 ? 12.352 -9.125 -5.996 1 89.25 112 ASP B CA 1
ATOM 3083 C C . ASP B 1 112 ? 12.359 -10.656 -5.988 1 89.25 112 ASP B C 1
ATOM 3085 O O . ASP B 1 112 ? 13.211 -11.273 -5.348 1 89.25 112 ASP B O 1
ATOM 3089 N N . VAL B 1 113 ? 11.445 -11.203 -6.633 1 96.38 113 VAL B N 1
ATOM 3090 C CA . VAL B 1 113 ? 11.297 -12.656 -6.57 1 96.38 113 VAL B CA 1
ATOM 3091 C C . VAL B 1 113 ? 11.805 -13.289 -7.863 1 96.38 113 VAL B C 1
ATOM 3093 O O . VAL B 1 113 ? 12.531 -14.281 -7.832 1 96.38 113 VAL B O 1
ATOM 3096 N N . ILE B 1 114 ? 11.438 -12.695 -8.977 1 96.62 114 ILE B N 1
ATOM 3097 C CA . ILE B 1 114 ? 11.844 -13.203 -10.281 1 96.62 114 ILE B CA 1
ATOM 3098 C C . ILE B 1 114 ? 13.328 -12.906 -10.508 1 96.62 114 ILE B C 1
ATOM 3100 O O . ILE B 1 114 ? 13.797 -11.797 -10.242 1 96.62 114 ILE B O 1
ATOM 3104 N N . LEU B 1 115 ? 14.078 -13.875 -10.93 1 95.56 115 LEU B N 1
ATOM 3105 C CA . LEU B 1 115 ? 15.484 -13.672 -11.25 1 95.56 115 LEU B CA 1
ATOM 3106 C C . LEU B 1 115 ? 15.648 -13.094 -12.648 1 95.56 115 LEU B C 1
ATOM 3108 O O . LEU B 1 115 ? 16.109 -13.781 -13.562 1 95.56 115 LEU B O 1
ATOM 3112 N N . LEU B 1 116 ? 15.453 -11.836 -12.711 1 92.94 116 LEU B N 1
ATOM 3113 C CA . LEU B 1 116 ? 15.383 -11.141 -13.992 1 92.94 116 LEU B CA 1
ATOM 3114 C C . LEU B 1 116 ? 16.75 -11.094 -14.664 1 92.94 116 LEU B C 1
ATOM 3116 O O . LEU B 1 116 ? 16.844 -10.875 -15.875 1 92.94 116 LEU B O 1
ATOM 3120 N N . ASP B 1 117 ? 17.859 -11.281 -13.891 1 91.25 117 ASP B N 1
ATOM 3121 C CA . ASP B 1 117 ? 19.203 -11.312 -14.438 1 91.25 117 ASP B CA 1
ATOM 3122 C C . ASP B 1 117 ? 19.391 -12.492 -15.391 1 91.25 117 ASP B C 1
ATOM 3124 O O . ASP B 1 117 ? 20.25 -12.461 -16.281 1 91.25 117 ASP B O 1
ATOM 3128 N N . LYS B 1 118 ? 18.578 -13.477 -15.219 1 92.69 118 LYS B N 1
ATOM 3129 C CA . LYS B 1 118 ? 18.656 -14.672 -16.047 1 92.69 118 LYS B CA 1
ATOM 3130 C C . LYS B 1 118 ? 17.922 -14.492 -17.359 1 92.69 118 LYS B C 1
ATOM 3132 O O . LYS B 1 118 ? 18.016 -15.344 -18.25 1 92.69 118 LYS B O 1
ATOM 3137 N N . TYR B 1 119 ? 17.25 -13.398 -17.516 1 92.19 119 TYR B N 1
ATOM 3138 C CA . TYR B 1 119 ? 16.469 -13.133 -18.719 1 92.19 119 TYR B CA 1
ATOM 3139 C C . TYR B 1 119 ? 16.844 -11.781 -19.328 1 92.19 119 TYR B C 1
ATOM 3141 O O . TYR B 1 119 ? 15.977 -10.914 -19.484 1 92.19 119 TYR B O 1
ATOM 3149 N N . PRO B 1 120 ? 18.047 -11.695 -19.719 1 88.56 120 PRO B N 1
ATOM 3150 C CA . PRO B 1 120 ? 18.5 -10.383 -20.203 1 88.56 120 PRO B CA 1
ATOM 3151 C C . PRO B 1 120 ? 17.719 -9.898 -21.422 1 88.56 120 PRO B C 1
ATOM 3153 O O . PRO B 1 120 ? 17.438 -10.688 -22.328 1 88.56 120 PRO B O 1
ATOM 3156 N N . LYS B 1 121 ? 17.281 -8.664 -21.375 1 88 121 LYS B N 1
ATOM 3157 C CA . LYS B 1 121 ? 16.625 -7.945 -22.453 1 88 121 LYS B CA 1
ATOM 3158 C C . LYS B 1 121 ? 15.25 -8.539 -22.766 1 88 121 LYS B C 1
ATOM 3160 O O . LYS B 1 121 ? 14.648 -8.242 -23.797 1 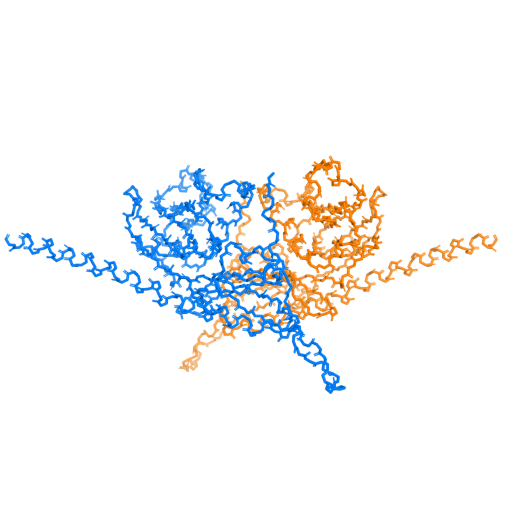88 121 LYS B O 1
ATOM 3165 N N . SER B 1 122 ? 14.82 -9.43 -21.922 1 91 122 SER B N 1
ATOM 3166 C CA . SER B 1 122 ? 13.531 -10.07 -22.141 1 91 122 SER B CA 1
ATOM 3167 C C . SER B 1 122 ? 12.422 -9.344 -21.375 1 91 122 SER B C 1
ATOM 3169 O O . SER B 1 122 ? 12.688 -8.664 -20.391 1 91 122 SER B O 1
ATOM 3171 N N . LEU B 1 123 ? 11.32 -9.508 -21.969 1 93.69 123 LEU B N 1
ATOM 3172 C CA . LEU B 1 123 ? 10.117 -9.016 -21.297 1 93.69 123 LEU B CA 1
ATOM 3173 C C . LEU B 1 123 ? 9.211 -10.172 -20.891 1 93.69 123 LEU B C 1
ATOM 3175 O O . LEU B 1 123 ? 8.836 -10.992 -21.734 1 93.69 123 LEU B O 1
ATOM 3179 N N . ILE B 1 124 ? 9.023 -10.305 -19.625 1 95.44 124 ILE B N 1
ATOM 3180 C CA . ILE B 1 124 ? 8.047 -11.242 -19.094 1 95.44 124 ILE B CA 1
ATOM 3181 C C . ILE B 1 124 ? 6.742 -10.516 -18.781 1 95.44 124 ILE B C 1
ATOM 3183 O O . ILE B 1 124 ? 6.715 -9.609 -17.938 1 95.44 124 ILE B O 1
ATOM 3187 N N . GLU B 1 125 ? 5.719 -10.938 -19.484 1 96.06 125 GLU B N 1
ATOM 3188 C CA . GLU B 1 125 ? 4.449 -10.234 -19.344 1 96.06 125 GLU B CA 1
ATOM 3189 C C . GLU B 1 125 ? 3.363 -11.156 -18.797 1 96.06 125 GLU B C 1
ATOM 3191 O O . GLU B 1 125 ? 3.154 -12.25 -19.312 1 96.06 125 GLU B O 1
ATOM 3196 N N . ALA B 1 126 ? 2.717 -10.719 -17.75 1 97.56 126 ALA B N 1
ATOM 3197 C CA . ALA B 1 126 ? 1.547 -11.414 -17.219 1 97.56 126 ALA B CA 1
ATOM 3198 C C . ALA B 1 126 ? 0.264 -10.648 -17.531 1 97.56 126 ALA B C 1
ATOM 3200 O O . ALA B 1 126 ? 0.123 -9.484 -17.172 1 97.56 126 ALA B O 1
ATOM 3201 N N . HIS B 1 127 ? -0.604 -11.297 -18.266 1 96.75 127 HIS B N 1
ATOM 3202 C CA . HIS B 1 127 ? -1.933 -10.75 -18.516 1 96.75 127 HIS B CA 1
ATOM 3203 C C . HIS B 1 127 ? -2.969 -11.352 -17.578 1 96.75 127 HIS B C 1
ATOM 3205 O O . HIS B 1 127 ? -3.281 -12.539 -17.672 1 96.75 127 HIS B O 1
ATOM 3211 N N . VAL B 1 128 ? -3.496 -10.516 -16.719 1 97.06 128 VAL B N 1
ATOM 3212 C CA . VAL B 1 128 ? -4.48 -10.961 -15.727 1 97.06 128 VAL B CA 1
ATOM 3213 C C . VAL B 1 128 ? -5.879 -10.523 -16.156 1 97.06 128 VAL B C 1
ATOM 3215 O O . VAL B 1 128 ? -6.141 -9.328 -16.328 1 97.06 128 VAL B O 1
ATOM 3218 N N . TYR B 1 129 ? -6.734 -11.5 -16.312 1 94.5 129 TYR B N 1
ATOM 3219 C CA . TYR B 1 129 ? -8.125 -11.258 -16.672 1 94.5 129 TYR B CA 1
ATOM 3220 C C . TYR B 1 129 ? -9.062 -11.703 -15.562 1 94.5 129 TYR B C 1
ATOM 3222 O O . TYR B 1 129 ? -9.164 -12.898 -15.273 1 94.5 129 TYR B O 1
ATOM 3230 N N . VAL B 1 130 ? -9.758 -10.742 -15 1 94.81 130 VAL B N 1
ATOM 3231 C CA . VAL B 1 130 ? -10.766 -11.086 -14.008 1 94.81 130 VAL B CA 1
ATOM 3232 C C . VAL B 1 130 ? -12.102 -11.359 -14.703 1 94.81 130 VAL B C 1
ATOM 3234 O O . VAL B 1 130 ? -12.727 -10.445 -15.25 1 94.81 130 VAL B O 1
ATOM 3237 N N . ILE B 1 131 ? -12.5 -12.562 -14.625 1 93.25 131 ILE B N 1
ATOM 3238 C CA . ILE B 1 131 ? -13.734 -13 -15.281 1 93.25 131 ILE B CA 1
ATOM 3239 C C . ILE B 1 131 ? -14.93 -12.703 -14.383 1 93.25 131 ILE B C 1
ATOM 3241 O O . ILE B 1 131 ? -15.984 -12.289 -14.867 1 93.25 131 ILE B O 1
ATOM 3245 N N . GLN B 1 132 ? -14.773 -12.977 -13.156 1 93.31 132 GLN B N 1
ATOM 3246 C CA . GLN B 1 132 ? -15.773 -12.75 -12.117 1 93.31 132 GLN B CA 1
ATOM 3247 C C . GLN B 1 132 ? -15.133 -12.211 -10.844 1 93.31 132 GLN B C 1
ATOM 3249 O O . GLN B 1 132 ? -14.141 -12.766 -10.359 1 93.31 132 GLN B O 1
ATOM 3254 N N . CYS B 1 133 ? -15.719 -11.164 -10.375 1 92.06 133 CYS B N 1
ATOM 3255 C CA . CYS B 1 133 ? -15.148 -10.539 -9.188 1 92.06 133 CYS B CA 1
ATOM 3256 C C . CYS B 1 133 ? -16.078 -10.688 -7.988 1 92.06 133 CYS B C 1
ATOM 3258 O O . CYS B 1 133 ? -17.156 -10.109 -7.961 1 92.06 133 CYS B O 1
ATOM 3260 N N . ASP B 1 134 ? -15.641 -11.453 -7.113 1 93.25 134 ASP B N 1
ATOM 3261 C CA . ASP B 1 134 ? -16.344 -11.578 -5.84 1 93.25 134 ASP B CA 1
ATOM 3262 C C . ASP B 1 134 ? -15.406 -11.281 -4.668 1 93.25 134 ASP B C 1
ATOM 3264 O O . ASP B 1 134 ? -15.383 -12.016 -3.68 1 93.25 134 ASP B O 1
ATOM 3268 N N . GLY B 1 135 ? -14.484 -10.328 -4.852 1 93.25 135 GLY B N 1
ATOM 3269 C CA . GLY B 1 135 ? -13.625 -9.898 -3.762 1 93.25 135 GLY B CA 1
ATOM 3270 C C . GLY B 1 135 ? -12.234 -10.5 -3.818 1 93.25 135 GLY B C 1
ATOM 3271 O O . GLY B 1 135 ? -12 -11.461 -4.555 1 93.25 135 GLY B O 1
ATOM 3272 N N . ASN B 1 136 ? -11.312 -9.836 -3.078 1 95.62 136 ASN B N 1
ATOM 3273 C CA . ASN B 1 136 ? -9.945 -10.297 -2.9 1 95.62 136 ASN B CA 1
ATOM 3274 C C . ASN B 1 136 ? -9.266 -10.586 -4.238 1 95.62 136 ASN B C 1
ATOM 3276 O O . ASN B 1 136 ? -8.555 -11.578 -4.379 1 95.62 136 ASN B O 1
ATOM 3280 N N . VAL B 1 137 ? -9.391 -9.758 -5.152 1 94.62 137 VAL B N 1
ATOM 3281 C CA . VAL B 1 137 ? -8.961 -10 -6.523 1 94.62 137 VAL B CA 1
ATOM 3282 C C . VAL B 1 137 ? -7.445 -9.852 -6.625 1 94.62 137 VAL B C 1
ATOM 3284 O O . VAL B 1 137 ? -6.785 -10.617 -7.328 1 94.62 137 VAL B O 1
ATOM 3287 N N . VAL B 1 138 ? -6.91 -8.93 -5.875 1 95.5 138 VAL B N 1
ATOM 3288 C CA . VAL B 1 138 ? -5.484 -8.648 -5.992 1 95.5 138 VAL B CA 1
ATOM 3289 C C . VAL B 1 138 ? -4.676 -9.836 -5.477 1 95.5 138 VAL B C 1
ATOM 3291 O O . VAL B 1 138 ? -3.799 -10.344 -6.172 1 95.5 138 VAL B O 1
ATOM 3294 N N . SER B 1 139 ? -4.98 -10.266 -4.316 1 97.75 139 SER B N 1
ATOM 3295 C CA . SER B 1 139 ? -4.25 -11.383 -3.73 1 97.75 139 SER B CA 1
ATOM 3296 C C . SER B 1 139 ? -4.379 -12.641 -4.586 1 97.75 139 SER B C 1
ATOM 3298 O O . SER B 1 139 ? -3.393 -13.344 -4.828 1 97.75 139 SER B O 1
ATOM 3300 N N . HIS B 1 140 ? -5.559 -12.891 -5.027 1 97.88 140 HIS B N 1
ATOM 3301 C CA . HIS B 1 140 ? -5.77 -14.086 -5.84 1 97.88 140 HIS B CA 1
ATOM 3302 C C . HIS B 1 140 ? -5.059 -13.969 -7.188 1 97.88 140 HIS B C 1
ATOM 3304 O O . HIS B 1 140 ? -4.586 -14.969 -7.73 1 97.88 140 HIS B O 1
ATOM 3310 N N . SER B 1 141 ? -5.016 -12.789 -7.676 1 98 141 SER B N 1
ATOM 3311 C CA . SER B 1 141 ? -4.246 -12.57 -8.898 1 98 141 SER B CA 1
ATOM 3312 C C . SER B 1 141 ? -2.766 -12.859 -8.68 1 98 141 SER B C 1
ATOM 3314 O O . SER B 1 141 ? -2.117 -13.477 -9.531 1 98 141 SER B O 1
ATOM 3316 N N . ILE B 1 142 ? -2.262 -12.391 -7.574 1 98.38 142 ILE B N 1
ATOM 3317 C CA . ILE B 1 142 ? -0.869 -12.656 -7.23 1 98.38 142 ILE B CA 1
ATOM 3318 C C . ILE B 1 142 ? -0.633 -14.172 -7.184 1 98.38 142 ILE B C 1
ATOM 3320 O O . ILE B 1 142 ? 0.356 -14.664 -7.727 1 98.38 142 ILE B O 1
ATOM 3324 N N . ASN B 1 143 ? -1.532 -14.867 -6.602 1 98.12 143 ASN B N 1
ATOM 3325 C CA . ASN B 1 143 ? -1.412 -16.312 -6.496 1 98.12 143 ASN B CA 1
ATOM 3326 C C . ASN B 1 143 ? -1.423 -16.984 -7.871 1 98.12 143 ASN B C 1
ATOM 3328 O O . ASN B 1 143 ? -0.597 -17.859 -8.148 1 98.12 143 ASN B O 1
ATOM 3332 N N . CYS B 1 144 ? -2.324 -16.562 -8.727 1 97.94 144 CYS B N 1
ATOM 3333 C CA . CYS B 1 144 ? -2.414 -17.141 -10.07 1 97.94 144 CYS B CA 1
ATOM 3334 C C . CYS B 1 144 ? -1.166 -16.812 -10.883 1 97.94 144 CYS B C 1
ATOM 3336 O O . CYS B 1 144 ? -0.666 -17.672 -11.625 1 97.94 144 CYS B O 1
ATOM 3338 N N . VAL B 1 145 ? -0.724 -15.625 -10.734 1 98.06 145 VAL B N 1
ATOM 3339 C CA . VAL B 1 145 ? 0.496 -15.234 -11.438 1 98.06 145 VAL B CA 1
ATOM 3340 C C . VAL B 1 145 ? 1.665 -16.094 -10.953 1 98.06 145 VAL B C 1
ATOM 3342 O O . VAL B 1 145 ? 2.477 -16.547 -11.758 1 98.06 145 VAL B O 1
ATOM 3345 N N . GLY B 1 146 ? 1.734 -16.266 -9.664 1 97.25 146 GLY B N 1
ATOM 3346 C CA . GLY B 1 146 ? 2.762 -17.141 -9.117 1 97.25 146 GLY B CA 1
ATOM 3347 C C . GLY B 1 146 ? 2.727 -18.531 -9.695 1 97.25 146 GLY B C 1
ATOM 3348 O O . GLY B 1 146 ? 3.766 -19.078 -10.078 1 97.25 146 GLY B O 1
ATOM 3349 N N . LEU B 1 147 ? 1.591 -19.094 -9.781 1 96.12 147 LEU B N 1
ATOM 3350 C CA . LEU B 1 147 ? 1.419 -20.422 -10.359 1 96.12 147 LEU B CA 1
ATOM 3351 C C . LEU B 1 147 ? 1.828 -20.438 -11.828 1 96.12 147 LEU B C 1
ATOM 3353 O O . LEU B 1 147 ? 2.488 -21.375 -12.281 1 96.12 147 LEU B O 1
ATOM 3357 N N . ALA B 1 148 ? 1.416 -19.406 -12.555 1 96.31 148 ALA B N 1
ATOM 3358 C CA . ALA B 1 148 ? 1.742 -19.328 -13.977 1 96.31 148 ALA B CA 1
ATOM 3359 C C . ALA B 1 148 ? 3.25 -19.203 -14.18 1 96.31 148 ALA B C 1
ATOM 3361 O O . ALA B 1 148 ? 3.803 -19.828 -15.094 1 96.31 148 ALA B O 1
ATOM 3362 N N . LEU B 1 149 ? 3.877 -18.422 -13.367 1 96.25 149 LEU B N 1
ATOM 3363 C CA . LEU B 1 149 ? 5.328 -18.281 -13.438 1 96.25 149 LEU B CA 1
ATOM 3364 C C . LEU B 1 149 ? 6.012 -19.625 -13.211 1 96.25 149 LEU B C 1
ATOM 3366 O O . LEU B 1 149 ? 6.922 -20 -13.953 1 96.25 149 LEU B O 1
ATOM 3370 N N . MET B 1 150 ? 5.559 -20.312 -12.25 1 94.25 150 MET B N 1
ATOM 3371 C CA . MET B 1 150 ? 6.109 -21.641 -11.945 1 94.25 150 MET B CA 1
ATOM 3372 C C . MET B 1 150 ? 5.871 -22.609 -13.094 1 94.25 150 MET B C 1
ATOM 3374 O O . MET B 1 150 ? 6.777 -23.344 -13.492 1 94.25 150 MET B O 1
ATOM 3378 N N . ASP B 1 151 ? 4.676 -22.578 -13.578 1 92.56 151 ASP B N 1
ATOM 3379 C CA . ASP B 1 151 ? 4.316 -23.469 -14.68 1 92.56 151 ASP B CA 1
ATOM 3380 C C . ASP B 1 151 ? 5.145 -23.156 -15.922 1 92.56 151 ASP B C 1
ATOM 3382 O O . ASP B 1 151 ? 5.465 -24.062 -16.703 1 92.56 151 ASP B O 1
ATOM 3386 N N . ALA B 1 152 ? 5.457 -21.906 -16.156 1 93.62 152 ALA B N 1
ATOM 3387 C CA . ALA B 1 152 ? 6.238 -21.469 -17.312 1 93.62 152 ALA B CA 1
ATOM 3388 C C . ALA B 1 152 ? 7.715 -21.797 -17.125 1 93.62 152 ALA B C 1
ATOM 3390 O O . ALA B 1 152 ? 8.508 -21.672 -18.062 1 93.62 152 ALA B O 1
ATOM 3391 N N . GLY B 1 153 ? 8.07 -22.172 -15.961 1 93 153 GLY B N 1
ATOM 3392 C CA . GLY B 1 153 ? 9.461 -22.5 -15.695 1 93 153 GLY B CA 1
ATOM 3393 C C . GLY B 1 153 ? 10.344 -21.266 -15.531 1 93 153 GLY B C 1
ATOM 3394 O O . GLY B 1 153 ? 11.539 -21.312 -15.812 1 93 153 GLY B O 1
ATOM 3395 N N . ILE B 1 154 ? 9.773 -20.219 -15.195 1 95.19 154 ILE B N 1
ATOM 3396 C CA . ILE B 1 154 ? 10.547 -19 -14.953 1 95.19 154 ILE B CA 1
ATOM 3397 C C . ILE B 1 154 ? 11.297 -19.125 -13.633 1 95.19 154 ILE B C 1
ATOM 3399 O O . ILE B 1 154 ? 10.734 -19.562 -12.625 1 95.19 154 ILE B O 1
ATOM 3403 N N . ASP B 1 155 ? 12.555 -18.734 -13.625 1 96.06 155 ASP B N 1
ATOM 3404 C CA . ASP B 1 155 ? 13.383 -18.828 -12.422 1 96.06 155 ASP B CA 1
ATOM 3405 C C . ASP B 1 155 ? 12.969 -17.797 -11.375 1 96.06 155 ASP B C 1
ATOM 3407 O O . ASP B 1 155 ? 12.93 -16.609 -11.664 1 96.06 155 ASP B O 1
ATOM 3411 N N . MET B 1 156 ? 12.68 -18.281 -10.211 1 96.56 156 MET B N 1
ATOM 3412 C CA . MET B 1 156 ? 12.273 -17.438 -9.078 1 96.56 156 MET B CA 1
ATOM 3413 C C . MET B 1 156 ? 13.016 -17.844 -7.809 1 96.56 156 MET B C 1
ATOM 3415 O O . MET B 1 156 ? 13.445 -18.984 -7.672 1 96.56 156 MET B O 1
ATOM 3419 N N . LYS B 1 157 ? 13.172 -16.891 -6.902 1 96.06 157 LYS B N 1
ATOM 3420 C CA . LYS B 1 157 ? 13.82 -17.172 -5.625 1 96.06 157 LYS B CA 1
ATOM 3421 C C . LYS B 1 157 ? 12.984 -18.141 -4.789 1 96.06 157 LYS B C 1
ATOM 3423 O O . LYS B 1 157 ? 13.523 -18.969 -4.062 1 96.06 157 LYS B O 1
ATOM 3428 N N . ASP B 1 158 ? 11.711 -18 -4.887 1 96.31 158 ASP B N 1
ATOM 3429 C CA . ASP B 1 158 ? 10.773 -18.734 -4.039 1 96.31 158 ASP B CA 1
ATOM 3430 C C . ASP B 1 158 ? 9.352 -18.625 -4.574 1 96.31 158 ASP B C 1
ATOM 3432 O O . ASP B 1 158 ? 9.078 -17.828 -5.473 1 96.31 158 ASP B O 1
ATOM 3436 N N . MET B 1 159 ? 8.516 -19.547 -4.078 1 95.56 159 MET B N 1
ATOM 3437 C CA . MET B 1 159 ? 7.086 -19.391 -4.352 1 95.56 159 MET B CA 1
ATOM 3438 C C . MET B 1 159 ? 6.492 -18.25 -3.543 1 95.56 159 MET B C 1
ATOM 3440 O O . MET B 1 159 ? 6.859 -18.047 -2.385 1 95.56 159 MET B O 1
ATOM 3444 N N . VAL B 1 160 ? 5.609 -17.516 -4.211 1 97.62 160 VAL B N 1
ATOM 3445 C CA . VAL B 1 160 ? 4.957 -16.391 -3.535 1 97.62 160 VAL B CA 1
ATOM 3446 C C . VAL B 1 160 ? 3.479 -16.703 -3.32 1 97.62 160 VAL B C 1
ATOM 3448 O O . VAL B 1 160 ? 2.807 -17.203 -4.227 1 97.62 160 VAL B O 1
ATOM 3451 N N . THR B 1 161 ? 3.018 -16.5 -2.146 1 98 161 THR B N 1
ATOM 3452 C CA . THR B 1 161 ? 1.598 -16.609 -1.83 1 98 161 THR B CA 1
ATOM 3453 C C . THR B 1 161 ? 1.077 -15.32 -1.212 1 98 161 THR B C 1
ATOM 3455 O O . THR B 1 161 ? 1.79 -14.656 -0.457 1 98 161 THR B O 1
ATOM 3458 N N . SER B 1 162 ? -0.113 -14.984 -1.557 1 98.44 162 SER B N 1
ATOM 3459 C CA . SER B 1 162 ? -0.725 -13.75 -1.075 1 98.44 162 SER B CA 1
ATOM 3460 C C . SER B 1 162 ? -2.104 -14.016 -0.479 1 98.44 162 SER B C 1
ATOM 3462 O O . SER B 1 162 ? -2.844 -14.867 -0.966 1 98.44 162 SER B O 1
ATOM 3464 N N . SER B 1 163 ? -2.408 -13.297 0.499 1 97.31 163 SER B N 1
ATOM 3465 C CA . SER B 1 163 ? -3.713 -13.391 1.145 1 97.31 163 SER B CA 1
ATOM 3466 C C . SER B 1 163 ? -4.184 -12.031 1.647 1 97.31 163 SER B C 1
ATOM 3468 O O . SER B 1 163 ? -3.369 -11.141 1.901 1 97.31 163 SER B O 1
ATOM 3470 N N . GLN B 1 164 ? -5.441 -11.906 1.713 1 97.38 164 GLN B N 1
ATOM 3471 C CA . GLN B 1 164 ? -6.059 -10.711 2.281 1 97.38 164 GLN B CA 1
ATOM 3472 C C . GLN B 1 164 ? -6.836 -11.047 3.553 1 97.38 164 GLN B C 1
ATOM 3474 O O . GLN B 1 164 ? -7.5 -12.078 3.625 1 97.38 164 GLN B O 1
ATOM 3479 N N . THR B 1 165 ? -6.723 -10.219 4.512 1 97.31 165 THR B N 1
ATOM 3480 C CA . THR B 1 165 ? -7.453 -10.312 5.77 1 97.31 165 THR B CA 1
ATOM 3481 C C . THR B 1 165 ? -8.172 -9.008 6.074 1 97.31 165 THR B C 1
ATOM 3483 O O . THR B 1 165 ? -7.617 -7.922 5.871 1 97.31 165 THR B O 1
ATOM 3486 N N . ILE B 1 166 ? -9.422 -9.125 6.492 1 96.44 166 ILE B N 1
ATOM 3487 C CA . ILE B 1 166 ? -10.164 -7.938 6.898 1 96.44 166 ILE B CA 1
ATOM 3488 C C . ILE B 1 166 ? -10.578 -8.062 8.367 1 96.44 166 ILE B C 1
ATOM 3490 O O . ILE B 1 166 ? -11.062 -9.109 8.797 1 96.44 166 ILE B O 1
ATOM 3494 N N . ARG B 1 167 ? -10.344 -7.043 9.062 1 95.5 167 ARG B N 1
ATOM 3495 C CA . ARG B 1 167 ? -10.773 -6.945 10.453 1 95.5 167 ARG B CA 1
ATOM 3496 C C . ARG B 1 167 ? -12.102 -6.211 10.57 1 95.5 167 ARG B C 1
ATOM 3498 O O . ARG B 1 167 ? -12.273 -5.125 10.008 1 95.5 167 ARG B O 1
ATOM 3505 N N . PHE B 1 168 ? -12.969 -6.809 11.328 1 93.38 168 PHE B N 1
ATOM 3506 C CA . PHE B 1 168 ? -14.281 -6.215 11.547 1 93.38 168 PHE B CA 1
ATOM 3507 C C . PHE B 1 168 ? -14.484 -5.871 13.023 1 93.38 168 PHE B C 1
ATOM 3509 O O . PHE B 1 168 ? -14.016 -6.602 13.898 1 93.38 168 PHE B O 1
ATOM 3516 N N . LYS B 1 169 ? -15.219 -4.789 13.203 1 89.12 169 LYS B N 1
ATOM 3517 C CA . LYS B 1 169 ? -15.703 -4.484 14.547 1 89.12 169 LYS B CA 1
ATOM 3518 C C . LYS B 1 169 ? -16.906 -5.348 14.906 1 89.12 169 LYS B C 1
ATOM 3520 O O . LYS B 1 169 ? -17.828 -5.504 14.094 1 89.12 169 LYS B O 1
ATOM 3525 N N . THR B 1 170 ? -16.828 -6.055 16.047 1 81.38 170 THR B N 1
ATOM 3526 C CA . THR B 1 170 ? -17.969 -6.855 16.469 1 81.38 170 THR B CA 1
ATOM 3527 C C . THR B 1 170 ? -19.047 -5.977 17.109 1 81.38 170 THR B C 1
ATOM 3529 O O . THR B 1 170 ? -18.734 -5.105 17.922 1 81.38 170 THR B O 1
ATOM 3532 N N . PRO B 1 171 ? -20.219 -6.016 16.531 1 64.88 171 PRO B N 1
ATOM 3533 C CA . PRO B 1 171 ? -21.266 -5.223 17.172 1 64.88 171 PRO B CA 1
ATOM 3534 C C . PRO B 1 171 ? -21.438 -5.543 18.656 1 64.88 171 PRO B C 1
ATOM 3536 O O . PRO B 1 171 ? -21.156 -6.664 19.094 1 64.88 171 PRO B O 1
ATOM 3539 N N . PRO B 1 172 ? -21.609 -4.504 19.5 1 56.22 172 PRO B N 1
ATOM 3540 C CA . PRO B 1 172 ? -21.859 -4.762 20.922 1 56.22 172 PRO B CA 1
ATOM 3541 C C . PRO B 1 172 ? -22.922 -5.824 21.156 1 56.22 172 PRO B C 1
ATOM 3543 O O . PRO B 1 172 ? -23.891 -5.898 20.406 1 56.22 172 PRO B O 1
ATOM 3546 N N . SER B 1 173 ? -22.547 -6.98 21.406 1 49.41 173 SER B N 1
ATOM 3547 C CA . SER B 1 173 ? -23.578 -7.953 21.734 1 49.41 173 SER B CA 1
ATOM 3548 C C . SER B 1 173 ? -24.719 -7.301 22.516 1 49.41 173 SER B C 1
ATOM 3550 O O . SER B 1 173 ? -24.484 -6.637 23.531 1 49.41 173 SER B O 1
ATOM 3552 N N . GLU B 1 174 ? -25.766 -6.965 21.844 1 43.56 174 GLU B N 1
ATOM 3553 C CA . GLU B 1 174 ? -26.969 -6.512 22.547 1 43.56 174 GLU B CA 1
ATOM 3554 C C . GLU B 1 174 ? -27.156 -7.27 23.859 1 43.56 174 GLU B C 1
ATOM 3556 O O . GLU B 1 174 ? -27.781 -6.754 24.797 1 43.56 174 GLU B O 1
ATOM 3561 N N . ASN B 1 175 ? -27.109 -8.609 23.781 1 41.34 175 ASN B N 1
ATOM 3562 C CA . ASN B 1 175 ? -27.672 -9.391 24.875 1 41.34 175 ASN B CA 1
ATOM 3563 C C . ASN B 1 175 ? -26.812 -9.297 26.125 1 41.34 175 ASN B C 1
ATOM 3565 O O . ASN B 1 175 ? -26.953 -10.102 27.047 1 41.34 175 ASN B O 1
ATOM 3569 N N . LYS B 1 176 ? -25.703 -8.797 26.219 1 38.88 176 LYS B N 1
ATOM 3570 C CA . LYS B 1 176 ? -25.297 -8.875 27.625 1 38.88 176 LYS B CA 1
ATOM 3571 C C . LYS B 1 176 ? -26.219 -8.055 28.516 1 38.88 176 LYS B C 1
ATOM 3573 O O . LYS B 1 176 ? -26.375 -6.848 28.312 1 38.88 176 LYS B O 1
ATOM 3578 N N . GLU B 1 177 ? -27.109 -8.562 29.141 1 36.81 177 GLU B N 1
ATOM 3579 C CA . GLU B 1 177 ? -27.859 -8.07 30.297 1 36.81 177 GLU B CA 1
ATOM 3580 C C . GLU B 1 177 ? -27.062 -7.047 31.078 1 36.81 177 GLU B C 1
ATOM 3582 O O . GLU B 1 177 ? -25.859 -7.219 31.281 1 36.81 177 GLU B O 1
ATOM 3587 N N . GLU B 1 178 ? -27.516 -5.852 31.297 1 37.38 178 GLU B N 1
ATOM 3588 C CA . GLU B 1 178 ? -27.188 -4.785 32.219 1 37.38 178 GLU B CA 1
ATOM 3589 C C . GLU B 1 178 ? -26.641 -5.355 33.531 1 37.38 178 GLU B C 1
ATOM 3591 O O . GLU B 1 178 ? -26.672 -4.688 34.562 1 37.38 178 GLU B O 1
ATOM 3596 N N . THR B 1 179 ? -26.625 -6.672 33.844 1 34.5 179 THR B N 1
ATOM 3597 C CA . THR B 1 179 ? -26.438 -6.789 35.281 1 34.5 179 THR B CA 1
ATOM 3598 C C . THR B 1 179 ? -25.25 -5.969 35.75 1 34.5 179 THR B C 1
ATOM 3600 O O . THR B 1 179 ? -25.359 -5.188 36.719 1 34.5 179 THR B O 1
ATOM 3603 N N . ASP B 1 180 ? -24.141 -6.594 36.469 1 35.25 180 ASP B N 1
ATOM 3604 C CA . ASP B 1 180 ? -23.328 -5.953 37.5 1 35.25 180 ASP B CA 1
ATOM 3605 C C . ASP B 1 180 ? -22.516 -4.797 36.938 1 35.25 180 ASP B C 1
ATOM 3607 O O . ASP B 1 180 ? -22.219 -4.773 35.75 1 35.25 180 ASP B O 1
ATOM 3611 N N . ASN B 1 181 ? -22.266 -3.594 37.688 1 35.16 181 ASN B N 1
ATOM 3612 C CA . ASN B 1 181 ? -21.578 -2.312 37.844 1 35.16 181 ASN B CA 1
ATOM 3613 C C . ASN B 1 181 ? -20.188 -2.326 37.219 1 35.16 181 ASN B C 1
ATOM 3615 O O . ASN B 1 181 ? -19.359 -1.461 37.5 1 35.16 181 ASN B O 1
ATOM 3619 N N . SER B 1 182 ? -19.609 -3.484 37.062 1 35.25 182 SER B N 1
ATOM 3620 C CA . SER B 1 182 ? -18.156 -3.373 36.906 1 35.25 182 SER B CA 1
ATOM 3621 C C . SER B 1 182 ? -17.781 -2.605 35.656 1 35.25 182 SER B C 1
ATOM 3623 O O . SER B 1 182 ? -18.531 -2.58 34.688 1 35.25 182 SER B O 1
ATOM 3625 N N . ASN B 1 183 ? -16.828 -1.564 35.656 1 36.53 183 ASN B N 1
ATOM 3626 C CA . ASN B 1 183 ? -16.016 -0.764 34.75 1 36.53 183 ASN B CA 1
ATOM 3627 C C . ASN B 1 183 ? -15.695 -1.521 33.469 1 36.53 183 ASN B C 1
ATOM 3629 O O . ASN B 1 183 ? -14.609 -2.078 33.312 1 36.53 183 ASN B O 1
ATOM 3633 N N . SER B 1 184 ? -16.516 -2.359 33 1 36.78 184 SER B N 1
ATOM 3634 C CA . SER B 1 184 ? -16.156 -3.137 31.828 1 36.78 184 SER B CA 1
ATOM 3635 C C . SER B 1 184 ? -15.844 -2.229 30.641 1 36.78 184 SER B C 1
ATOM 3637 O O . SER B 1 184 ? -16.719 -1.507 30.156 1 36.78 184 SER B O 1
ATOM 3639 N N . THR B 1 185 ? -14.734 -1.524 30.562 1 39.88 185 THR B N 1
ATOM 3640 C CA . THR B 1 185 ? -14.109 -0.957 29.375 1 39.88 185 THR B CA 1
ATOM 3641 C C . THR B 1 185 ? -14.578 -1.677 28.109 1 39.88 185 THR B C 1
ATOM 3643 O O . THR B 1 185 ? -14.391 -2.887 27.969 1 39.88 185 THR B O 1
ATOM 3646 N N . GLN B 1 186 ? -15.734 -1.41 27.578 1 43.69 186 GLN B N 1
ATOM 3647 C CA . GLN B 1 186 ? -16.281 -1.845 26.297 1 43.69 186 GLN B CA 1
ATOM 3648 C C . GLN B 1 186 ? -15.172 -2.234 25.328 1 43.69 186 GLN B C 1
ATOM 3650 O O . GLN B 1 186 ? -14.547 -1.367 24.703 1 43.69 186 GLN B O 1
ATOM 3655 N N . GLN B 1 187 ? -14.305 -3.082 25.625 1 49.66 187 GLN B N 1
ATOM 3656 C CA . GLN B 1 187 ? -13.273 -3.576 24.719 1 49.66 187 GLN B CA 1
ATOM 3657 C C . GLN B 1 187 ? -13.859 -3.92 23.344 1 49.66 187 GLN B C 1
ATOM 3659 O O . GLN B 1 187 ? -14.758 -4.758 23.25 1 49.66 187 GLN B O 1
ATOM 3664 N N . ASN B 1 188 ? -14.055 -2.963 22.438 1 58 188 ASN B N 1
ATOM 3665 C CA . ASN B 1 188 ? -14.391 -3.275 21.062 1 58 188 ASN B CA 1
ATOM 3666 C C . ASN B 1 188 ? -13.781 -4.605 20.625 1 58 188 ASN B C 1
ATOM 3668 O O . ASN B 1 188 ? -12.578 -4.816 20.75 1 58 188 ASN B O 1
ATOM 3672 N N . GLU B 1 189 ? -14.68 -5.598 20.453 1 81.06 189 GLU B N 1
ATOM 3673 C CA . GLU B 1 189 ? -14.227 -6.902 19.984 1 81.06 189 GLU B CA 1
ATOM 3674 C C . GLU B 1 189 ? -14.078 -6.926 18.469 1 81.06 189 GLU B C 1
ATOM 3676 O O . GLU B 1 189 ? -14.797 -6.223 17.75 1 81.06 189 GLU B O 1
ATOM 3681 N N . PHE B 1 190 ? -12.938 -7.379 18.047 1 90 190 PHE B N 1
ATOM 3682 C CA . PHE B 1 190 ? -12.625 -7.488 16.625 1 90 190 PHE B CA 1
ATOM 3683 C C . PHE B 1 190 ? -12.617 -8.945 16.188 1 90 190 PHE B C 1
ATOM 3685 O O . PHE B 1 190 ? -12.391 -9.844 16.984 1 90 190 PHE B O 1
ATOM 3692 N N . VAL B 1 191 ? -13.109 -9.117 14.977 1 91.56 191 VAL B N 1
ATOM 3693 C CA . VAL B 1 191 ? -12.977 -10.422 14.344 1 91.56 191 VAL B CA 1
ATOM 3694 C C . VAL B 1 191 ? -12.25 -10.281 13.008 1 91.56 191 VAL B C 1
ATOM 3696 O O . VAL B 1 191 ? -12.492 -9.328 12.266 1 91.56 191 VAL B O 1
ATOM 3699 N N . ASP B 1 192 ? -11.352 -11.203 12.758 1 94.62 192 ASP B N 1
ATOM 3700 C CA . ASP B 1 192 ? -10.578 -11.18 11.516 1 94.62 192 ASP B CA 1
ATOM 3701 C C . ASP B 1 192 ? -11.078 -12.242 10.539 1 94.62 192 ASP B C 1
ATOM 3703 O O . ASP B 1 192 ? -11.234 -13.406 10.914 1 94.62 192 ASP B O 1
ATOM 3707 N N . TYR B 1 193 ? -11.359 -11.812 9.312 1 94.75 193 TYR B N 1
ATOM 3708 C CA . TYR B 1 193 ? -11.789 -12.727 8.266 1 94.75 193 TYR B CA 1
ATOM 3709 C C . TYR B 1 193 ? -10.703 -12.906 7.211 1 94.75 193 TYR B C 1
ATOM 3711 O O . TYR B 1 193 ? -10.141 -11.93 6.715 1 94.75 193 TYR B O 1
ATOM 3719 N N . LEU B 1 194 ? -10.461 -14.164 6.941 1 95.5 194 LEU B N 1
ATOM 3720 C CA . LEU B 1 194 ? -9.539 -14.484 5.855 1 95.5 194 LEU B CA 1
ATOM 3721 C C . LEU B 1 194 ? -10.289 -14.602 4.531 1 95.5 194 LEU B C 1
ATOM 3723 O O . LEU B 1 194 ? -11.422 -15.078 4.492 1 95.5 194 LEU B O 1
ATOM 3727 N N . ASP B 1 195 ? -9.664 -14.133 3.441 1 95.94 195 ASP B N 1
ATOM 3728 C CA . ASP B 1 195 ? -10.18 -14.305 2.086 1 95.94 195 ASP B CA 1
ATOM 3729 C C . ASP B 1 195 ? -11.609 -13.797 1.97 1 95.94 195 ASP B C 1
ATOM 3731 O O . ASP B 1 195 ? -12.516 -14.547 1.606 1 95.94 195 ASP B O 1
ATOM 3735 N N . PRO B 1 196 ? -11.727 -12.523 2.17 1 95.38 196 PRO B N 1
ATOM 3736 C CA . PRO B 1 196 ? -13.07 -11.953 2.158 1 95.38 196 PRO B CA 1
ATOM 3737 C C . PRO B 1 196 ? -13.695 -11.945 0.767 1 95.38 196 PRO B C 1
ATOM 3739 O O . PRO B 1 196 ? -12.984 -11.875 -0.236 1 95.38 196 PRO B O 1
ATOM 3742 N N . ASP B 1 197 ? -15.023 -12.031 0.729 1 93.56 197 ASP B N 1
ATOM 3743 C CA . ASP B 1 197 ? -15.742 -11.82 -0.522 1 93.56 197 ASP B CA 1
ATOM 3744 C C . ASP B 1 197 ? -16.109 -10.352 -0.703 1 93.56 197 ASP B C 1
ATOM 3746 O O . ASP B 1 197 ? -15.727 -9.508 0.107 1 93.56 197 ASP B O 1
ATOM 3750 N N . LEU B 1 198 ? -16.781 -10.109 -1.772 1 91.44 198 LEU B N 1
ATOM 3751 C CA . LEU B 1 198 ? -17.062 -8.727 -2.141 1 91.44 198 LEU B CA 1
ATOM 3752 C C . LEU B 1 198 ? -17.969 -8.07 -1.111 1 91.44 198 LEU B C 1
ATOM 3754 O O . LEU B 1 198 ? -17.781 -6.902 -0.764 1 91.44 198 LEU B O 1
ATOM 3758 N N . LEU B 1 199 ? -18.938 -8.742 -0.611 1 89.56 199 LEU B N 1
ATOM 3759 C CA . LEU B 1 199 ? -19.859 -8.219 0.39 1 89.56 199 LEU B CA 1
ATOM 3760 C C . LEU B 1 199 ? -19.125 -7.871 1.68 1 89.56 199 LEU B C 1
ATOM 3762 O O . LEU B 1 199 ? -19.375 -6.832 2.287 1 89.56 199 LEU B O 1
ATOM 3766 N N . GLU B 1 200 ? -18.266 -8.734 2.018 1 91.12 200 GLU B N 1
ATOM 3767 C CA . GLU B 1 200 ? -17.453 -8.516 3.217 1 91.12 200 GLU B CA 1
ATOM 3768 C C . GLU B 1 200 ? -16.516 -7.324 3.033 1 91.12 200 GLU B C 1
ATOM 3770 O O . GLU B 1 200 ? -16.328 -6.527 3.955 1 91.12 200 GLU B O 1
ATOM 3775 N N . GLU B 1 201 ? -15.938 -7.188 1.89 1 90.44 201 GLU B N 1
ATOM 3776 C CA . GLU B 1 201 ? -15.016 -6.094 1.587 1 90.44 201 GLU B CA 1
ATOM 3777 C C . GLU B 1 201 ? -15.719 -4.742 1.682 1 90.44 201 GLU B C 1
ATOM 3779 O O . GLU B 1 201 ? -15.094 -3.732 2.008 1 90.44 201 GLU B O 1
ATOM 3784 N N . ASN B 1 202 ? -16.969 -4.738 1.465 1 87.12 202 ASN B N 1
ATOM 3785 C CA . ASN B 1 202 ? -17.703 -3.482 1.423 1 87.12 202 ASN B CA 1
ATOM 3786 C C . ASN B 1 202 ? -18.578 -3.305 2.66 1 87.12 202 ASN B C 1
ATOM 3788 O O . ASN B 1 202 ? -19.438 -2.418 2.701 1 87.12 202 ASN B O 1
ATOM 3792 N N . ASN B 1 203 ? -18.328 -4.125 3.58 1 88.25 203 ASN B N 1
ATOM 3793 C CA . ASN B 1 203 ? -19.141 -4.059 4.793 1 88.25 203 ASN B CA 1
ATOM 3794 C C . ASN B 1 203 ? -18.828 -2.811 5.613 1 88.25 203 ASN B C 1
ATOM 3796 O O . ASN B 1 203 ? -17.656 -2.432 5.746 1 88.25 203 ASN B O 1
ATOM 3800 N N . VAL B 1 204 ? -19.797 -2.191 6.227 1 83 204 VAL B N 1
ATOM 3801 C CA . VAL B 1 204 ? -19.656 -0.922 6.934 1 83 204 VAL B CA 1
ATOM 3802 C C . VAL B 1 204 ? -18.859 -1.127 8.219 1 83 204 VAL B C 1
ATOM 3804 O O . VAL B 1 204 ? -18.266 -0.185 8.742 1 83 204 VAL B O 1
ATOM 3807 N N . ASN B 1 205 ? -18.859 -2.342 8.727 1 88.25 205 ASN B N 1
ATOM 3808 C CA . ASN B 1 205 ? -18.172 -2.615 9.992 1 88.25 205 ASN B CA 1
ATOM 3809 C C . ASN B 1 205 ? -16.688 -2.914 9.773 1 88.25 205 ASN B C 1
ATOM 3811 O O . ASN B 1 205 ? -15.969 -3.221 10.719 1 88.25 205 ASN B O 1
ATOM 3815 N N . LYS B 1 206 ? -16.312 -2.816 8.547 1 91.44 206 LYS B N 1
ATOM 3816 C CA . LYS B 1 206 ? -14.906 -3.035 8.227 1 91.44 206 LYS B CA 1
ATOM 3817 C C . LYS B 1 206 ? -14.023 -1.979 8.883 1 91.44 206 LYS B C 1
ATOM 3819 O O . LYS B 1 206 ? -14.281 -0.779 8.75 1 91.44 206 LYS B O 1
ATOM 3824 N N . GLU B 1 207 ? -13.031 -2.479 9.633 1 91.69 207 GLU B N 1
ATOM 3825 C CA . GLU B 1 207 ? -12.102 -1.574 10.305 1 91.69 207 GLU B CA 1
ATOM 3826 C C . GLU B 1 207 ? -10.805 -1.43 9.516 1 91.69 207 GLU B C 1
ATOM 3828 O O . GLU B 1 207 ? -10.289 -0.321 9.352 1 91.69 207 GLU B O 1
ATOM 3833 N N . CYS B 1 208 ? -10.336 -2.559 9.086 1 94.5 208 CYS B N 1
ATOM 3834 C CA . CYS B 1 208 ? -9.039 -2.551 8.422 1 94.5 208 CYS B CA 1
ATOM 3835 C C . CYS B 1 208 ? -8.914 -3.725 7.457 1 94.5 208 CYS B C 1
ATOM 3837 O O . CYS B 1 208 ? -9.453 -4.805 7.711 1 94.5 208 CYS B O 1
ATOM 3839 N N . GLY B 1 209 ? -8.305 -3.51 6.312 1 95.94 209 GLY B N 1
ATOM 3840 C CA . GLY B 1 209 ? -7.941 -4.559 5.375 1 95.94 209 GLY B CA 1
ATOM 3841 C C . GLY B 1 209 ? -6.449 -4.633 5.113 1 95.94 209 GLY B C 1
ATOM 3842 O O . GLY B 1 209 ? -5.793 -3.604 4.941 1 95.94 209 GLY B O 1
ATOM 3843 N N . ILE B 1 210 ? -5.934 -5.883 5.105 1 97.5 210 ILE B N 1
ATOM 3844 C CA . ILE B 1 210 ? -4.504 -6.078 4.895 1 97.5 210 ILE B CA 1
ATOM 3845 C C . ILE B 1 210 ? -4.281 -7.082 3.768 1 97.5 210 ILE B C 1
ATOM 3847 O O . ILE B 1 210 ? -4.883 -8.156 3.756 1 97.5 210 ILE B O 1
ATOM 3851 N N . THR B 1 211 ? -3.512 -6.699 2.812 1 97.44 211 THR B N 1
ATOM 3852 C CA . THR B 1 211 ? -3.041 -7.598 1.764 1 97.44 211 THR B CA 1
ATOM 3853 C C . THR B 1 211 ? -1.547 -7.867 1.91 1 97.44 211 THR B C 1
ATOM 3855 O O . THR B 1 211 ? -0.748 -6.93 1.984 1 97.44 211 THR B O 1
ATOM 3858 N N . LEU B 1 212 ? -1.25 -9.109 1.943 1 97.69 212 LEU B N 1
ATOM 3859 C CA . LEU B 1 212 ? 0.128 -9.516 2.195 1 97.69 212 LEU B CA 1
ATOM 3860 C C . LEU B 1 212 ? 0.576 -10.57 1.188 1 97.69 212 LEU B C 1
ATOM 3862 O O . LEU B 1 212 ? -0.213 -11.43 0.796 1 97.69 212 LEU B O 1
ATOM 3866 N N . ALA B 1 213 ? 1.783 -10.445 0.697 1 98.19 213 ALA B N 1
ATOM 3867 C CA . ALA B 1 213 ? 2.428 -11.5 -0.085 1 98.19 213 ALA B CA 1
ATOM 3868 C C . ALA B 1 213 ? 3.73 -11.953 0.571 1 98.19 213 ALA B C 1
ATOM 3870 O O . ALA B 1 213 ? 4.496 -11.125 1.075 1 98.19 213 ALA B O 1
ATOM 3871 N N . VAL B 1 214 ? 3.951 -13.242 0.552 1 97.69 214 VAL B N 1
ATOM 3872 C CA . VAL B 1 214 ? 5.094 -13.82 1.254 1 97.69 214 VAL B CA 1
ATOM 3873 C C . VAL B 1 214 ? 5.781 -14.852 0.366 1 97.69 214 VAL B C 1
ATOM 3875 O O . VAL B 1 214 ? 5.113 -15.625 -0.327 1 97.69 214 VAL B O 1
ATOM 3878 N N . MET B 1 215 ? 7.098 -14.742 0.386 1 97.06 215 MET B N 1
ATOM 3879 C CA . MET B 1 215 ? 7.855 -15.891 -0.103 1 97.06 215 MET B CA 1
ATOM 3880 C C . MET B 1 215 ? 7.758 -17.062 0.867 1 97.06 215 MET B C 1
ATOM 3882 O O . MET B 1 215 ? 8.227 -16.984 2.004 1 97.06 215 MET B O 1
ATOM 3886 N N . THR B 1 216 ? 7.242 -18.141 0.403 1 93.69 216 THR B N 1
ATOM 3887 C CA . THR B 1 216 ? 6.738 -19.203 1.255 1 93.69 216 THR B CA 1
ATOM 3888 C C . THR B 1 216 ? 7.887 -19.891 1.997 1 93.69 216 THR B C 1
ATOM 3890 O O . THR B 1 216 ? 7.777 -20.172 3.193 1 93.69 216 THR B O 1
ATOM 3893 N N . HIS B 1 217 ? 8.938 -20.125 1.397 1 93.75 217 HIS B N 1
ATOM 3894 C CA . HIS B 1 217 ? 10.031 -20.859 2.014 1 93.75 217 HIS B CA 1
ATOM 3895 C C . HIS B 1 217 ? 11 -19.922 2.723 1 93.75 217 HIS B C 1
ATOM 3897 O O . HIS B 1 217 ? 11.391 -20.188 3.865 1 93.75 217 HIS B O 1
ATOM 3903 N N . SER B 1 218 ? 11.336 -18.828 2.111 1 94.62 218 SER B N 1
ATOM 3904 C CA . SER B 1 218 ? 12.32 -17.906 2.66 1 94.62 218 SER B CA 1
ATOM 3905 C C . SER B 1 218 ? 11.719 -17.031 3.762 1 94.62 218 SER B C 1
ATOM 3907 O O . SER B 1 218 ? 12.445 -16.375 4.504 1 94.62 218 SER B O 1
ATOM 3909 N N . GLN B 1 219 ? 10.453 -17.047 3.824 1 94.75 219 GLN B N 1
ATOM 3910 C CA . GLN B 1 219 ? 9.742 -16.312 4.855 1 94.75 219 GLN B CA 1
ATOM 3911 C C . GLN B 1 219 ? 10.055 -14.82 4.785 1 94.75 219 GLN B C 1
ATOM 3913 O O . GLN B 1 219 ? 10.43 -14.211 5.789 1 94.75 219 GLN B O 1
ATOM 3918 N N . LYS B 1 220 ? 9.922 -14.281 3.648 1 96.81 220 LYS B N 1
ATOM 3919 C CA . LYS B 1 220 ? 10.094 -12.859 3.395 1 96.81 220 LYS B CA 1
ATOM 3920 C C . LYS B 1 220 ? 8.789 -12.227 2.906 1 96.81 220 LYS B C 1
ATOM 3922 O O . LYS B 1 220 ? 8.07 -12.828 2.102 1 96.81 220 LYS B O 1
ATOM 3927 N N . ILE B 1 221 ? 8.492 -11.102 3.443 1 97.62 221 ILE B N 1
ATOM 3928 C CA . ILE B 1 221 ? 7.359 -10.32 2.959 1 97.62 221 ILE B CA 1
ATOM 3929 C C . ILE B 1 221 ? 7.762 -9.562 1.696 1 97.62 221 ILE B C 1
ATOM 3931 O O . ILE B 1 221 ? 8.797 -8.891 1.669 1 97.62 221 ILE B O 1
ATOM 3935 N N . THR B 1 222 ? 6.957 -9.68 0.633 1 97.38 222 THR B N 1
ATOM 3936 C CA . THR B 1 222 ? 7.305 -9.008 -0.614 1 97.38 222 THR B CA 1
ATOM 3937 C C . THR B 1 222 ? 6.273 -7.938 -0.958 1 97.38 222 THR B C 1
ATOM 3939 O O . THR B 1 222 ? 6.512 -7.094 -1.823 1 97.38 222 THR B O 1
ATOM 3942 N N . LEU B 1 223 ? 5.164 -7.988 -0.325 1 97.06 223 LEU B N 1
ATOM 3943 C CA . LEU B 1 223 ? 4.133 -6.961 -0.45 1 97.06 223 LEU B CA 1
ATOM 3944 C C . LEU B 1 223 ? 3.342 -6.828 0.846 1 97.06 223 LEU B C 1
ATOM 3946 O O . LEU B 1 223 ? 2.975 -7.828 1.461 1 97.06 223 LEU B O 1
ATOM 3950 N N . LEU B 1 224 ? 3.121 -5.66 1.271 1 97.06 224 LEU B N 1
ATOM 3951 C CA . LEU B 1 224 ? 2.268 -5.367 2.418 1 97.06 224 LEU B CA 1
ATOM 3952 C C . LEU B 1 224 ? 1.498 -4.07 2.207 1 97.06 224 LEU B C 1
ATOM 3954 O O . LEU B 1 224 ? 2.1 -3.006 2.045 1 97.06 224 LEU B O 1
ATOM 3958 N N . GLN B 1 225 ? 0.224 -4.195 2.172 1 95.5 225 GLN B N 1
ATOM 3959 C CA . GLN B 1 225 ? -0.664 -3.049 2.023 1 95.5 225 GLN B CA 1
ATOM 3960 C C . GLN B 1 225 ? -1.784 -3.082 3.059 1 95.5 225 GLN B C 1
ATOM 3962 O O . GLN B 1 225 ? -2.477 -4.094 3.199 1 95.5 225 GLN B O 1
ATOM 3967 N N . MET B 1 226 ? -1.903 -1.997 3.715 1 95.81 226 MET B N 1
ATOM 3968 C CA . MET B 1 226 ? -2.982 -1.902 4.695 1 95.81 226 MET B CA 1
ATOM 3969 C C . MET B 1 226 ? -3.846 -0.671 4.434 1 95.81 226 MET B C 1
ATOM 3971 O O . MET B 1 226 ? -3.322 0.418 4.191 1 95.81 226 MET B O 1
ATOM 3975 N N . LYS B 1 227 ? -5.109 -0.883 4.484 1 91.19 227 LYS B N 1
ATOM 3976 C CA . LYS B 1 227 ? -6.094 0.192 4.406 1 91.19 227 LYS B CA 1
ATOM 3977 C C . LYS B 1 227 ? -6.98 0.219 5.648 1 91.19 227 LYS B C 1
ATOM 3979 O O . LYS B 1 227 ? -7.32 -0.832 6.199 1 91.19 227 LYS B O 1
ATOM 3984 N N . GLY B 1 228 ? -7.355 1.411 6.082 1 93.62 228 GLY B N 1
ATOM 3985 C CA . GLY B 1 228 ? -8.133 1.549 7.305 1 93.62 228 GLY B CA 1
ATOM 3986 C C . GLY B 1 228 ? -7.277 1.83 8.523 1 93.62 228 GLY B C 1
ATOM 3987 O O . GLY B 1 228 ? -6.188 2.395 8.414 1 93.62 228 GLY B O 1
ATOM 3988 N N . SER B 1 229 ? -7.84 1.479 9.688 1 94.69 229 SER B N 1
ATOM 3989 C CA . SER B 1 229 ? -7.141 1.793 10.93 1 94.69 229 SER B CA 1
ATOM 3990 C C . SER B 1 229 ? -6.895 0.537 11.758 1 94.69 229 SER B C 1
ATOM 3992 O O . SER B 1 229 ? -7.754 -0.344 11.828 1 94.69 229 SER B O 1
ATOM 3994 N N . LEU B 1 230 ? -5.727 0.467 12.25 1 96.31 230 LEU B N 1
ATOM 3995 C CA . LEU B 1 230 ? -5.332 -0.671 13.078 1 96.31 230 LEU B CA 1
ATOM 3996 C C . LEU B 1 230 ? -4.574 -0.209 14.32 1 96.31 230 LEU B C 1
ATOM 3998 O O . LEU B 1 230 ? -3.568 0.496 14.211 1 96.31 230 LEU B O 1
ATOM 4002 N N . GLU B 1 231 ? -5.078 -0.607 15.461 1 95.56 231 GLU B N 1
ATOM 4003 C CA . GLU B 1 231 ? -4.379 -0.292 16.703 1 95.56 231 GLU B CA 1
ATOM 4004 C C . GLU B 1 231 ? -2.992 -0.925 16.734 1 95.56 231 GLU B C 1
ATOM 4006 O O . GLU B 1 231 ? -2.842 -2.117 16.453 1 95.56 231 GLU B O 1
ATOM 4011 N N . ILE B 1 232 ? -2.068 -0.131 17.141 1 95.56 232 ILE B N 1
ATOM 4012 C CA . ILE B 1 232 ? -0.688 -0.6 17.203 1 95.56 232 ILE B CA 1
ATOM 4013 C C . ILE B 1 232 ? -0.581 -1.784 18.156 1 95.56 232 ILE B C 1
ATOM 4015 O O . ILE B 1 232 ? 0.131 -2.752 17.875 1 95.56 232 ILE B O 1
ATOM 4019 N N . SER B 1 233 ? -1.287 -1.801 19.203 1 94.38 233 SER B N 1
ATOM 4020 C CA . SER B 1 233 ? -1.244 -2.859 20.203 1 94.38 233 SER B CA 1
ATOM 4021 C C . SER B 1 233 ? -1.714 -4.191 19.625 1 94.38 233 SER B C 1
ATOM 4023 O O . SER B 1 233 ? -1.308 -5.254 20.094 1 94.38 233 SER B O 1
ATOM 4025 N N . GLN B 1 234 ? -2.525 -4.145 18.609 1 94.56 234 GLN B N 1
ATOM 4026 C CA . GLN B 1 234 ? -3.09 -5.352 18.016 1 94.56 234 GLN B CA 1
ATOM 4027 C C . GLN B 1 234 ? -2.357 -5.727 16.734 1 94.56 234 GLN B C 1
ATOM 4029 O O . GLN B 1 234 ? -2.609 -6.785 16.156 1 94.56 234 GLN B O 1
ATOM 4034 N N . SER B 1 235 ? -1.518 -4.918 16.312 1 94.69 235 SER B N 1
ATOM 4035 C CA . SER B 1 235 ? -0.923 -5.051 14.984 1 94.69 235 SER B CA 1
ATOM 4036 C C . SER B 1 235 ? -0.106 -6.336 14.867 1 94.69 235 SER B C 1
ATOM 4038 O O . SER B 1 235 ? -0.149 -7.016 13.844 1 94.69 235 SER B O 1
ATOM 4040 N N . LYS B 1 236 ? 0.612 -6.652 15.93 1 92.5 236 LYS B N 1
ATOM 4041 C CA . LYS B 1 236 ? 1.45 -7.848 15.906 1 92.5 236 LYS B CA 1
ATOM 4042 C C . LYS B 1 236 ? 0.614 -9.102 15.664 1 92.5 236 LYS B C 1
ATOM 4044 O O . LYS B 1 236 ? 0.954 -9.922 14.812 1 92.5 236 LYS B O 1
ATOM 4049 N N . HIS B 1 237 ? -0.383 -9.172 16.375 1 93.5 237 HIS B N 1
ATOM 4050 C CA . HIS B 1 237 ? -1.26 -10.328 16.266 1 93.5 237 HIS B CA 1
ATOM 4051 C C . HIS B 1 237 ? -1.863 -10.438 14.867 1 93.5 237 HIS B C 1
ATOM 4053 O O . HIS B 1 237 ? -1.864 -11.508 14.266 1 93.5 237 HIS B O 1
ATOM 4059 N N . VAL B 1 238 ? -2.346 -9.398 14.391 1 94.94 238 VAL B N 1
ATOM 4060 C CA . VAL B 1 238 ? -3.01 -9.383 13.086 1 94.94 238 VAL B CA 1
ATOM 4061 C C . VAL B 1 238 ? -2.006 -9.727 11.992 1 94.94 238 VAL B C 1
ATOM 4063 O O . VAL B 1 238 ? -2.307 -10.516 11.086 1 94.94 238 VAL B O 1
ATOM 4066 N N . PHE B 1 239 ? -0.822 -9.211 12.102 1 94.94 239 PHE B N 1
ATOM 4067 C CA . PHE B 1 239 ? 0.205 -9.484 11.102 1 94.94 239 PHE B CA 1
ATOM 4068 C C . PHE B 1 239 ? 0.604 -10.953 11.125 1 94.94 239 PHE B C 1
ATOM 4070 O O . PHE B 1 239 ? 0.813 -11.555 10.07 1 94.94 239 PHE B O 1
ATOM 4077 N N . GLN B 1 240 ? 0.691 -11.453 12.266 1 94.69 240 GLN B N 1
ATOM 4078 C CA . GLN B 1 240 ? 1.012 -12.875 12.375 1 94.69 240 GLN B CA 1
ATOM 4079 C C . GLN B 1 240 ? -0.073 -13.734 11.734 1 94.69 240 GLN B C 1
ATOM 4081 O O . GLN B 1 240 ? 0.228 -14.734 11.078 1 94.69 240 GLN B O 1
ATOM 4086 N N . LEU B 1 241 ? -1.255 -13.359 11.961 1 95.81 241 LEU B N 1
ATOM 4087 C CA . LEU B 1 241 ? -2.373 -14.062 11.344 1 95.81 241 LEU B CA 1
ATOM 4088 C C . LEU B 1 241 ? -2.273 -14.008 9.82 1 95.81 241 LEU B C 1
ATOM 4090 O O . LEU B 1 241 ? -2.502 -15.008 9.148 1 95.81 241 LEU B O 1
ATOM 4094 N N . CYS B 1 242 ? -1.952 -12.852 9.32 1 96.25 242 CYS B N 1
ATOM 4095 C CA . CYS B 1 242 ? -1.811 -12.68 7.883 1 96.25 242 CYS B CA 1
ATOM 4096 C C . CYS B 1 242 ? -0.705 -13.57 7.332 1 96.25 242 CYS B C 1
ATOM 4098 O O . CYS B 1 242 ? -0.878 -14.211 6.289 1 96.25 242 CYS B O 1
ATOM 4100 N N . ILE B 1 243 ? 0.392 -13.586 8.023 1 95.94 243 ILE B N 1
ATOM 4101 C CA . ILE B 1 243 ? 1.529 -14.398 7.598 1 95.94 243 ILE B CA 1
ATOM 4102 C C . ILE B 1 243 ? 1.138 -15.875 7.59 1 95.94 243 ILE B C 1
ATOM 4104 O O . ILE B 1 243 ? 1.384 -16.578 6.609 1 95.94 243 ILE B O 1
ATOM 4108 N N . GLN B 1 244 ? 0.534 -16.266 8.594 1 95.5 244 GLN B N 1
ATOM 4109 C CA . GLN B 1 244 ? 0.111 -17.656 8.695 1 95.5 244 GLN B CA 1
ATOM 4110 C C . GLN B 1 244 ? -0.883 -18.016 7.594 1 95.5 244 GLN B C 1
ATOM 4112 O O . GLN B 1 244 ? -0.87 -19.141 7.078 1 95.5 244 GLN B O 1
ATOM 4117 N N . SER B 1 245 ? -1.739 -17.125 7.32 1 96.38 245 SER B N 1
ATOM 4118 C CA . SER B 1 245 ? -2.701 -17.328 6.242 1 96.38 245 SER B CA 1
ATOM 4119 C C . SER B 1 245 ? -1.998 -17.578 4.914 1 96.38 245 SER B C 1
ATOM 4121 O O . SER B 1 245 ? -2.414 -18.453 4.141 1 96.38 245 SER B O 1
ATOM 4123 N N . CYS B 1 246 ? -1 -16.875 4.652 1 96.94 246 CYS B N 1
ATOM 4124 C CA . CYS B 1 246 ? -0.239 -17.047 3.42 1 96.94 246 CYS B CA 1
ATOM 4125 C C . CYS B 1 246 ? 0.431 -18.422 3.385 1 96.94 246 CYS B C 1
ATOM 4127 O O . CYS B 1 246 ? 0.415 -19.094 2.357 1 96.94 246 CYS B O 1
ATOM 4129 N N . LEU B 1 247 ? 1 -18.797 4.492 1 94.94 247 LEU B N 1
ATOM 4130 C CA . LEU B 1 247 ? 1.691 -20.078 4.566 1 94.94 247 LEU B CA 1
ATOM 4131 C C . LEU B 1 247 ? 0.712 -21.234 4.398 1 94.94 247 LEU B C 1
ATOM 4133 O O . LEU B 1 247 ? 1.014 -22.219 3.713 1 94.94 247 LEU B O 1
ATOM 4137 N N . SER B 1 248 ? -0.423 -21.109 5.012 1 95.25 248 SER B N 1
ATOM 4138 C CA . SER B 1 248 ? -1.459 -22.125 4.859 1 95.25 248 SER B CA 1
ATOM 4139 C C . SER B 1 248 ? -1.944 -22.219 3.416 1 95.25 248 SER B C 1
ATOM 4141 O O . SER B 1 248 ? -2.168 -23.312 2.895 1 95.25 248 SER B O 1
ATOM 4143 N N . LEU B 1 249 ? -2.115 -21.094 2.818 1 96.62 249 LEU B N 1
ATOM 4144 C CA . LEU B 1 249 ? -2.561 -21.047 1.431 1 96.62 249 LEU B CA 1
ATOM 4145 C C . LEU B 1 249 ? -1.53 -21.688 0.506 1 96.62 249 LEU B C 1
ATOM 4147 O O . LEU B 1 249 ? -1.892 -22.328 -0.484 1 96.62 249 LEU B O 1
ATOM 4151 N N . ALA B 1 250 ? -0.304 -21.484 0.809 1 95.44 250 ALA B N 1
ATOM 4152 C CA . ALA B 1 250 ? 0.777 -22.078 0.022 1 95.44 250 ALA B CA 1
ATOM 4153 C C . ALA B 1 250 ? 0.621 -23.594 -0.08 1 95.44 250 ALA B C 1
ATOM 4155 O O . ALA B 1 250 ? 0.803 -24.172 -1.153 1 95.44 250 ALA B O 1
ATOM 4156 N N . GLU B 1 251 ? 0.281 -24.156 0.965 1 93.5 251 GLU B N 1
ATOM 4157 C CA . GLU B 1 251 ? 0.095 -25.594 0.982 1 93.5 251 GLU B CA 1
ATOM 4158 C C . GLU B 1 251 ? -1.061 -26.016 0.077 1 93.5 251 GLU B C 1
ATOM 4160 O O . GLU B 1 251 ? -0.969 -27.016 -0.631 1 93.5 251 GLU B O 1
ATOM 4165 N N . ILE B 1 252 ? -2.031 -25.281 0.112 1 92.75 252 ILE B N 1
ATOM 4166 C CA . ILE B 1 252 ? -3.205 -25.578 -0.707 1 92.75 252 ILE B CA 1
ATOM 4167 C C . ILE B 1 252 ? -2.85 -25.438 -2.186 1 92.75 252 ILE B C 1
ATOM 4169 O O . ILE B 1 252 ? -3.186 -26.297 -2.996 1 92.75 252 ILE B O 1
ATOM 4173 N N . LEU B 1 253 ? -2.176 -24.359 -2.539 1 93.56 253 LEU B N 1
ATOM 4174 C CA . LEU B 1 253 ? -1.833 -24.078 -3.93 1 93.56 253 LEU B CA 1
ATOM 4175 C C . LEU B 1 253 ? -0.82 -25.094 -4.453 1 93.56 253 LEU B C 1
ATOM 4177 O O . LEU B 1 253 ? -0.885 -25.5 -5.617 1 93.56 253 LEU B O 1
ATOM 4181 N N . LYS B 1 254 ? 0.087 -25.484 -3.633 1 90.5 254 LYS B N 1
ATOM 4182 C CA . LYS B 1 254 ? 1.05 -26.516 -4.012 1 90.5 254 LYS B CA 1
ATOM 4183 C C . LYS B 1 254 ? 0.345 -27.828 -4.371 1 90.5 254 LYS B C 1
ATOM 4185 O O . LYS B 1 254 ? 0.722 -28.5 -5.332 1 90.5 254 LYS B O 1
ATOM 4190 N N . LYS B 1 255 ? -0.597 -28.109 -3.574 1 88.5 255 LYS B N 1
ATOM 4191 C CA . LYS B 1 255 ? -1.373 -29.328 -3.842 1 88.5 255 LYS B CA 1
ATOM 4192 C C . LYS B 1 255 ? -2.068 -29.234 -5.199 1 88.5 255 LYS B C 1
ATOM 4194 O O . LYS B 1 255 ? -2.115 -30.219 -5.941 1 88.5 255 LYS B O 1
ATOM 4199 N N . GLN B 1 256 ? -2.545 -28.094 -5.48 1 84.75 256 GLN B N 1
ATOM 4200 C CA . GLN B 1 256 ? -3.186 -27.891 -6.777 1 84.75 256 GLN B CA 1
ATOM 4201 C C . GLN B 1 256 ? -2.188 -28.062 -7.918 1 84.75 256 GLN B C 1
ATOM 4203 O O . GLN B 1 256 ? -2.523 -28.625 -8.961 1 84.75 256 GLN B O 1
ATOM 4208 N N . MET B 1 257 ? -1.049 -27.562 -7.77 1 86.31 257 MET B N 1
ATOM 4209 C CA . MET B 1 257 ? -0.002 -27.641 -8.781 1 86.31 257 MET B CA 1
ATOM 4210 C C . MET B 1 257 ? 0.475 -29.078 -8.969 1 86.31 257 MET B C 1
ATOM 4212 O O . MET B 1 257 ? 0.74 -29.5 -10.094 1 86.31 257 MET B O 1
ATOM 4216 N N . PHE B 1 258 ? 0.616 -29.766 -7.879 1 83.12 258 PHE B N 1
ATOM 4217 C CA . PHE B 1 258 ? 1.09 -31.141 -7.938 1 83.12 258 PHE B CA 1
ATOM 4218 C C . PHE B 1 258 ? 0.072 -32.031 -8.633 1 83.12 258 PHE B C 1
ATOM 4220 O O . PHE B 1 258 ? 0.444 -32.969 -9.367 1 83.12 258 PHE B O 1
ATOM 4227 N N . GLU B 1 259 ? -1.14 -31.812 -8.312 1 77.62 259 GLU B N 1
ATOM 4228 C CA . GLU B 1 259 ? -2.176 -32.594 -8.977 1 77.62 259 GLU B CA 1
ATOM 4229 C C . GLU B 1 259 ? -2.08 -32.469 -10.492 1 77.62 259 GLU B C 1
ATOM 4231 O O . GLU B 1 259 ? -2.318 -33.438 -11.219 1 77.62 259 GLU B O 1
ATOM 4236 N N . ARG B 1 260 ? -1.673 -31.375 -10.984 1 71.5 260 ARG B N 1
ATOM 4237 C CA . ARG B 1 260 ? -1.411 -31.156 -12.406 1 71.5 260 ARG B CA 1
ATOM 4238 C C . ARG B 1 260 ? -0.287 -32.062 -12.906 1 71.5 260 ARG B C 1
ATOM 4240 O O . ARG B 1 260 ? -0.415 -32.688 -13.945 1 71.5 260 ARG B O 1
ATOM 4247 N N . PHE B 1 261 ? 0.794 -31.969 -12.141 1 65 261 PHE B N 1
ATOM 4248 C CA . PHE B 1 261 ? 1.973 -32.688 -12.586 1 65 261 PHE B CA 1
ATOM 4249 C C . PHE B 1 261 ? 1.702 -34.188 -12.594 1 65 261 PHE B C 1
ATOM 4251 O O . PHE B 1 261 ? 2.223 -34.938 -13.438 1 65 261 PHE B O 1
ATOM 4258 N N . LYS B 1 262 ? 0.86 -34.531 -11.68 1 62.72 262 LYS B N 1
ATOM 4259 C CA . LYS B 1 262 ? 0.481 -35.938 -11.672 1 62.72 262 LYS B CA 1
ATOM 4260 C C . LYS B 1 262 ? -0.362 -36.312 -12.898 1 62.72 262 LYS B C 1
ATOM 4262 O O . LYS B 1 262 ? -0.173 -37.344 -13.508 1 62.72 262 LYS B O 1
ATOM 4267 N N . GLU B 1 263 ? -1.224 -35.438 -13.188 1 60.69 263 GLU B N 1
ATOM 4268 C CA . GLU B 1 263 ? -2.088 -35.688 -14.336 1 60.69 263 GLU B CA 1
ATOM 4269 C C . GLU B 1 263 ? -1.296 -35.625 -15.641 1 60.69 263 GLU B C 1
ATOM 4271 O O . GLU B 1 263 ? -1.549 -36.406 -16.562 1 60.69 263 GLU B O 1
ATOM 4276 N N . GLN B 1 264 ? -0.362 -34.719 -15.719 1 61.25 264 GLN B N 1
ATOM 4277 C CA . GLN B 1 264 ? 0.465 -34.625 -16.922 1 61.25 264 GLN B CA 1
ATOM 4278 C C . GLN B 1 264 ? 1.38 -35.844 -17.062 1 61.25 264 GLN B C 1
ATOM 4280 O O . GLN B 1 264 ? 1.608 -36.312 -18.188 1 61.25 264 GLN B O 1
ATOM 4285 N N . ASN B 1 265 ? 1.923 -36.219 -15.859 1 56.28 265 ASN B N 1
ATOM 4286 C CA . ASN B 1 265 ? 2.756 -37.406 -15.898 1 56.28 265 ASN B CA 1
ATOM 4287 C C . ASN B 1 265 ? 1.937 -38.656 -16.234 1 56.28 265 ASN B C 1
ATOM 4289 O O . ASN B 1 265 ? 2.412 -39.531 -16.953 1 56.28 265 ASN B O 1
ATOM 4293 N N . GLU B 1 266 ? 0.768 -38.625 -15.648 1 52.78 266 GLU B N 1
ATOM 4294 C CA . GLU B 1 266 ? -0.089 -39.75 -15.992 1 52.78 266 GLU B CA 1
ATOM 4295 C C . GLU B 1 266 ? -0.49 -39.719 -17.469 1 52.78 266 GLU B C 1
ATOM 4297 O O . GLU B 1 266 ? -0.541 -40.75 -18.125 1 52.78 266 GLU B O 1
ATOM 4302 N N . GLN B 1 267 ? -0.702 -38.5 -17.812 1 48.53 267 GLN B N 1
ATOM 4303 C CA . GLN B 1 267 ? -1.03 -38.375 -19.234 1 48.53 267 GLN B CA 1
ATOM 4304 C C . GLN B 1 267 ? 0.184 -38.656 -20.109 1 48.53 267 GLN B C 1
ATOM 4306 O O . GLN B 1 267 ? 0.053 -39.281 -21.172 1 48.53 267 GLN B O 1
ATOM 4311 N N . SER B 1 268 ? 1.265 -38.125 -19.641 1 47.94 268 SER B N 1
ATOM 4312 C CA . SER B 1 268 ? 2.48 -38.469 -20.391 1 47.94 268 SER B CA 1
ATOM 4313 C C . SER B 1 268 ? 2.764 -39.938 -20.359 1 47.94 268 SER B C 1
ATOM 4315 O O . SER B 1 268 ? 3.238 -40.531 -21.344 1 47.94 268 SER B O 1
ATOM 4317 N N . LYS B 1 269 ? 2.578 -40.625 -19.25 1 50.72 269 LYS B N 1
ATOM 4318 C CA . LYS B 1 269 ? 2.748 -42.094 -19.172 1 50.72 269 LYS B CA 1
ATOM 4319 C C . LYS B 1 269 ? 1.767 -42.812 -20.094 1 50.72 269 LYS B C 1
ATOM 4321 O O . LYS B 1 269 ? 2.117 -43.812 -20.719 1 50.72 269 LYS B O 1
ATOM 4326 N N . GLN B 1 270 ? 0.623 -42.25 -19.984 1 45.5 270 GLN B N 1
ATOM 4327 C CA . GLN B 1 270 ? -0.352 -42.875 -20.859 1 45.5 270 GLN B CA 1
ATOM 4328 C C . GLN B 1 270 ? 0.041 -42.719 -22.328 1 45.5 270 GLN B C 1
ATOM 4330 O O . GLN B 1 270 ? -0.11 -43.656 -23.125 1 45.5 270 GLN B O 1
ATOM 4335 N N . ILE B 1 271 ? 0.551 -41.562 -22.531 1 42.56 271 ILE B N 1
ATOM 4336 C CA . ILE B 1 271 ? 0.999 -41.312 -23.891 1 42.56 271 ILE B CA 1
ATOM 4337 C C . ILE B 1 271 ? 2.203 -42.219 -24.203 1 42.56 271 ILE B C 1
ATOM 4339 O O . ILE B 1 271 ? 2.287 -42.812 -25.281 1 42.56 271 ILE B O 1
ATOM 4343 N N . SER B 1 272 ? 3.035 -42.219 -23.266 1 46.16 272 SER B N 1
ATOM 4344 C CA . SER B 1 272 ? 4.172 -43.125 -23.469 1 46.16 272 SER B CA 1
ATOM 4345 C C . SER B 1 272 ? 3.719 -44.562 -23.609 1 46.16 272 SER B C 1
ATOM 4347 O O . SER B 1 272 ? 4.324 -45.344 -24.359 1 46.16 272 SER B O 1
ATOM 4349 N N . GLN B 1 273 ? 2.775 -44.969 -22.844 1 48.91 273 GLN B N 1
ATOM 4350 C CA . GLN B 1 273 ? 2.271 -46.312 -22.938 1 48.91 273 GLN B CA 1
ATOM 4351 C C . GLN B 1 273 ? 1.609 -46.562 -24.297 1 48.91 273 GLN B C 1
ATOM 4353 O O . GLN B 1 273 ? 1.685 -47.656 -24.844 1 48.91 273 GLN B O 1
ATOM 4358 N N . ILE B 1 274 ? 1.046 -45.531 -24.766 1 42.34 274 ILE B N 1
ATOM 4359 C CA . ILE B 1 274 ? 0.405 -45.656 -26.062 1 42.34 274 ILE B CA 1
ATOM 4360 C C . ILE B 1 274 ? 1.469 -45.844 -27.141 1 42.34 274 ILE B C 1
ATOM 4362 O O . ILE B 1 274 ? 1.304 -46.656 -28.062 1 42.34 274 ILE B O 1
ATOM 4366 N N . PHE B 1 275 ? 2.486 -45.125 -26.938 1 42.78 275 PHE B N 1
ATOM 4367 C CA . PHE B 1 275 ? 3.514 -45.25 -27.969 1 42.78 275 PHE B CA 1
ATOM 4368 C C . PHE B 1 275 ? 4.328 -46.5 -27.766 1 42.78 275 PHE B C 1
ATOM 4370 O O . PHE B 1 275 ? 4.926 -47.031 -28.703 1 42.78 275 PHE B O 1
ATOM 4377 N N . ASN B 1 276 ? 4.445 -46.906 -26.547 1 44.56 276 ASN B N 1
ATOM 4378 C CA . ASN B 1 276 ? 5.195 -48.156 -26.328 1 44.56 276 ASN B CA 1
ATOM 4379 C C . ASN B 1 276 ? 4.316 -49.375 -26.516 1 44.56 276 ASN B C 1
ATOM 4381 O O . ASN B 1 276 ? 4.777 -50.5 -26.344 1 44.56 276 ASN B O 1
ATOM 4385 N N . SER B 1 277 ? 3.057 -49.094 -26.641 1 35.91 277 SER B N 1
ATOM 4386 C CA . SER B 1 277 ? 2.264 -50.25 -27.047 1 35.91 277 SER B CA 1
ATOM 4387 C C . SER B 1 277 ? 2.223 -50.375 -28.562 1 35.91 277 SER B C 1
ATOM 4389 O O . SER B 1 277 ? 2.188 -49.344 -29.281 1 35.91 277 SER B O 1
#

Solvent-accessible surface area (backbone atoms only — not comparable to full-atom values): 28757 Å² total; per-residue (Å²): 124,64,70,78,72,59,48,86,62,81,83,65,66,81,88,50,58,47,85,38,72,58,57,74,49,72,45,67,64,74,40,84,92,34,70,18,11,24,36,37,32,49,58,67,18,30,37,38,31,39,29,40,75,38,75,48,42,41,42,71,72,53,34,74,71,57,38,63,80,40,65,71,33,28,46,74,46,44,46,48,45,71,36,89,81,13,73,36,50,66,56,44,73,56,48,73,54,51,35,50,48,49,15,48,52,45,36,43,45,39,57,84,29,46,51,35,68,80,34,51,34,17,34,37,37,38,39,37,35,35,51,27,67,31,34,57,56,64,31,52,47,41,32,39,46,38,52,23,39,56,71,49,63,54,62,52,80,53,57,50,23,34,34,38,36,37,33,27,56,48,71,76,70,77,76,67,72,82,66,85,85,69,86,68,71,78,68,79,44,71,46,61,28,34,55,42,39,42,67,59,72,45,26,66,52,55,40,27,39,37,40,38,27,30,28,61,81,78,42,24,35,19,28,36,41,39,45,40,51,43,47,54,90,51,42,64,60,53,50,50,50,51,52,49,48,20,51,55,47,41,55,54,52,48,50,53,54,46,55,47,53,49,49,48,48,50,46,46,44,49,48,47,48,54,68,73,91,123,64,72,78,71,59,47,85,62,78,83,65,65,82,89,50,59,47,84,39,72,57,57,74,48,73,46,67,65,73,40,82,90,33,69,17,11,24,35,37,31,50,58,69,17,28,37,39,31,38,28,39,76,36,76,49,41,42,42,71,71,54,33,74,71,58,38,65,78,41,66,71,34,27,48,75,46,46,48,49,44,70,34,89,80,13,74,36,50,65,57,43,72,57,49,72,54,52,35,50,48,47,15,48,51,45,34,42,46,39,56,85,31,46,49,35,69,80,35,51,33,16,34,36,37,38,39,37,34,35,50,28,66,31,35,58,58,64,32,52,47,40,33,40,46,39,52,24,39,55,70,50,64,54,63,52,78,53,57,51,23,35,35,36,38,36,32,27,56,46,72,76,69,78,75,65,71,82,67,84,86,70,84,66,72,79,68,81,45,70,47,63,29,34,54,43,36,43,68,61,72,46,25,67,50,54,41,26,40,38,40,39,26,30,28,62,80,78,42,24,36,20,29,37,39,40,46,41,52,41,48,55,91,52,42,63,60,52,49,50,51,51,52,50,48,20,51,56,46,41,54,53,52,48,51,53,53,48,54,47,53,48,48,48,48,49,48,46,46,49,48,48,48,55,68,73,92

pLDDT: mean 81.24, std 20.49, range [21.84, 98.44]

Organism: Reticulomyxa filosa (NCBI:txid46433)